Protein AF-A0A176RTT2-F1 (afdb_monomer_lite)

Foldseek 3Di:
DDAWDWDDPDDPDIDTDGDDDDPCVVVVCPVVVVVVLVVVLVVLLVVLVVCLVPDLVVNQVSLVVSLVVDPPPDPSNVSSVVSNVVSVVVVVVVVVVVVVVVVVVLLVVLLVVLVVLVVQLLCQLPDLPRDPVSLVVSLVVLVCVLVPDPPSCVVNCVPQNNVNSVVSNVSSLVSSLCVLCVQLVVCVVVVVLVSNLVSLVVSCVVCCPDPCNVVSVVSVVVVVVVVLVVVLVVLLVVLVVQCVVPLQPLVSLVVSLVSLVPRDDDDPVVVVSSVVSNVVSVVSNVVNVVVVVVVVLVVVLVVCVVVLVLLVSLVSLVPDDDDPVSVVVLVVSLVVNLVVLVVVLVVCLVVVVLVVNVVSLVSLVVGDPSSYDPVSVVSSVVSVVVSLVSQLQVLLVQCQVPVDLVSLVCSCPPRNPSQVVVQSVVSNVLCVCLDQAHKQFFKKKWFAKKFFACDFDFQKWKWKDKQNHTFATDRGDGDDHRDMDGTRDMGGGDMDRQAAWIKIKMWIWDDDPPDIRGLFIWIDTDGLVVQQVKDWTFGAGPVRDTGIIIIMHMPRRDDRRHSDRDDDD

Sequence (569 aa):
MGNHSCVQFDKDKFVERPKQVDPLNAFGLEDAFIWVAQQRDAIDLQNYQEQASQNIQKCRQTGLALLNRFPKGSEQAKQINTLLQKCQKSKKVRTLYTLIAIISLCFMGETTIDLVNYRQHKVYVNNPHATHKQLSQSEKWLTQYLADPYFRHLISKIFFSPEKAQTLLKNLQAHREKFLWVPVDKALKEKNFQAAFRLASEYLEYYPYGQHAQKAQDIKRRGEMIQQQQERKNTLRQIAREMQQHKQNADKMRDLLKKLLNIQVEQPEMRDEQLRLEEAISNQLQKLETQQQWEEFRKEYEQKIQAGDFLAAAQSLDNRQADARLKDLKETFKTVVIQEIEQKVRQALKEKNFKLADKLLNEYAEFPLELQTAEAKLKAAALQHQVDKWQDRALYEAARQHREAKHILRYLQEAPLQTMAKEVSVYKAYLDTIGPKAILNQLQLKLTQIRWENVDDYDNIVRVFLNGKQVIYNDEVDAKPNTSTGVIGISPFFTAKSDLLISIEISVINEDIFFNDDYGQGTVKKQVSELAKGYAVALRNSYKIKTGTAFVEIEGYPEAPVLPAWRGE

Structure (mmCIF, N/CA/C/O backbone):
data_AF-A0A176RTT2-F1
#
_entry.id   AF-A0A176RTT2-F1
#
loop_
_atom_site.group_PDB
_atom_site.id
_atom_site.type_symbol
_atom_site.label_atom_id
_atom_site.label_alt_id
_atom_site.label_comp_id
_atom_site.label_asym_id
_atom_site.label_entity_id
_atom_site.label_seq_id
_atom_site.pdbx_PDB_ins_code
_atom_site.Cartn_x
_atom_site.Cartn_y
_atom_site.Cartn_z
_atom_site.occupancy
_atom_site.B_iso_or_equiv
_atom_site.auth_seq_id
_atom_site.auth_comp_id
_atom_site.auth_asym_id
_atom_site.auth_atom_id
_atom_site.pdbx_PDB_model_num
ATOM 1 N N . MET A 1 1 ? 49.051 -112.029 -82.693 1.00 34.38 1 MET A N 1
ATOM 2 C CA . MET A 1 1 ? 49.364 -111.881 -81.257 1.00 34.38 1 MET A CA 1
ATOM 3 C C . MET A 1 1 ? 49.662 -110.413 -80.972 1.00 34.38 1 MET A C 1
ATOM 5 O O . MET A 1 1 ? 50.616 -109.897 -81.529 1.00 34.38 1 MET A O 1
ATOM 9 N N . GLY A 1 2 ? 48.808 -109.764 -80.170 1.00 47.31 2 GLY A N 1
ATOM 10 C CA . GLY A 1 2 ? 49.122 -108.592 -79.337 1.00 47.31 2 GLY A CA 1
ATOM 11 C C . GLY A 1 2 ? 49.315 -107.215 -79.990 1.00 47.31 2 GLY A C 1
ATOM 12 O O . GLY A 1 2 ? 50.451 -106.812 -80.198 1.00 47.31 2 GLY A O 1
ATOM 13 N N . ASN A 1 3 ? 48.232 -106.442 -80.183 1.00 45.62 3 ASN A N 1
ATOM 14 C CA . ASN A 1 3 ? 48.279 -104.966 -80.090 1.00 45.62 3 ASN A CA 1
ATOM 15 C C . ASN A 1 3 ? 46.880 -104.344 -79.852 1.00 45.62 3 ASN A C 1
ATOM 17 O O . ASN A 1 3 ? 46.423 -103.465 -80.586 1.00 45.62 3 ASN A O 1
ATOM 21 N N . HIS A 1 4 ? 46.146 -104.848 -78.859 1.00 49.41 4 HIS A N 1
ATOM 22 C CA . HIS A 1 4 ? 44.846 -104.302 -78.442 1.00 49.41 4 HIS A CA 1
ATOM 23 C C . HIS A 1 4 ? 44.949 -103.832 -76.990 1.00 49.41 4 HIS A C 1
ATOM 25 O O . HIS A 1 4 ? 45.591 -104.488 -76.171 1.00 49.41 4 HIS A O 1
ATOM 31 N N . SER A 1 5 ? 44.362 -102.674 -76.681 1.00 50.75 5 SER A N 1
ATOM 32 C CA . SER A 1 5 ? 44.229 -102.177 -75.308 1.00 50.75 5 SER A CA 1
ATOM 33 C C . SER A 1 5 ? 42.773 -102.315 -74.874 1.00 50.75 5 SER A C 1
ATOM 35 O O . SER A 1 5 ? 41.888 -101.768 -75.536 1.00 50.75 5 SER A O 1
ATOM 37 N N . CYS A 1 6 ? 42.527 -103.034 -73.778 1.00 53.66 6 CYS A N 1
ATOM 38 C CA . CYS A 1 6 ? 41.217 -103.093 -73.132 1.00 53.66 6 CYS A CA 1
ATOM 39 C C . CYS A 1 6 ? 40.999 -101.841 -72.276 1.00 53.66 6 CYS A C 1
ATOM 41 O O . CYS A 1 6 ? 41.859 -101.497 -71.465 1.00 53.66 6 CYS A O 1
ATOM 43 N N . VAL A 1 7 ? 39.843 -101.191 -72.422 1.00 58.75 7 VAL A N 1
ATOM 44 C CA . VAL A 1 7 ? 39.392 -100.116 -71.521 1.00 58.75 7 VAL A CA 1
ATOM 45 C C . VAL A 1 7 ? 38.141 -100.601 -70.785 1.00 58.75 7 VAL A C 1
ATOM 47 O O . VAL A 1 7 ? 37.197 -101.082 -71.416 1.00 58.75 7 VAL A O 1
ATOM 50 N N . GLN A 1 8 ? 38.158 -100.518 -69.451 1.00 57.38 8 GLN A N 1
ATOM 51 C CA . GLN A 1 8 ? 37.035 -100.879 -68.579 1.00 57.38 8 GLN A CA 1
ATOM 52 C C . GLN A 1 8 ? 35.983 -99.770 -68.622 1.00 57.38 8 GLN A C 1
ATOM 54 O O . GLN A 1 8 ? 36.305 -98.618 -68.332 1.00 57.38 8 GLN A O 1
ATOM 59 N N . PHE A 1 9 ? 34.750 -100.105 -69.004 1.00 58.28 9 PHE A N 1
ATOM 60 C CA . PHE A 1 9 ? 33.660 -99.124 -69.119 1.00 58.28 9 PHE A CA 1
ATOM 61 C C . PHE A 1 9 ? 32.798 -99.062 -67.855 1.00 58.28 9 PHE A C 1
ATOM 63 O O . PHE A 1 9 ? 32.227 -98.022 -67.551 1.00 58.28 9 PHE A O 1
ATOM 70 N N . ASP A 1 10 ? 32.727 -100.170 -67.117 1.00 49.78 10 ASP A N 1
ATOM 71 C CA . ASP A 1 10 ? 32.120 -100.262 -65.792 1.00 49.78 10 ASP A CA 1
ATOM 72 C C . ASP A 1 10 ? 32.566 -101.574 -65.124 1.00 49.78 10 ASP A C 1
ATOM 74 O O . ASP A 1 10 ? 33.145 -102.432 -65.803 1.00 49.78 10 ASP A O 1
ATOM 78 N N . LYS A 1 11 ? 32.323 -101.731 -63.815 1.00 59.56 11 LYS A N 1
ATOM 79 C CA . LYS A 1 11 ? 32.973 -102.733 -62.938 1.00 59.56 11 LYS A CA 1
ATOM 80 C C . LYS A 1 11 ? 33.027 -104.178 -63.465 1.00 59.56 11 LYS A C 1
ATOM 82 O O . LYS A 1 11 ? 33.997 -104.849 -63.137 1.00 59.56 11 LYS A O 1
ATOM 87 N N . ASP A 1 12 ? 32.135 -104.593 -64.369 1.00 52.16 12 ASP A N 1
ATOM 88 C CA . ASP A 1 12 ? 32.104 -105.954 -64.930 1.00 52.16 12 ASP A CA 1
ATOM 89 C C . ASP A 1 12 ? 32.115 -106.042 -66.483 1.00 52.16 12 ASP A C 1
ATOM 91 O O . ASP A 1 12 ? 31.742 -107.076 -67.040 1.00 52.16 12 ASP A O 1
ATOM 95 N N . LYS A 1 13 ? 32.537 -104.995 -67.229 1.00 52.59 13 LYS A N 1
ATOM 96 C CA . LYS A 1 13 ? 32.638 -105.036 -68.716 1.00 52.59 13 LYS A CA 1
ATOM 97 C C . LYS A 1 13 ? 33.891 -104.351 -69.295 1.00 52.59 13 LYS A C 1
ATOM 99 O O . LYS A 1 13 ? 34.120 -103.159 -69.081 1.00 52.59 13 LYS A O 1
ATOM 104 N N . PHE A 1 14 ? 34.642 -105.087 -70.124 1.00 60.50 14 PHE A N 1
ATOM 105 C CA . PHE A 1 14 ? 35.810 -104.610 -70.885 1.00 60.50 14 PHE A CA 1
ATOM 106 C C . PHE A 1 14 ? 35.588 -104.758 -72.398 1.00 60.50 14 PHE A C 1
ATOM 108 O O . PHE A 1 14 ? 35.029 -105.759 -72.844 1.00 60.50 14 PHE A O 1
ATOM 115 N N . VAL A 1 15 ? 36.046 -103.773 -73.182 1.00 65.25 15 VAL A N 1
ATOM 116 C CA . VAL A 1 15 ? 36.019 -103.789 -74.658 1.00 65.25 15 VAL A CA 1
ATOM 117 C C . VAL A 1 15 ? 37.439 -103.603 -75.203 1.00 65.25 15 VAL A C 1
ATOM 119 O O . VAL A 1 15 ? 38.152 -102.690 -74.779 1.00 65.25 15 VAL A O 1
ATOM 122 N N . GLU A 1 16 ? 37.843 -104.448 -76.156 1.00 54.72 16 GLU A N 1
ATOM 123 C CA . GLU A 1 16 ? 39.108 -104.326 -76.893 1.00 54.72 16 GLU A CA 1
ATOM 124 C C . GLU A 1 16 ? 39.011 -103.275 -78.015 1.00 54.72 16 GLU A C 1
ATOM 126 O O . GLU A 1 16 ? 38.102 -103.316 -78.845 1.00 54.72 16 GLU A O 1
ATOM 131 N N . ARG A 1 17 ? 39.977 -102.341 -78.071 1.00 52.47 17 ARG A N 1
ATOM 132 C CA . ARG A 1 17 ? 40.171 -101.392 -79.187 1.00 52.47 17 ARG A CA 1
ATOM 133 C C . ARG A 1 17 ? 41.629 -101.415 -79.700 1.00 52.47 17 ARG A C 1
ATOM 135 O O . ARG A 1 17 ? 42.547 -101.568 -78.887 1.00 52.47 17 ARG A O 1
ATOM 142 N N . PRO A 1 18 ? 41.874 -101.217 -81.013 1.00 55.06 18 PRO A N 1
ATOM 143 C CA . PRO A 1 18 ? 43.220 -101.046 -81.574 1.00 55.06 18 PRO A CA 1
ATOM 144 C C . PRO A 1 18 ? 43.831 -99.653 -81.284 1.00 55.06 18 PRO A C 1
ATOM 146 O O . PRO A 1 18 ? 43.116 -98.666 -81.108 1.00 55.06 18 PRO A O 1
ATOM 149 N N . LYS A 1 19 ? 45.173 -99.576 -81.237 1.00 54.31 19 LYS A N 1
ATOM 150 C CA . LYS A 1 19 ? 45.984 -98.386 -80.885 1.00 54.31 19 LYS A CA 1
ATOM 151 C C . LYS A 1 19 ? 46.144 -97.401 -82.077 1.00 54.31 19 LYS A C 1
ATOM 153 O O . LYS A 1 19 ? 46.872 -97.700 -83.009 1.00 54.31 19 LYS A O 1
ATOM 158 N N . GLN A 1 20 ? 45.456 -96.255 -81.991 1.00 57.41 20 GLN A N 1
ATOM 159 C CA . GLN A 1 20 ? 45.694 -94.892 -82.541 1.00 57.41 20 GLN A CA 1
ATOM 160 C C . GLN A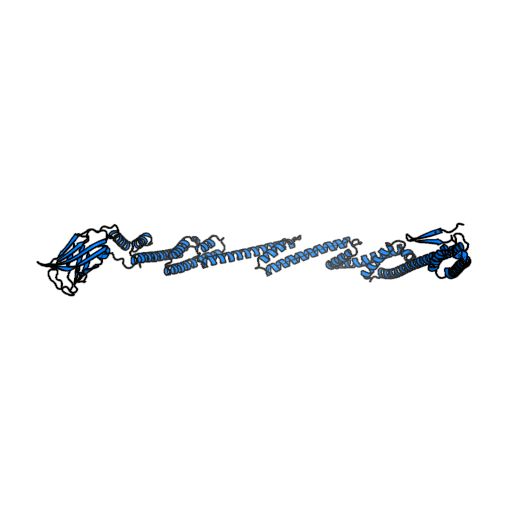 1 20 ? 46.169 -94.655 -84.005 1.00 57.41 20 GLN A C 1
ATOM 162 O O . GLN A 1 20 ? 47.295 -94.985 -84.355 1.00 57.41 20 GLN A O 1
ATOM 167 N N . VAL A 1 21 ? 45.385 -93.878 -84.778 1.00 46.84 21 VAL A N 1
ATOM 168 C CA . VAL A 1 21 ? 45.857 -92.892 -85.785 1.00 46.84 21 VAL A CA 1
ATOM 169 C C . VAL A 1 21 ? 44.933 -91.665 -85.703 1.00 46.84 21 VAL A C 1
ATOM 171 O O . VAL A 1 21 ? 43.718 -91.820 -85.587 1.00 46.84 21 VAL A O 1
ATOM 174 N N . ASP A 1 22 ? 45.507 -90.463 -85.695 1.00 52.78 22 ASP A N 1
ATOM 175 C CA . ASP A 1 22 ? 44.802 -89.175 -85.747 1.00 52.78 22 ASP A CA 1
ATOM 176 C C . ASP A 1 22 ? 43.800 -89.158 -86.926 1.00 52.78 22 ASP A C 1
ATOM 178 O O . ASP A 1 22 ? 44.215 -89.435 -88.059 1.00 52.78 22 ASP A O 1
ATOM 182 N N . PRO A 1 23 ? 42.490 -88.901 -86.712 1.00 55.47 23 PRO A N 1
ATOM 183 C CA . PRO A 1 23 ? 41.491 -89.039 -87.770 1.00 55.47 23 PRO A CA 1
ATOM 184 C C . PRO A 1 23 ? 41.781 -88.154 -88.989 1.00 55.47 23 PRO A C 1
ATOM 186 O O . PRO A 1 23 ? 41.433 -88.548 -90.094 1.00 55.47 23 PRO A O 1
ATOM 189 N N . LEU A 1 24 ? 42.459 -87.010 -88.839 1.00 52.97 24 LEU A N 1
ATOM 190 C CA . LEU A 1 24 ? 42.807 -86.147 -89.980 1.00 52.97 24 LEU A CA 1
ATOM 191 C C . LEU A 1 24 ? 43.903 -86.746 -90.879 1.00 52.97 24 LEU A C 1
ATOM 193 O O . LEU A 1 24 ? 43.842 -86.585 -92.100 1.00 52.97 24 LEU A O 1
ATOM 197 N N . ASN A 1 25 ? 44.845 -87.493 -90.297 1.00 52.38 25 ASN A N 1
ATOM 198 C CA . ASN A 1 25 ? 45.928 -88.149 -91.035 1.00 52.38 25 ASN A CA 1
ATOM 199 C C . ASN A 1 25 ? 45.453 -89.408 -91.771 1.00 52.38 25 ASN A C 1
ATOM 201 O O . ASN A 1 25 ? 45.925 -89.707 -92.864 1.00 52.38 25 ASN A O 1
ATOM 205 N N . ALA A 1 26 ? 44.472 -90.124 -91.216 1.00 54.38 26 ALA A N 1
ATOM 206 C CA . ALA A 1 26 ? 43.942 -91.342 -91.831 1.00 54.38 26 ALA A CA 1
ATOM 207 C C . ALA A 1 26 ? 43.146 -91.089 -93.133 1.00 54.38 26 ALA A C 1
ATOM 209 O O . ALA A 1 26 ? 42.994 -92.014 -93.930 1.00 54.38 26 ALA A O 1
ATOM 210 N N . PHE A 1 27 ? 42.667 -89.857 -93.368 1.00 60.69 27 PHE A N 1
ATOM 211 C CA . PHE A 1 27 ? 41.919 -89.470 -94.577 1.00 60.69 27 PHE A CA 1
ATOM 212 C C . PHE A 1 27 ? 42.684 -88.524 -95.522 1.00 60.69 27 PHE A C 1
ATOM 214 O O . PHE A 1 27 ? 42.128 -88.127 -96.543 1.00 60.69 27 PHE A O 1
ATOM 221 N N . GLY A 1 28 ? 43.928 -88.138 -95.198 1.00 61.34 28 GLY A N 1
ATOM 222 C CA . GLY A 1 28 ? 44.723 -87.204 -96.014 1.00 61.34 28 GLY A CA 1
ATOM 223 C C . GLY A 1 28 ? 44.128 -85.791 -96.129 1.00 61.34 28 GLY A C 1
ATOM 224 O O . GLY A 1 28 ? 44.360 -85.108 -97.122 1.00 61.34 28 GLY A O 1
ATOM 225 N N . LEU A 1 29 ? 43.321 -85.354 -95.151 1.00 68.75 29 LEU A N 1
ATOM 226 C CA . LEU A 1 29 ? 42.577 -84.083 -95.209 1.00 68.75 29 LEU A CA 1
ATOM 227 C C . LEU A 1 29 ? 43.289 -82.905 -94.520 1.00 68.75 29 LEU A C 1
ATOM 229 O O . LEU A 1 29 ? 42.837 -81.768 -94.654 1.00 68.75 29 LEU A O 1
ATOM 233 N N . GLU A 1 30 ? 44.379 -83.145 -93.788 1.00 74.44 30 GLU A N 1
ATOM 234 C CA . GLU A 1 30 ? 45.131 -82.110 -93.058 1.00 74.44 30 GLU A CA 1
ATOM 235 C C . GLU A 1 30 ? 45.623 -80.991 -93.987 1.00 74.44 30 GLU A C 1
ATOM 237 O O . GLU A 1 30 ? 45.376 -79.809 -93.728 1.00 74.44 30 GLU A O 1
ATOM 242 N N . ASP A 1 31 ? 46.219 -81.367 -95.119 1.00 73.12 31 ASP A N 1
ATOM 243 C CA . ASP A 1 31 ? 46.767 -80.427 -96.097 1.00 73.12 31 ASP A CA 1
ATOM 244 C C . ASP A 1 31 ? 45.702 -79.466 -96.634 1.00 73.12 31 ASP A C 1
ATOM 246 O O . ASP A 1 31 ? 45.971 -78.279 -96.817 1.00 73.12 31 ASP A O 1
ATOM 250 N N . ALA A 1 32 ? 44.467 -79.942 -96.825 1.00 77.69 32 ALA A N 1
ATOM 251 C CA . ALA A 1 32 ? 43.370 -79.107 -97.299 1.00 77.69 32 ALA A CA 1
ATOM 252 C C . ALA A 1 32 ? 42.970 -78.047 -96.259 1.00 77.69 32 ALA A C 1
ATOM 254 O O . ALA A 1 32 ? 42.755 -76.886 -96.613 1.00 77.69 32 ALA A O 1
ATOM 255 N N . PHE A 1 33 ? 42.908 -78.401 -94.972 1.00 80.00 33 PHE A N 1
ATOM 256 C CA . PHE A 1 33 ? 42.592 -77.438 -93.911 1.00 80.00 33 PHE A CA 1
ATOM 257 C C . PHE A 1 33 ? 43.729 -76.443 -93.669 1.00 80.00 33 PHE A C 1
ATOM 259 O O . PHE A 1 33 ? 43.460 -75.248 -93.513 1.00 80.00 33 PHE A O 1
ATOM 266 N N . ILE A 1 34 ? 44.984 -76.905 -93.689 1.00 79.81 34 ILE A N 1
ATOM 267 C CA . ILE A 1 34 ? 46.159 -76.027 -93.604 1.00 79.81 34 ILE A CA 1
ATOM 268 C C . ILE A 1 34 ? 46.162 -75.055 -94.784 1.00 79.81 34 ILE A C 1
ATOM 270 O O . ILE A 1 34 ? 46.326 -73.850 -94.585 1.00 79.81 34 ILE A O 1
ATOM 274 N N . TRP A 1 35 ? 45.901 -75.547 -95.997 1.00 81.75 35 TRP A N 1
ATOM 275 C CA . TRP A 1 35 ? 45.820 -74.713 -97.190 1.00 81.75 35 TRP A CA 1
ATOM 276 C C . TRP A 1 35 ? 44.710 -73.662 -97.076 1.00 81.75 35 TRP A C 1
ATOM 278 O O . TRP A 1 35 ? 44.973 -72.482 -97.301 1.00 81.75 35 TRP A O 1
ATOM 288 N N . VAL A 1 36 ? 43.494 -74.035 -96.655 1.00 84.56 36 VAL A N 1
ATOM 289 C CA . VAL A 1 36 ? 42.384 -73.075 -96.479 1.00 84.56 36 VAL A CA 1
ATOM 290 C C . VAL A 1 36 ? 42.722 -72.008 -95.431 1.00 84.56 36 VAL A C 1
ATOM 292 O O . VAL A 1 36 ? 42.449 -70.825 -95.654 1.00 84.56 36 VAL A O 1
ATOM 295 N N . ALA A 1 37 ? 43.337 -72.387 -94.307 1.00 83.31 37 ALA A N 1
ATOM 296 C CA . ALA A 1 37 ? 43.762 -71.433 -93.283 1.00 83.31 37 ALA A CA 1
ATOM 297 C C . ALA A 1 37 ? 44.823 -70.457 -93.821 1.00 83.31 37 ALA A C 1
ATOM 299 O O . ALA A 1 37 ? 44.693 -69.246 -93.638 1.00 83.31 37 ALA A O 1
ATOM 300 N N . GLN A 1 38 ? 45.815 -70.964 -94.560 1.00 83.50 38 GLN A N 1
ATOM 301 C CA . GLN A 1 38 ? 46.844 -70.142 -95.200 1.00 83.50 38 GLN A CA 1
ATOM 302 C C . GLN A 1 38 ? 46.260 -69.196 -96.260 1.00 83.50 38 GLN A C 1
ATOM 304 O O . GLN A 1 38 ? 46.655 -68.032 -96.317 1.00 83.50 38 GLN A O 1
ATOM 309 N N . GLN A 1 39 ? 45.290 -69.651 -97.063 1.00 84.69 39 GLN A N 1
ATOM 310 C CA . GLN A 1 39 ? 44.607 -68.801 -98.045 1.00 84.69 39 GLN A CA 1
ATOM 311 C C . GLN A 1 39 ? 43.800 -67.693 -97.376 1.00 84.69 39 GLN A C 1
ATOM 313 O O . GLN A 1 39 ? 43.850 -66.542 -97.805 1.00 84.69 39 GLN A O 1
ATOM 318 N N . ARG A 1 40 ? 43.089 -68.011 -96.291 1.00 86.25 40 ARG A N 1
ATOM 319 C CA . ARG A 1 40 ? 42.361 -67.001 -95.523 1.00 86.25 40 ARG A CA 1
ATOM 320 C C . ARG A 1 40 ? 43.301 -65.935 -94.971 1.00 86.25 40 ARG A C 1
ATOM 322 O O . ARG A 1 40 ? 43.003 -64.752 -95.096 1.00 86.25 40 ARG A O 1
ATOM 329 N N . ASP A 1 41 ? 44.422 -66.334 -94.380 1.00 87.50 41 ASP A N 1
ATOM 330 C CA . ASP A 1 41 ? 45.383 -65.376 -93.835 1.00 87.50 41 ASP A CA 1
ATOM 331 C C . ASP A 1 41 ? 46.045 -64.536 -94.941 1.00 87.50 41 ASP A C 1
ATOM 333 O O . ASP A 1 41 ? 46.291 -63.347 -94.734 1.00 87.50 41 ASP A O 1
ATOM 337 N N . ALA A 1 42 ? 46.256 -65.096 -96.138 1.00 84.50 42 ALA A N 1
ATOM 338 C CA . ALA A 1 42 ? 46.708 -64.340 -97.307 1.00 84.50 42 ALA A CA 1
ATOM 339 C C . ALA A 1 42 ? 45.671 -63.298 -97.769 1.00 84.50 42 ALA A C 1
ATOM 341 O O . ALA A 1 42 ? 46.033 -62.143 -98.001 1.00 84.50 42 ALA A O 1
ATOM 342 N N . ILE A 1 43 ? 44.387 -63.667 -97.832 1.00 86.25 43 ILE A N 1
ATOM 343 C CA . ILE A 1 43 ? 43.286 -62.746 -98.161 1.00 86.25 43 ILE A CA 1
ATOM 344 C C . ILE A 1 43 ? 43.174 -61.642 -97.103 1.00 86.25 43 ILE A C 1
ATOM 346 O O . ILE A 1 43 ? 43.065 -60.464 -97.441 1.00 86.25 43 ILE A O 1
ATOM 350 N N . ASP A 1 44 ? 43.231 -61.993 -95.816 1.00 87.31 44 ASP A N 1
ATOM 351 C CA . ASP A 1 44 ? 43.154 -61.012 -94.732 1.00 87.31 44 ASP A CA 1
ATOM 352 C C . ASP A 1 44 ? 44.367 -60.061 -94.748 1.00 87.31 44 ASP A C 1
ATOM 354 O O . ASP A 1 44 ? 44.212 -58.861 -94.503 1.00 87.31 44 ASP A O 1
ATOM 358 N N . LEU A 1 45 ? 45.564 -60.561 -95.080 1.00 86.88 45 LEU A N 1
ATOM 359 C CA . LEU A 1 45 ? 46.758 -59.737 -95.274 1.00 86.88 45 LEU A CA 1
ATOM 360 C C . LEU A 1 45 ? 46.605 -58.786 -96.465 1.00 86.88 45 LEU A C 1
ATOM 362 O O . LEU A 1 45 ? 46.915 -57.602 -96.330 1.00 86.88 45 LEU A O 1
ATOM 366 N N . GLN A 1 46 ? 46.102 -59.266 -97.602 1.00 86.06 46 GLN A N 1
ATOM 367 C CA . GLN A 1 46 ? 45.857 -58.431 -98.777 1.00 86.06 46 GLN A CA 1
ATOM 368 C C . GLN A 1 46 ? 44.832 -57.330 -98.467 1.00 86.06 46 GLN A C 1
ATOM 370 O O . GLN A 1 46 ? 45.103 -56.146 -98.673 1.00 86.06 46 GLN A O 1
ATOM 375 N N . ASN A 1 47 ? 43.703 -57.695 -97.855 1.00 85.38 47 ASN A N 1
ATOM 376 C CA . ASN A 1 47 ? 42.689 -56.741 -97.405 1.00 85.38 47 ASN A CA 1
ATOM 377 C C . ASN A 1 47 ? 43.280 -55.697 -96.447 1.00 85.38 47 ASN A C 1
ATOM 379 O O . ASN A 1 47 ? 42.932 -54.515 -96.497 1.00 85.38 47 ASN A O 1
ATOM 383 N N . TYR A 1 48 ? 44.189 -56.115 -95.564 1.00 87.38 48 TYR A N 1
ATOM 384 C CA . TYR A 1 48 ? 44.877 -55.207 -94.657 1.00 87.38 48 TYR A CA 1
ATOM 385 C C . TYR A 1 48 ? 45.798 -54.229 -95.391 1.00 87.38 48 TYR A C 1
ATOM 387 O O . TYR A 1 48 ? 45.805 -53.042 -95.060 1.00 87.38 48 TYR A O 1
ATOM 395 N N . GLN A 1 49 ? 46.538 -54.693 -96.400 1.00 84.44 49 GLN A N 1
ATOM 396 C CA . GLN A 1 49 ? 47.396 -53.844 -97.227 1.00 84.44 49 GLN A CA 1
ATOM 397 C C . GLN A 1 49 ? 46.592 -52.769 -97.969 1.00 84.44 49 GLN A C 1
ATOM 399 O O . GLN A 1 49 ? 47.010 -51.610 -97.994 1.00 84.44 49 GLN A O 1
ATOM 404 N N . GLU A 1 50 ? 45.418 -53.121 -98.492 1.00 83.06 50 GLU A N 1
ATOM 405 C CA . GLU A 1 50 ? 44.527 -52.191 -99.194 1.00 83.06 50 GLU A CA 1
ATOM 406 C C . GLU A 1 50 ? 43.863 -51.181 -98.240 1.00 83.06 50 GLU A C 1
ATOM 408 O O . GLU A 1 50 ? 43.780 -49.987 -98.538 1.00 83.06 50 GLU A O 1
ATOM 413 N N . GLN A 1 51 ? 43.421 -51.627 -97.058 1.00 81.69 51 GLN A N 1
ATOM 414 C CA . GLN A 1 51 ? 42.624 -50.800 -96.139 1.00 81.69 51 GLN A CA 1
ATOM 415 C C . GLN A 1 51 ? 43.447 -49.989 -95.125 1.00 81.69 51 GLN A C 1
ATOM 417 O O . GLN A 1 51 ? 42.913 -49.059 -94.508 1.00 81.69 51 GLN A O 1
ATOM 422 N N . ALA A 1 52 ? 44.732 -50.303 -94.924 1.00 76.06 52 ALA A N 1
ATOM 423 C CA . ALA A 1 52 ? 45.563 -49.683 -93.887 1.00 76.06 52 ALA A CA 1
ATOM 424 C C . ALA A 1 52 ? 45.634 -48.144 -93.985 1.00 76.06 52 ALA A C 1
ATOM 426 O O . ALA A 1 52 ? 45.711 -47.460 -92.963 1.00 76.06 52 ALA A O 1
ATOM 427 N N . SER A 1 53 ? 45.566 -47.579 -95.193 1.00 71.25 53 SER A N 1
ATOM 428 C CA . SER A 1 53 ? 45.647 -46.131 -95.429 1.00 71.25 53 SER A CA 1
ATOM 429 C C . SER A 1 53 ? 44.339 -45.375 -95.157 1.00 71.25 53 SER A C 1
ATOM 431 O O . SER A 1 53 ? 44.381 -44.181 -94.858 1.00 71.25 53 SER A O 1
ATOM 433 N N . GLN A 1 54 ? 43.187 -46.049 -95.220 1.00 77.56 54 GLN A N 1
ATOM 434 C CA . GLN A 1 54 ? 41.870 -45.401 -95.182 1.00 77.56 54 GLN A CA 1
ATOM 435 C C . GLN A 1 54 ? 41.349 -45.191 -93.757 1.00 77.56 54 GLN A C 1
ATOM 437 O O . GLN A 1 54 ? 40.684 -44.197 -93.469 1.00 77.56 54 GLN A O 1
ATOM 442 N N . ASN A 1 55 ? 41.662 -46.106 -92.834 1.00 79.12 55 ASN A N 1
ATOM 443 C CA . ASN A 1 55 ? 41.199 -46.018 -91.452 1.00 79.12 55 ASN A CA 1
ATOM 444 C C . ASN A 1 55 ? 42.327 -46.348 -90.471 1.00 79.12 55 ASN A C 1
ATOM 446 O O . ASN A 1 55 ? 42.572 -47.504 -90.138 1.00 79.12 55 ASN A O 1
ATOM 450 N N . ILE A 1 56 ? 42.984 -45.306 -89.956 1.00 74.75 56 ILE A N 1
ATOM 451 C CA . ILE A 1 56 ? 44.147 -45.425 -89.061 1.00 74.75 56 ILE A CA 1
ATOM 452 C C . ILE A 1 56 ? 43.815 -46.202 -87.771 1.00 74.75 56 ILE A C 1
ATOM 454 O O . ILE A 1 56 ? 44.673 -46.907 -87.233 1.00 74.75 56 ILE A O 1
ATOM 458 N N . GLN A 1 57 ? 42.582 -46.099 -87.258 1.00 74.31 57 GLN A N 1
ATOM 459 C CA . GLN A 1 57 ? 42.170 -46.809 -86.043 1.00 74.31 57 GLN A CA 1
ATOM 460 C C . GLN A 1 57 ? 41.987 -48.307 -86.310 1.00 74.31 57 GLN A C 1
ATOM 462 O O . GLN A 1 57 ? 42.556 -49.127 -85.585 1.00 74.31 57 GLN A O 1
ATOM 467 N N . LYS A 1 58 ? 41.270 -48.653 -87.386 1.00 81.00 58 LYS A N 1
ATOM 468 C CA . LYS A 1 58 ? 41.082 -50.040 -87.834 1.00 81.00 58 LYS A CA 1
ATOM 469 C C . LYS A 1 58 ? 42.417 -50.670 -88.257 1.00 81.00 58 LYS A C 1
ATOM 471 O O . LYS A 1 58 ? 42.703 -51.798 -87.872 1.00 81.00 58 LYS A O 1
ATOM 476 N N . CYS A 1 59 ? 43.296 -49.894 -88.902 1.00 83.88 59 CYS A N 1
ATOM 477 C CA . CYS A 1 59 ? 44.654 -50.295 -89.282 1.00 83.88 59 CYS A CA 1
ATOM 478 C C . CYS A 1 59 ? 45.455 -50.844 -88.088 1.00 83.88 59 CYS A C 1
ATOM 480 O O . CYS A 1 59 ? 46.145 -51.857 -88.204 1.00 83.88 59 CYS A O 1
ATOM 482 N N . ARG A 1 60 ? 45.363 -50.217 -86.908 1.00 82.81 60 ARG A N 1
ATOM 483 C CA . ARG A 1 60 ? 46.090 -50.707 -85.728 1.00 82.81 60 ARG A CA 1
ATOM 484 C C . ARG A 1 60 ? 45.534 -52.034 -85.213 1.00 82.81 60 ARG A C 1
ATOM 486 O O . ARG A 1 60 ? 46.311 -52.930 -84.900 1.00 82.81 60 ARG A O 1
ATOM 493 N N . GLN A 1 61 ? 44.213 -52.139 -85.091 1.00 84.50 61 GLN A N 1
ATOM 494 C CA . GLN A 1 61 ? 43.562 -53.328 -84.536 1.00 84.50 61 GLN A CA 1
ATOM 495 C C . GLN A 1 61 ? 43.758 -54.544 -85.445 1.00 84.50 61 GLN A C 1
ATOM 497 O O . GLN A 1 61 ? 44.215 -55.586 -84.981 1.00 84.50 61 GLN A O 1
ATOM 502 N N . THR A 1 62 ? 43.494 -54.388 -86.745 1.00 84.81 62 THR A N 1
ATOM 503 C CA . THR A 1 62 ? 43.629 -55.468 -87.730 1.00 84.81 62 THR A CA 1
ATOM 504 C C . THR A 1 62 ? 45.083 -55.908 -87.900 1.00 84.81 62 THR A C 1
ATOM 506 O O . THR A 1 62 ? 45.350 -57.104 -87.926 1.00 84.81 62 THR A O 1
ATOM 509 N N . GLY A 1 63 ? 46.040 -54.973 -87.921 1.00 86.81 63 GLY A N 1
ATOM 510 C CA . GLY A 1 63 ? 47.457 -55.324 -88.054 1.00 86.81 63 GLY A CA 1
ATOM 511 C C . GLY A 1 63 ? 48.002 -56.103 -86.857 1.00 86.81 63 GLY A C 1
ATOM 512 O O . GLY A 1 63 ? 48.739 -57.066 -87.036 1.00 86.81 63 GLY A O 1
ATOM 513 N N . LEU A 1 64 ? 47.618 -55.734 -85.628 1.00 87.25 64 LEU A N 1
ATOM 514 C CA . LEU A 1 64 ? 48.021 -56.487 -84.431 1.00 87.25 64 LEU A CA 1
ATOM 515 C C . LEU A 1 64 ? 47.403 -57.891 -84.405 1.00 87.25 64 LEU A C 1
ATOM 517 O O . LEU A 1 64 ? 48.077 -58.842 -84.019 1.00 87.25 64 LEU A O 1
ATOM 521 N N . ALA A 1 65 ? 46.147 -58.027 -84.840 1.00 87.12 65 ALA A N 1
ATOM 522 C CA . ALA A 1 65 ? 45.486 -59.324 -84.942 1.00 87.12 65 ALA A CA 1
ATOM 523 C C . ALA A 1 65 ? 46.160 -60.233 -85.984 1.00 87.12 65 ALA A C 1
ATOM 525 O O . ALA A 1 65 ? 46.358 -61.414 -85.710 1.00 87.12 65 ALA A O 1
ATOM 526 N N . LEU A 1 66 ? 46.551 -59.685 -87.141 1.00 87.00 66 LEU A N 1
ATOM 527 C CA . LEU A 1 66 ? 47.253 -60.435 -88.186 1.00 87.00 66 LEU A CA 1
ATOM 528 C C . LEU A 1 66 ? 48.663 -60.846 -87.763 1.00 87.00 66 LEU A C 1
ATOM 530 O O . LEU A 1 66 ? 49.054 -61.983 -87.999 1.00 87.00 66 LEU A O 1
ATOM 534 N N . LEU A 1 67 ? 49.408 -59.977 -87.072 1.00 88.94 67 LEU A N 1
ATOM 535 C CA . LEU A 1 67 ? 50.749 -60.310 -86.572 1.00 88.94 67 LEU A CA 1
ATOM 536 C C . LEU A 1 67 ? 50.785 -61.560 -85.687 1.00 88.94 67 LEU A C 1
ATOM 538 O O . LEU A 1 67 ? 51.796 -62.252 -85.676 1.00 88.94 67 LEU A O 1
ATOM 542 N N . ASN A 1 68 ? 49.704 -61.850 -84.960 1.00 86.38 68 ASN A N 1
ATOM 543 C CA . ASN A 1 68 ? 49.621 -63.030 -84.099 1.00 86.38 68 ASN A CA 1
ATOM 544 C C . ASN A 1 68 ? 49.390 -64.340 -84.872 1.00 86.38 68 ASN A C 1
ATOM 546 O O . ASN A 1 68 ? 49.559 -65.405 -84.285 1.00 86.38 68 ASN A O 1
ATOM 550 N N . ARG A 1 69 ? 48.991 -64.277 -86.149 1.00 85.81 69 ARG A N 1
ATOM 551 C CA . ARG A 1 69 ? 48.709 -65.457 -86.986 1.00 85.81 69 ARG A CA 1
ATOM 552 C C . ARG A 1 69 ? 49.916 -65.919 -87.796 1.00 85.81 69 ARG A C 1
ATOM 554 O O . ARG A 1 69 ? 50.040 -67.100 -88.096 1.00 85.81 69 ARG A O 1
ATOM 561 N N . PHE A 1 70 ? 50.828 -65.003 -88.114 1.00 86.44 70 PHE A N 1
ATOM 562 C CA . PHE A 1 70 ? 52.029 -65.316 -88.882 1.00 86.44 70 PHE A CA 1
ATOM 563 C C . PHE A 1 70 ? 53.230 -65.614 -87.969 1.00 86.44 70 PHE A C 1
ATOM 565 O O . PHE A 1 70 ? 53.418 -64.931 -86.957 1.00 86.44 70 PHE A O 1
ATOM 572 N N . PRO A 1 71 ? 54.104 -66.577 -88.327 1.00 82.44 71 PRO A N 1
ATOM 573 C CA . PRO A 1 71 ? 55.329 -66.841 -87.582 1.00 82.44 71 PRO A CA 1
ATOM 574 C C . PRO A 1 71 ? 56.197 -65.589 -87.458 1.00 82.44 71 PRO A C 1
ATOM 576 O O . PRO A 1 71 ? 56.379 -64.827 -88.420 1.00 82.44 71 PRO A O 1
ATOM 579 N N . LYS A 1 72 ? 56.771 -65.394 -86.269 1.00 78.31 72 LYS A N 1
ATOM 580 C CA . LYS A 1 72 ? 57.680 -64.278 -85.992 1.00 78.31 72 LYS A CA 1
ATOM 581 C C . LYS A 1 72 ? 58.889 -64.369 -86.928 1.00 78.31 72 LYS A C 1
ATOM 583 O O . LYS A 1 72 ? 59.609 -65.359 -86.908 1.00 78.31 72 LYS A O 1
ATOM 588 N N . GLY A 1 73 ? 59.102 -63.334 -87.741 1.00 77.31 73 GLY A N 1
ATOM 589 C CA . GLY A 1 73 ? 60.206 -63.259 -88.708 1.00 77.31 73 GLY A CA 1
ATOM 590 C C . GLY A 1 73 ? 59.828 -63.570 -90.160 1.00 77.31 73 GLY A C 1
ATOM 591 O O . GLY A 1 73 ? 60.648 -63.324 -91.042 1.00 77.31 73 GLY A O 1
ATOM 592 N N . SER A 1 74 ? 58.597 -64.027 -90.421 1.00 85.31 74 SER A N 1
ATOM 593 C CA . SER A 1 74 ? 58.077 -64.184 -91.787 1.00 85.31 74 SER A CA 1
ATOM 594 C C . SER A 1 74 ? 58.013 -62.846 -92.539 1.00 85.31 74 SER A C 1
ATOM 596 O O . SER A 1 74 ? 57.838 -61.780 -91.936 1.00 85.31 74 SER A O 1
ATOM 598 N N . GLU A 1 75 ? 58.132 -62.890 -93.868 1.00 84.00 75 GLU A N 1
ATOM 599 C CA . GLU A 1 75 ? 58.016 -61.697 -94.722 1.00 84.00 75 GLU A CA 1
ATOM 600 C C . GLU A 1 75 ? 56.640 -61.029 -94.577 1.00 84.00 75 GLU A C 1
ATOM 602 O O . GLU A 1 75 ? 56.537 -59.805 -94.499 1.00 84.00 75 GLU A O 1
ATOM 607 N N . GLN A 1 76 ? 55.588 -61.828 -94.403 1.00 86.31 76 GLN A N 1
ATOM 608 C CA . GLN A 1 76 ? 54.229 -61.369 -94.124 1.00 86.31 76 GLN A CA 1
ATOM 609 C C . GLN A 1 76 ? 54.169 -60.560 -92.818 1.00 86.31 76 GLN A C 1
ATOM 611 O O . GLN A 1 76 ? 53.652 -59.441 -92.797 1.00 86.31 76 GLN A O 1
ATOM 616 N N . ALA A 1 77 ? 54.767 -61.066 -91.731 1.00 84.62 77 ALA A N 1
ATOM 617 C CA . ALA A 1 77 ? 54.828 -60.346 -90.459 1.00 84.62 77 ALA A CA 1
ATOM 618 C C . ALA A 1 77 ? 55.626 -59.031 -90.561 1.00 84.62 77 ALA A C 1
ATOM 620 O O . ALA A 1 77 ? 55.250 -58.030 -89.939 1.00 84.62 77 ALA A O 1
ATOM 621 N N . LYS A 1 78 ? 56.699 -58.987 -91.367 1.00 85.06 78 LYS A N 1
ATOM 622 C CA . LYS A 1 78 ? 57.440 -57.740 -91.636 1.00 85.06 78 LYS A CA 1
ATOM 623 C C . LYS A 1 78 ? 56.565 -56.717 -92.361 1.00 85.06 78 LYS A C 1
ATOM 625 O O . LYS A 1 78 ? 56.497 -55.571 -91.916 1.00 85.06 78 LYS A O 1
ATOM 630 N N . GLN A 1 79 ? 55.845 -57.132 -93.405 1.00 85.75 79 GLN A N 1
ATOM 631 C CA . GLN A 1 79 ? 54.942 -56.257 -94.162 1.00 85.75 79 GLN A CA 1
ATOM 632 C C . GLN A 1 79 ? 53.841 -55.657 -93.274 1.00 85.75 79 GLN A C 1
ATOM 634 O O . GLN A 1 79 ? 53.603 -54.445 -93.319 1.00 85.75 79 GLN A O 1
ATOM 639 N N . ILE A 1 80 ? 53.223 -56.469 -92.407 1.00 86.75 80 ILE A N 1
ATOM 640 C CA . ILE A 1 80 ? 52.209 -55.994 -91.453 1.00 86.75 80 ILE A CA 1
ATOM 641 C C . ILE A 1 80 ? 52.809 -54.955 -90.493 1.00 86.75 80 ILE A C 1
ATOM 643 O O . ILE A 1 80 ? 52.222 -53.891 -90.279 1.00 86.75 80 ILE A O 1
ATOM 647 N N . ASN A 1 81 ? 54.004 -55.216 -89.950 1.00 84.62 81 ASN A N 1
ATOM 648 C CA . ASN A 1 81 ? 54.699 -54.283 -89.058 1.00 84.62 81 ASN A CA 1
ATOM 649 C C . ASN A 1 81 ? 55.014 -52.939 -89.732 1.00 84.62 81 ASN A C 1
ATOM 651 O O . ASN A 1 81 ? 54.816 -51.883 -89.125 1.00 84.62 81 ASN A O 1
ATOM 655 N N . THR A 1 82 ? 55.472 -52.948 -90.987 1.00 85.81 82 THR A N 1
ATOM 656 C CA . THR A 1 82 ? 55.757 -51.714 -91.734 1.00 85.81 82 THR A CA 1
ATOM 657 C C . THR A 1 82 ? 54.502 -50.859 -91.914 1.00 85.81 82 THR A C 1
ATOM 659 O O . THR A 1 82 ? 54.544 -49.639 -91.719 1.00 85.81 82 THR A O 1
ATOM 662 N N . LEU A 1 83 ? 53.365 -51.477 -92.244 1.00 85.06 83 LEU A N 1
ATOM 663 C CA . LEU A 1 83 ? 52.092 -50.767 -92.382 1.00 85.06 83 LEU A CA 1
ATOM 664 C C . LEU A 1 83 ? 51.589 -50.216 -91.043 1.00 85.06 83 LEU A C 1
ATOM 666 O O . LEU A 1 83 ? 51.203 -49.046 -90.970 1.00 85.06 83 LEU A O 1
ATOM 670 N N . LEU A 1 84 ? 51.698 -50.995 -89.964 1.00 84.69 84 LEU A N 1
ATOM 671 C CA . LEU A 1 84 ? 51.380 -50.534 -88.610 1.00 84.69 84 LEU A CA 1
ATOM 672 C C . LEU A 1 84 ? 52.186 -49.291 -88.214 1.00 84.69 84 LEU A C 1
ATOM 674 O O . LEU A 1 84 ? 51.614 -48.330 -87.688 1.00 84.69 84 LEU A O 1
ATOM 678 N N . GLN A 1 85 ? 53.494 -49.270 -88.484 1.00 83.69 85 GLN A N 1
ATOM 679 C CA . GLN A 1 85 ? 54.349 -48.115 -88.190 1.00 83.69 85 GLN A CA 1
ATOM 680 C C . GLN A 1 85 ? 53.939 -46.873 -88.993 1.00 83.69 85 GLN A C 1
ATOM 682 O O . GLN A 1 85 ? 53.858 -45.774 -88.430 1.00 83.69 85 GLN A O 1
ATOM 687 N N . LYS A 1 86 ? 53.612 -47.032 -90.285 1.00 83.44 86 LYS A N 1
ATOM 688 C CA . LYS A 1 86 ? 53.098 -45.932 -91.121 1.00 83.44 86 LYS A CA 1
ATOM 689 C C . LYS A 1 86 ? 51.794 -45.357 -90.554 1.00 83.44 86 LYS A C 1
ATOM 691 O O . LYS A 1 86 ? 51.685 -44.138 -90.394 1.00 83.44 86 LYS A O 1
ATOM 696 N N . CYS A 1 87 ? 50.848 -46.213 -90.162 1.00 83.62 87 CYS A N 1
ATOM 697 C CA . CYS A 1 87 ? 49.590 -45.794 -89.535 1.00 83.62 87 CYS A CA 1
ATOM 698 C C . CYS A 1 87 ? 49.822 -45.031 -88.215 1.00 83.62 87 CYS A C 1
ATOM 700 O O . CYS A 1 87 ? 49.223 -43.976 -87.984 1.00 83.62 87 CYS A O 1
ATOM 702 N N . GLN A 1 88 ? 50.732 -45.508 -87.357 1.00 81.50 88 GLN A N 1
ATOM 703 C CA . GLN A 1 88 ? 51.056 -44.842 -86.089 1.00 81.50 88 GLN A CA 1
ATOM 704 C C . GLN A 1 88 ? 51.705 -43.465 -86.283 1.00 81.50 88 GLN A C 1
ATOM 706 O O . GLN A 1 88 ? 51.363 -42.523 -85.561 1.00 81.50 88 GLN A O 1
ATOM 711 N N . LYS A 1 89 ? 52.608 -43.321 -87.264 1.00 82.31 89 LYS A N 1
ATOM 712 C CA . LYS A 1 89 ? 53.245 -42.036 -87.591 1.00 82.31 89 LYS A CA 1
ATOM 713 C C . LYS A 1 89 ? 52.214 -41.014 -88.081 1.00 82.31 89 LYS A C 1
ATOM 715 O O . LYS A 1 89 ? 52.208 -39.887 -87.592 1.00 82.31 89 LYS A O 1
ATOM 720 N N . SER A 1 90 ? 51.295 -41.428 -88.956 1.00 80.94 90 SER A N 1
ATOM 721 C CA . SER A 1 90 ? 50.212 -40.570 -89.463 1.00 80.94 90 SER A CA 1
ATOM 722 C C . SER A 1 90 ? 49.306 -40.036 -88.339 1.00 80.94 90 SER A C 1
ATOM 724 O O . SER A 1 90 ? 49.024 -38.837 -88.280 1.00 80.94 90 SER A O 1
ATOM 726 N N . LYS A 1 91 ? 48.937 -40.885 -87.362 1.00 80.62 91 LYS A N 1
ATOM 727 C CA . LYS A 1 91 ? 48.143 -40.457 -86.194 1.00 80.62 91 LYS A CA 1
ATOM 728 C C . LYS A 1 91 ? 48.832 -39.348 -85.392 1.00 80.62 91 LYS A C 1
ATOM 730 O O . LYS A 1 91 ? 48.200 -38.339 -85.093 1.00 80.62 91 LYS A O 1
ATOM 735 N N . LYS A 1 92 ? 50.116 -39.529 -85.054 1.00 81.00 92 LYS A N 1
ATOM 736 C CA . LYS A 1 92 ? 50.886 -38.552 -84.260 1.00 81.00 92 LYS A CA 1
ATOM 737 C C . LYS A 1 92 ? 50.959 -37.190 -84.954 1.00 81.00 92 LYS A C 1
ATOM 739 O O . LYS A 1 92 ? 50.749 -36.169 -84.307 1.00 81.00 92 LYS A O 1
ATOM 744 N N . VAL A 1 93 ? 51.197 -37.186 -86.266 1.00 82.25 93 VAL A N 1
ATOM 745 C CA . VAL A 1 93 ? 51.272 -35.961 -87.075 1.00 82.25 93 VAL A CA 1
ATOM 746 C C . VAL A 1 93 ? 49.932 -35.217 -87.080 1.00 82.25 93 VAL A C 1
ATOM 748 O O . VAL A 1 93 ? 49.900 -34.018 -86.816 1.00 82.25 93 VAL A O 1
ATOM 751 N N . ARG A 1 94 ? 48.810 -35.920 -87.289 1.00 81.69 94 ARG A N 1
ATOM 752 C CA . ARG A 1 94 ? 47.473 -35.299 -87.270 1.00 81.69 94 ARG A CA 1
ATOM 753 C C . ARG A 1 94 ? 47.135 -34.684 -85.908 1.00 81.69 94 ARG A C 1
ATOM 755 O O . ARG A 1 94 ? 46.598 -33.578 -85.858 1.00 81.69 94 ARG A O 1
ATOM 762 N N . THR A 1 95 ? 47.469 -35.364 -84.809 1.00 80.94 95 THR A N 1
ATOM 763 C CA . THR A 1 95 ? 47.273 -34.827 -83.452 1.00 80.94 95 THR A CA 1
ATOM 764 C C . THR A 1 95 ? 48.112 -33.570 -83.216 1.00 80.94 95 THR A C 1
ATOM 766 O O . THR A 1 95 ? 47.584 -32.591 -82.696 1.00 80.94 95 THR A O 1
ATOM 769 N N . LEU A 1 96 ? 49.377 -33.559 -83.651 1.00 83.75 96 LEU A N 1
ATOM 770 C CA . LEU A 1 96 ? 50.259 -32.398 -83.511 1.00 83.75 96 LEU A CA 1
ATOM 771 C C . LEU A 1 96 ? 49.725 -31.173 -84.270 1.00 83.75 96 LEU A C 1
ATOM 773 O O . LEU A 1 96 ? 49.618 -30.102 -83.682 1.00 83.75 96 LEU A O 1
ATOM 777 N N . TYR A 1 97 ? 49.325 -31.329 -85.536 1.00 82.44 97 TYR A N 1
ATOM 778 C CA . TYR A 1 97 ? 48.756 -30.220 -86.315 1.00 82.44 97 TYR A CA 1
ATOM 779 C C . TYR A 1 97 ? 47.445 -29.693 -85.731 1.00 82.44 97 TYR A C 1
ATOM 781 O O . TYR A 1 97 ? 47.224 -28.486 -85.725 1.00 82.44 97 TYR A O 1
ATOM 789 N N . THR A 1 98 ? 46.597 -30.577 -85.198 1.00 82.88 98 THR A N 1
ATOM 790 C CA . THR A 1 98 ? 45.353 -30.161 -84.531 1.00 82.88 98 THR A CA 1
ATOM 791 C C . THR A 1 98 ? 45.657 -29.322 -83.289 1.00 82.88 98 THR A C 1
ATOM 793 O O . THR A 1 98 ? 45.030 -28.292 -83.068 1.00 82.88 98 THR A O 1
ATOM 796 N N . LEU A 1 99 ? 46.656 -29.726 -82.501 1.00 83.94 99 LEU A N 1
ATOM 797 C CA . LEU A 1 99 ? 47.064 -29.010 -81.295 1.00 83.94 99 LEU A CA 1
ATOM 798 C C . LEU A 1 99 ? 47.682 -27.642 -81.627 1.00 83.94 99 LEU A C 1
ATOM 800 O O . LEU A 1 99 ? 47.331 -26.652 -80.991 1.00 83.94 99 LEU A O 1
ATOM 804 N N . ILE A 1 100 ? 48.518 -27.562 -82.669 1.00 84.50 100 ILE A N 1
ATOM 805 C CA . ILE A 1 100 ? 49.048 -26.288 -83.183 1.00 84.50 100 ILE A CA 1
ATOM 806 C C . ILE A 1 100 ? 47.904 -25.378 -83.649 1.00 84.50 100 ILE A C 1
ATOM 808 O O . ILE A 1 100 ? 47.873 -24.215 -83.264 1.00 84.50 100 ILE A O 1
ATOM 812 N N . ALA A 1 101 ? 46.939 -25.901 -84.413 1.00 82.06 101 ALA A N 1
ATOM 813 C CA . ALA A 1 101 ? 45.803 -25.118 -84.898 1.00 82.06 101 ALA A CA 1
ATOM 814 C C . ALA A 1 101 ? 44.951 -24.546 -83.751 1.00 82.06 101 ALA A C 1
ATOM 816 O O . ALA A 1 101 ? 44.571 -23.378 -83.801 1.00 82.06 101 ALA A O 1
ATOM 817 N N . ILE A 1 102 ? 44.699 -25.333 -82.697 1.00 85.38 102 ILE A N 1
ATOM 818 C CA . ILE A 1 102 ? 43.984 -24.868 -81.497 1.00 85.38 102 ILE A CA 1
ATOM 819 C C . ILE A 1 102 ? 44.772 -23.754 -80.798 1.00 85.38 102 ILE A C 1
ATOM 821 O O . ILE A 1 102 ? 44.205 -22.710 -80.490 1.00 85.38 102 ILE A O 1
ATOM 825 N N . ILE A 1 103 ? 46.080 -23.942 -80.589 1.00 84.31 103 ILE A N 1
ATOM 826 C CA . ILE A 1 103 ? 46.941 -22.931 -79.958 1.00 84.31 103 ILE A CA 1
ATOM 827 C C . ILE A 1 103 ? 46.950 -21.632 -80.777 1.00 84.31 103 ILE A C 1
ATOM 829 O O . ILE A 1 103 ? 46.780 -20.550 -80.216 1.00 84.31 103 ILE A O 1
ATOM 833 N N . SER A 1 104 ? 47.092 -21.722 -82.102 1.00 80.62 104 SER A N 1
ATOM 834 C CA . SER A 1 104 ? 47.036 -20.560 -82.994 1.00 80.62 104 SER A CA 1
ATOM 835 C C . SER A 1 104 ? 45.688 -19.839 -82.917 1.00 80.62 104 SER A C 1
ATOM 837 O O . SER A 1 104 ? 45.667 -18.611 -82.864 1.00 80.62 104 SER A O 1
ATOM 839 N N . LEU A 1 105 ? 44.574 -20.577 -82.858 1.00 84.50 105 LEU A N 1
ATOM 840 C CA . LEU A 1 105 ? 43.235 -19.998 -82.744 1.00 84.50 105 LEU A CA 1
ATOM 841 C C . LEU A 1 105 ? 43.034 -19.272 -81.404 1.00 84.50 105 LEU A C 1
ATOM 843 O O . LEU A 1 105 ? 42.477 -18.175 -81.389 1.00 84.50 105 LEU A O 1
ATOM 847 N N . CYS A 1 106 ? 43.551 -19.821 -80.300 1.00 82.56 106 CYS A N 1
ATOM 848 C CA . CYS A 1 106 ? 43.541 -19.148 -78.998 1.00 82.56 106 CYS A CA 1
ATOM 849 C C . CYS A 1 106 ? 44.317 -17.823 -79.035 1.00 82.56 106 CYS A C 1
ATOM 851 O O . CYS A 1 106 ? 43.781 -16.795 -78.623 1.00 82.56 106 CYS A O 1
ATOM 853 N N . PHE A 1 107 ? 45.532 -17.813 -79.595 1.00 82.19 107 PHE A N 1
ATOM 854 C CA . PHE A 1 107 ? 46.323 -16.583 -79.702 1.00 82.19 107 PHE A CA 1
ATOM 855 C C . PHE A 1 107 ? 45.673 -15.531 -80.614 1.00 82.19 107 PHE A C 1
ATOM 857 O O . PHE A 1 107 ? 45.712 -14.339 -80.303 1.00 82.19 107 PHE A O 1
ATOM 864 N N . MET A 1 108 ? 45.043 -15.943 -81.722 1.00 80.25 108 MET A N 1
ATOM 865 C CA . MET A 1 108 ? 44.275 -15.028 -82.580 1.00 80.25 108 MET A CA 1
ATOM 866 C C . MET A 1 108 ? 43.061 -14.436 -81.846 1.00 80.25 108 MET A C 1
ATOM 868 O O . MET A 1 108 ? 42.784 -13.240 -81.983 1.00 80.25 108 MET A O 1
ATOM 872 N N . GLY A 1 109 ? 42.367 -15.245 -81.040 1.00 82.62 109 GLY A N 1
ATOM 873 C CA . GLY A 1 109 ? 41.256 -14.800 -80.198 1.00 82.62 109 GLY A CA 1
ATOM 874 C C . GLY A 1 109 ? 41.683 -13.748 -79.172 1.00 82.62 109 GLY A C 1
ATOM 875 O O . GLY A 1 109 ? 41.100 -12.664 -79.136 1.00 82.62 109 GLY A O 1
ATOM 876 N N . GLU A 1 110 ? 42.741 -14.021 -78.400 1.00 83.69 110 GLU A N 1
ATOM 877 C CA . GLU A 1 110 ? 43.277 -13.066 -77.415 1.00 83.69 110 GLU A CA 1
ATOM 878 C C . GLU A 1 110 ? 43.745 -11.762 -78.079 1.00 83.69 110 GLU A C 1
ATOM 880 O O . GLU A 1 110 ? 43.381 -10.678 -77.627 1.00 83.69 110 GLU A O 1
ATOM 885 N N . THR A 1 111 ? 44.435 -11.846 -79.221 1.00 84.25 111 THR A N 1
ATOM 886 C CA . THR A 1 111 ? 44.888 -10.659 -79.974 1.00 84.25 111 THR A CA 1
ATOM 887 C C . THR A 1 111 ? 43.728 -9.779 -80.429 1.00 84.25 111 THR A C 1
ATOM 889 O O . THR A 1 111 ? 43.806 -8.550 -80.383 1.00 84.25 111 THR A O 1
ATOM 892 N N . THR A 1 112 ? 42.637 -10.399 -80.880 1.00 82.75 112 THR A N 1
ATOM 893 C CA . THR A 1 112 ? 41.456 -9.666 -81.347 1.00 82.75 112 THR A CA 1
ATOM 894 C C . THR A 1 112 ? 40.787 -8.928 -80.190 1.00 82.75 112 THR A C 1
ATOM 896 O O . THR A 1 112 ? 40.447 -7.751 -80.326 1.00 82.75 112 THR A O 1
ATOM 899 N N . ILE A 1 113 ? 40.655 -9.588 -79.036 1.00 86.50 113 ILE A N 1
ATOM 900 C CA . ILE A 1 113 ? 40.106 -8.990 -77.813 1.00 86.50 113 ILE A CA 1
ATOM 901 C C . ILE A 1 113 ? 40.990 -7.829 -77.340 1.00 86.50 113 ILE A C 1
ATOM 903 O O . ILE A 1 113 ? 40.479 -6.742 -77.072 1.00 86.50 113 ILE A O 1
ATOM 907 N N . ASP A 1 114 ? 42.311 -8.015 -77.310 1.00 86.94 114 ASP A N 1
ATOM 908 C CA . ASP A 1 114 ? 43.259 -6.975 -76.904 1.00 86.94 114 ASP A CA 1
ATOM 909 C C . ASP A 1 114 ? 43.217 -5.756 -77.830 1.00 86.94 114 ASP A C 1
ATOM 911 O O . ASP A 1 114 ? 43.286 -4.621 -77.359 1.00 86.94 114 ASP A O 1
ATOM 915 N N . LEU A 1 115 ? 43.058 -5.957 -79.141 1.00 85.75 115 LEU A N 1
ATOM 916 C CA . LEU A 1 115 ? 42.955 -4.859 -80.102 1.00 85.75 115 LEU A CA 1
ATOM 917 C C . LEU A 1 115 ? 41.664 -4.049 -79.915 1.00 85.75 115 LEU A C 1
ATOM 919 O O . LEU A 1 115 ? 41.697 -2.815 -79.983 1.00 85.75 115 LEU A O 1
ATOM 923 N N . VAL A 1 116 ? 40.536 -4.728 -79.685 1.00 86.31 116 VAL A N 1
ATOM 924 C CA . VAL A 1 116 ? 39.243 -4.082 -79.406 1.00 86.31 116 VAL A CA 1
ATOM 925 C C . VAL A 1 116 ? 39.327 -3.288 -78.105 1.00 86.31 116 VAL A C 1
ATOM 927 O O . VAL A 1 116 ? 39.033 -2.090 -78.105 1.00 86.31 116 VAL A O 1
ATOM 930 N N . ASN A 1 117 ? 39.819 -3.917 -77.037 1.00 87.06 117 ASN A N 1
ATOM 931 C CA . ASN A 1 117 ? 39.983 -3.281 -75.734 1.00 87.06 117 ASN A CA 1
ATOM 932 C C . ASN A 1 117 ? 40.952 -2.097 -75.809 1.00 87.06 117 ASN A C 1
ATOM 934 O O . ASN A 1 117 ? 40.628 -1.012 -75.332 1.00 87.06 117 ASN A O 1
ATOM 938 N N . TYR A 1 118 ? 42.098 -2.237 -76.482 1.00 86.38 118 TYR A N 1
ATOM 939 C CA . TYR A 1 118 ? 43.044 -1.137 -76.673 1.00 86.38 118 TYR A CA 1
ATOM 940 C C . TYR A 1 118 ? 42.388 0.068 -77.355 1.00 86.38 118 TYR A C 1
ATOM 942 O O . TYR A 1 118 ? 42.521 1.195 -76.874 1.00 86.38 118 TYR A O 1
ATOM 950 N N . ARG A 1 119 ? 41.655 -0.146 -78.457 1.00 86.25 119 ARG A N 1
ATOM 951 C CA . ARG A 1 119 ? 40.962 0.941 -79.170 1.00 86.25 119 ARG A CA 1
ATOM 952 C C . ARG A 1 119 ? 39.917 1.607 -78.280 1.00 86.25 119 ARG A C 1
ATOM 954 O O . ARG A 1 119 ? 39.898 2.832 -78.186 1.00 86.25 119 ARG A O 1
ATOM 961 N N . GLN A 1 120 ? 39.093 0.811 -77.606 1.00 87.31 120 GLN A N 1
ATOM 962 C CA . GLN A 1 120 ? 38.032 1.298 -76.730 1.00 87.31 120 GLN A CA 1
ATOM 963 C C . GLN A 1 120 ? 38.591 2.097 -75.544 1.00 87.31 120 GLN A C 1
ATOM 965 O O . GLN A 1 120 ? 38.185 3.234 -75.307 1.00 87.31 120 GLN A O 1
ATOM 970 N N . HIS A 1 121 ? 39.572 1.548 -74.833 1.00 85.75 121 HIS A N 1
ATOM 971 C CA . HIS A 1 121 ? 40.162 2.194 -73.664 1.00 85.75 121 HIS A CA 1
ATOM 972 C C . HIS A 1 121 ? 41.002 3.411 -74.041 1.00 85.75 121 HIS A C 1
ATOM 974 O O . HIS A 1 121 ? 40.961 4.415 -73.338 1.00 85.75 121 HIS A O 1
ATOM 980 N N . LYS A 1 122 ? 41.681 3.405 -75.194 1.00 85.94 122 LYS A N 1
ATOM 981 C CA . LYS A 1 122 ? 42.351 4.606 -75.710 1.00 85.94 122 LYS A CA 1
ATOM 982 C C . LYS A 1 122 ? 41.365 5.748 -75.968 1.00 85.94 122 LYS A C 1
ATOM 984 O O . LYS A 1 122 ? 41.710 6.899 -75.709 1.00 85.94 122 LYS A O 1
ATOM 989 N N . VAL A 1 123 ? 40.154 5.459 -76.451 1.00 85.25 123 VAL A N 1
ATOM 990 C CA . VAL A 1 123 ? 39.100 6.478 -76.594 1.00 85.25 123 VAL A CA 1
ATOM 991 C C . VAL A 1 123 ? 38.675 7.000 -75.223 1.00 85.25 123 VAL A C 1
ATOM 993 O O . VAL A 1 123 ? 38.579 8.209 -75.047 1.00 85.25 123 VAL A O 1
ATOM 996 N N . TYR A 1 124 ? 38.484 6.123 -74.235 1.00 84.56 124 TYR A N 1
ATOM 997 C CA . TYR A 1 124 ? 38.073 6.535 -72.888 1.00 84.56 124 TYR A CA 1
ATOM 998 C C . TYR A 1 124 ? 39.123 7.382 -72.167 1.00 84.56 124 TYR A C 1
ATOM 1000 O O . TYR A 1 124 ? 38.766 8.394 -71.578 1.00 84.56 124 TYR A O 1
ATOM 1008 N N . VAL A 1 125 ? 40.407 7.029 -72.259 1.00 84.12 125 VAL A N 1
ATOM 1009 C CA . VAL A 1 125 ? 41.506 7.781 -71.623 1.00 84.12 125 VAL A CA 1
ATOM 1010 C C . VAL A 1 125 ? 41.616 9.207 -72.164 1.00 84.12 125 VAL A C 1
ATOM 1012 O O . VAL A 1 125 ? 41.951 10.126 -71.424 1.00 84.12 125 VAL A O 1
ATOM 1015 N N . ASN A 1 126 ? 41.344 9.394 -73.457 1.00 82.81 126 ASN A N 1
ATOM 1016 C CA . ASN A 1 126 ? 41.480 10.690 -74.120 1.00 82.81 126 ASN A CA 1
ATOM 1017 C C . ASN A 1 126 ? 40.172 11.496 -74.158 1.00 82.81 126 ASN A C 1
ATOM 1019 O O . ASN A 1 126 ? 40.176 12.628 -74.636 1.00 82.81 126 ASN A O 1
ATOM 1023 N N . ASN A 1 127 ? 39.055 10.936 -73.683 1.00 83.19 127 ASN A N 1
ATOM 1024 C CA . ASN A 1 127 ? 37.769 11.619 -73.682 1.00 83.19 127 ASN A CA 1
ATOM 1025 C C . ASN A 1 127 ? 37.570 12.387 -72.361 1.00 83.19 127 ASN A C 1
ATOM 1027 O O . ASN A 1 127 ? 37.396 11.750 -71.322 1.00 83.19 127 ASN A O 1
ATOM 1031 N N . PRO A 1 128 ? 37.502 13.734 -72.377 1.00 77.69 128 PRO A N 1
ATOM 1032 C CA . PRO A 1 128 ? 37.286 14.530 -71.166 1.00 77.69 128 PRO A CA 1
ATOM 1033 C C . PRO A 1 128 ? 35.915 14.309 -70.507 1.00 77.69 128 PRO A C 1
ATOM 1035 O O . PRO A 1 128 ? 35.724 14.701 -69.359 1.00 77.69 128 PRO A O 1
ATOM 1038 N N . HIS A 1 129 ? 34.971 13.683 -71.214 1.00 80.75 129 HIS A N 1
ATOM 1039 C CA . HIS A 1 129 ? 33.637 13.336 -70.722 1.00 80.75 129 HIS A CA 1
ATOM 1040 C C . HIS A 1 129 ? 33.486 11.842 -70.401 1.00 80.75 129 HIS A C 1
ATOM 1042 O O . HIS A 1 129 ? 32.364 11.344 -70.289 1.00 80.75 129 HIS A O 1
ATOM 1048 N N . ALA A 1 130 ? 34.591 11.100 -70.285 1.00 84.12 130 ALA A N 1
ATOM 1049 C CA . ALA A 1 130 ? 34.535 9.704 -69.880 1.00 84.12 130 ALA A CA 1
ATOM 1050 C C . ALA A 1 130 ? 33.908 9.566 -68.484 1.00 84.12 130 ALA A C 1
ATOM 1052 O O . ALA A 1 130 ? 34.247 10.278 -67.540 1.00 84.12 130 ALA A O 1
ATOM 1053 N N . THR A 1 131 ? 32.985 8.617 -68.347 1.00 84.88 131 THR A N 1
ATOM 1054 C CA . THR A 1 131 ? 32.368 8.316 -67.053 1.00 84.88 131 THR A CA 1
ATOM 1055 C C . THR A 1 131 ? 33.366 7.629 -66.126 1.00 84.88 131 THR A C 1
ATOM 1057 O O . THR A 1 131 ? 34.252 6.891 -66.566 1.00 84.88 131 THR A O 1
ATOM 1060 N N . HIS A 1 132 ? 33.156 7.769 -64.817 1.00 80.50 132 HIS A N 1
ATOM 1061 C CA . HIS A 1 132 ? 33.963 7.081 -63.811 1.00 80.50 132 HIS A CA 1
ATOM 1062 C C . HIS A 1 132 ? 34.041 5.555 -64.050 1.00 80.50 132 HIS A C 1
ATOM 1064 O O . HIS A 1 132 ? 35.107 4.948 -63.939 1.00 80.50 132 HIS A O 1
ATOM 1070 N N . LYS A 1 133 ? 32.926 4.933 -64.465 1.00 84.25 133 LYS A N 1
ATOM 1071 C CA . LYS A 1 133 ? 32.858 3.500 -64.795 1.00 84.25 133 LYS A CA 1
ATOM 1072 C C . LYS A 1 133 ? 33.761 3.131 -65.978 1.00 84.25 133 LYS A C 1
ATOM 1074 O O . LYS A 1 133 ? 34.459 2.124 -65.910 1.00 84.25 133 LYS A O 1
ATOM 1079 N N . GLN A 1 134 ? 33.780 3.949 -67.031 1.00 86.56 134 GLN A N 1
ATOM 1080 C CA . GLN A 1 134 ? 34.635 3.730 -68.205 1.00 86.56 134 GLN A CA 1
ATOM 1081 C C . GLN A 1 134 ? 36.121 3.872 -67.862 1.00 86.56 134 GLN A C 1
ATOM 1083 O O . GLN A 1 134 ? 36.934 3.052 -68.296 1.00 86.56 134 GLN A O 1
ATOM 1088 N N . LEU A 1 135 ? 36.481 4.867 -67.046 1.00 87.19 135 LEU A N 1
ATOM 1089 C CA . LEU A 1 135 ? 37.859 5.060 -66.587 1.00 87.19 135 LEU A CA 1
ATOM 1090 C C . LEU A 1 135 ? 38.316 3.899 -65.688 1.00 87.19 135 LEU A C 1
ATOM 1092 O O . LEU A 1 135 ? 39.388 3.344 -65.909 1.00 87.19 135 LEU A O 1
ATOM 1096 N N . SER A 1 136 ? 37.473 3.454 -64.751 1.00 85.56 136 SER A N 1
ATOM 1097 C CA . SER A 1 136 ? 37.766 2.313 -63.871 1.00 85.56 136 SER A CA 1
ATOM 1098 C C . SER A 1 136 ? 37.928 0.993 -64.637 1.00 85.56 136 SER A C 1
ATOM 1100 O O . SER A 1 136 ? 38.867 0.240 -64.378 1.00 85.56 136 SER A O 1
ATOM 1102 N N . GLN A 1 137 ? 37.060 0.719 -65.618 1.00 87.31 137 GLN A N 1
ATOM 1103 C CA . GLN A 1 137 ? 37.192 -0.462 -66.482 1.00 87.31 137 GLN A CA 1
ATOM 1104 C C . GLN A 1 137 ? 38.496 -0.433 -67.286 1.00 87.31 137 GLN A C 1
ATOM 1106 O O . GLN A 1 137 ? 39.171 -1.456 -67.389 1.00 87.31 137 GLN A O 1
ATOM 1111 N N . SER A 1 138 ? 38.870 0.742 -67.800 1.00 88.94 138 SER A N 1
ATOM 1112 C CA . SER A 1 138 ? 40.127 0.937 -68.532 1.00 88.94 138 SER A CA 1
ATOM 1113 C C . SER A 1 138 ? 41.346 0.699 -67.645 1.00 88.94 138 SER A C 1
ATOM 1115 O O . SER A 1 138 ? 42.306 0.067 -68.077 1.00 88.94 138 SER A O 1
ATOM 1117 N N . GLU A 1 139 ? 41.298 1.153 -66.392 1.00 89.12 139 GLU A N 1
ATOM 1118 C CA . GLU A 1 139 ? 42.401 0.996 -65.442 1.00 89.12 139 GLU A CA 1
ATOM 1119 C C . GLU A 1 139 ? 42.573 -0.466 -65.045 1.00 89.12 139 GLU A C 1
ATOM 1121 O O . GLU A 1 139 ? 43.692 -0.982 -65.053 1.00 89.12 139 GLU A O 1
ATOM 1126 N N . LYS A 1 140 ? 41.460 -1.161 -64.777 1.00 90.00 140 LYS A N 1
ATOM 1127 C CA . LYS A 1 140 ? 41.462 -2.590 -64.458 1.00 90.00 140 LYS A CA 1
ATOM 1128 C C . LYS A 1 140 ? 42.038 -3.416 -65.604 1.00 90.00 140 LYS A C 1
ATOM 1130 O O . LYS A 1 140 ? 42.909 -4.245 -65.359 1.00 90.00 140 LYS A O 1
ATOM 1135 N N . TRP A 1 141 ? 41.580 -3.179 -66.833 1.00 91.12 141 TRP A N 1
ATOM 1136 C CA . TRP A 1 141 ? 42.074 -3.915 -67.994 1.00 91.12 141 TRP A CA 1
ATOM 1137 C C . TRP A 1 141 ? 43.563 -3.651 -68.247 1.00 91.12 141 TRP A C 1
ATOM 1139 O O . TRP A 1 141 ? 44.322 -4.602 -68.391 1.00 91.12 141 TRP A O 1
ATOM 1149 N N . LEU A 1 142 ? 44.015 -2.390 -68.220 1.00 90.25 142 LEU A N 1
ATOM 1150 C CA . LEU A 1 142 ? 45.434 -2.054 -68.413 1.00 90.25 142 LEU A CA 1
ATOM 1151 C C . LEU A 1 142 ? 46.333 -2.634 -67.316 1.00 90.25 142 LEU A C 1
ATOM 1153 O O . LEU A 1 142 ? 47.429 -3.106 -67.607 1.00 90.25 142 LEU A O 1
ATOM 1157 N N . THR A 1 143 ? 45.864 -2.629 -66.068 1.00 89.88 143 THR A N 1
ATOM 1158 C CA . THR A 1 143 ? 46.585 -3.247 -64.948 1.00 89.88 143 THR A CA 1
ATOM 1159 C C . THR A 1 143 ? 46.698 -4.759 -65.142 1.00 89.88 143 THR A C 1
ATOM 1161 O O . THR A 1 143 ? 47.776 -5.312 -64.955 1.00 89.88 143 THR A O 1
ATOM 1164 N N . GLN A 1 144 ? 45.617 -5.424 -65.568 1.00 89.81 144 GLN A N 1
ATOM 1165 C CA . GLN A 1 144 ? 45.627 -6.860 -65.869 1.00 89.81 144 GLN A CA 1
ATOM 1166 C C . GLN A 1 144 ? 46.551 -7.184 -67.048 1.00 89.81 144 GLN A C 1
ATOM 1168 O O . GLN A 1 144 ? 47.405 -8.050 -66.915 1.00 89.81 144 GLN A O 1
ATOM 1173 N N . TYR A 1 145 ? 46.473 -6.422 -68.141 1.00 88.94 145 TYR A N 1
ATOM 1174 C CA . TYR A 1 145 ? 47.341 -6.576 -69.313 1.00 88.94 145 TYR A CA 1
ATOM 1175 C C . TYR A 1 145 ? 48.837 -6.482 -68.965 1.00 88.94 145 TYR A C 1
ATOM 1177 O O . TYR A 1 145 ? 49.666 -7.184 -69.542 1.00 88.94 145 TYR A O 1
ATOM 1185 N N . LEU A 1 146 ? 49.196 -5.610 -68.015 1.00 88.56 146 LEU A N 1
ATOM 1186 C CA . LEU A 1 146 ? 50.573 -5.455 -67.534 1.00 88.56 146 LEU A CA 1
ATOM 1187 C C . LEU A 1 146 ? 51.000 -6.546 -66.540 1.00 88.56 146 LEU A C 1
ATOM 1189 O O . LEU A 1 146 ? 52.188 -6.856 -66.473 1.00 88.56 146 LEU A O 1
ATOM 1193 N N . ALA A 1 147 ? 50.063 -7.093 -65.762 1.00 89.19 147 ALA A N 1
ATOM 1194 C CA . ALA A 1 147 ? 50.328 -8.118 -64.751 1.00 89.19 147 ALA A CA 1
ATOM 1195 C C . ALA A 1 147 ? 50.292 -9.553 -65.306 1.00 89.19 147 ALA A C 1
ATOM 1197 O O . ALA A 1 147 ? 50.862 -10.460 -64.699 1.00 89.19 147 ALA A O 1
ATOM 1198 N N . ASP A 1 148 ? 49.615 -9.768 -66.434 1.00 87.94 148 ASP A N 1
ATOM 1199 C CA . ASP A 1 148 ? 49.417 -11.088 -67.018 1.00 87.94 148 ASP A CA 1
ATOM 1200 C C . ASP A 1 148 ? 50.738 -11.733 -67.491 1.00 87.94 148 ASP A C 1
ATOM 1202 O O . ASP A 1 148 ? 51.666 -11.041 -67.933 1.00 87.94 148 ASP A O 1
ATOM 1206 N N . PRO A 1 149 ? 50.850 -13.080 -67.439 1.00 83.50 149 PRO A N 1
ATOM 1207 C CA . PRO A 1 149 ? 52.056 -13.789 -67.848 1.00 83.50 149 PRO A CA 1
ATOM 1208 C C . PRO A 1 149 ? 52.499 -13.442 -69.270 1.00 83.50 149 PRO A C 1
ATOM 1210 O O . PRO A 1 149 ? 51.684 -13.296 -70.183 1.00 83.50 149 PRO A O 1
ATOM 1213 N N . TYR A 1 150 ? 53.820 -13.396 -69.485 1.00 77.62 150 TYR A N 1
ATOM 1214 C CA . TYR A 1 150 ? 54.411 -12.895 -70.729 1.00 77.62 150 TYR A CA 1
ATOM 1215 C C . TYR A 1 150 ? 53.823 -13.529 -72.000 1.00 77.62 150 TYR A C 1
ATOM 1217 O O . TYR A 1 150 ? 53.652 -12.820 -72.997 1.00 77.62 150 TYR A O 1
ATOM 1225 N N . PHE A 1 151 ? 53.515 -14.830 -71.951 1.00 80.00 151 PHE A N 1
ATOM 1226 C CA . PHE A 1 151 ? 53.051 -15.608 -73.094 1.00 80.00 151 PHE A CA 1
ATOM 1227 C C . PHE A 1 151 ? 51.624 -15.263 -73.553 1.00 80.00 151 PHE A C 1
ATOM 1229 O O . PHE A 1 151 ? 51.323 -15.455 -74.723 1.00 80.00 151 PHE A O 1
ATOM 1236 N N . ARG A 1 152 ? 50.761 -14.727 -72.680 1.00 81.25 152 ARG A N 1
ATOM 1237 C CA . ARG A 1 152 ? 49.342 -14.466 -72.984 1.00 81.25 152 ARG A CA 1
ATOM 1238 C C . ARG A 1 152 ? 49.164 -13.453 -74.119 1.00 81.25 152 ARG A C 1
ATOM 1240 O O . ARG A 1 152 ? 48.470 -13.682 -75.096 1.00 81.25 152 ARG A O 1
ATOM 1247 N N . HIS A 1 153 ? 49.915 -12.359 -74.058 1.00 85.62 153 HIS A N 1
ATOM 1248 C CA . HIS A 1 153 ? 49.803 -11.254 -75.016 1.00 85.62 153 HIS A CA 1
ATOM 1249 C C . HIS A 1 153 ? 50.897 -11.276 -76.096 1.00 85.62 153 HIS A C 1
ATOM 1251 O O . HIS A 1 153 ? 51.272 -10.223 -76.610 1.00 85.62 153 HIS A O 1
ATOM 1257 N N . LEU A 1 154 ? 51.468 -12.447 -76.418 1.00 82.12 154 LEU A N 1
ATOM 1258 C CA . LEU A 1 154 ? 52.631 -12.568 -77.318 1.00 82.12 154 LEU A CA 1
ATOM 1259 C C . LEU A 1 154 ? 52.434 -11.857 -78.659 1.00 82.12 154 LEU A C 1
ATOM 1261 O O . LEU A 1 154 ? 53.298 -11.092 -79.081 1.00 82.12 154 LEU A O 1
ATOM 1265 N N . ILE A 1 155 ? 51.292 -12.088 -79.306 1.00 81.00 155 ILE A N 1
ATOM 1266 C CA . ILE A 1 155 ? 50.980 -11.481 -80.603 1.00 81.00 155 ILE A CA 1
ATOM 1267 C C . ILE A 1 155 ? 50.520 -10.026 -80.418 1.00 81.00 155 ILE A C 1
ATOM 1269 O O . ILE A 1 155 ? 50.964 -9.143 -81.152 1.00 81.00 155 ILE A O 1
ATOM 1273 N N . SER A 1 156 ? 49.704 -9.737 -79.399 1.00 82.00 156 SER A N 1
ATOM 1274 C CA . SER A 1 156 ? 49.209 -8.384 -79.093 1.00 82.00 156 SER A CA 1
ATOM 1275 C C . SER A 1 156 ? 50.338 -7.372 -78.866 1.00 82.00 156 SER A C 1
ATOM 1277 O O . SER A 1 156 ? 50.238 -6.218 -79.293 1.00 82.00 156 SER A O 1
ATOM 1279 N N . LYS A 1 157 ? 51.456 -7.807 -78.272 1.00 81.25 157 LYS A N 1
ATOM 1280 C CA . LYS A 1 157 ? 52.645 -6.981 -78.004 1.00 81.25 157 LYS A CA 1
ATOM 1281 C C . LYS A 1 157 ? 53.313 -6.408 -79.253 1.00 81.25 157 LYS A C 1
ATOM 1283 O O . LYS A 1 157 ? 53.955 -5.364 -79.142 1.00 81.25 157 LYS A O 1
ATOM 1288 N N . ILE A 1 158 ? 53.130 -7.028 -80.423 1.00 81.50 158 ILE A N 1
ATOM 1289 C CA . ILE A 1 158 ? 53.630 -6.503 -81.706 1.00 81.50 158 ILE A CA 1
ATOM 1290 C C . ILE A 1 158 ? 53.024 -5.118 -81.990 1.00 81.50 158 ILE A C 1
ATOM 1292 O O . ILE A 1 158 ? 53.695 -4.237 -82.524 1.00 81.50 158 ILE A O 1
ATOM 1296 N N . PHE A 1 159 ? 51.774 -4.889 -81.577 1.00 80.25 159 PHE A N 1
ATOM 1297 C CA . PHE A 1 159 ? 51.043 -3.649 -81.856 1.00 80.25 159 PHE A CA 1
ATOM 1298 C C . PHE A 1 159 ? 50.832 -2.783 -80.600 1.00 80.25 159 PHE A C 1
ATOM 1300 O O . PHE A 1 159 ? 50.818 -1.550 -80.695 1.00 80.25 159 PHE A O 1
ATOM 1307 N N . PHE A 1 160 ? 50.740 -3.397 -79.415 1.00 86.12 160 PHE A N 1
ATOM 1308 C CA . PHE A 1 160 ? 50.544 -2.725 -78.129 1.00 86.12 160 PHE A CA 1
ATOM 1309 C C . PHE A 1 160 ? 51.576 -3.186 -77.087 1.00 86.12 160 PHE A C 1
ATOM 1311 O O . PHE A 1 160 ? 51.376 -4.151 -76.353 1.00 86.12 160 PHE A O 1
ATOM 1318 N N . SER A 1 161 ? 52.715 -2.494 -77.025 1.00 86.31 161 SER A N 1
ATOM 1319 C CA . SER A 1 161 ? 53.812 -2.859 -76.123 1.00 86.31 161 SER A CA 1
ATOM 1320 C C . SER A 1 161 ? 53.482 -2.593 -74.642 1.00 86.31 161 SER A C 1
ATOM 1322 O O . SER A 1 161 ? 52.669 -1.711 -74.344 1.00 86.31 161 SER A O 1
ATOM 1324 N N . PRO A 1 162 ? 54.148 -3.288 -73.696 1.00 85.81 162 PRO A N 1
ATOM 1325 C CA . PRO A 1 162 ? 54.011 -3.015 -72.263 1.00 85.81 162 PRO A CA 1
ATOM 1326 C C . PRO A 1 162 ? 54.322 -1.558 -71.898 1.00 85.81 162 PRO A C 1
ATOM 1328 O O . PRO A 1 162 ? 53.622 -0.970 -71.084 1.00 85.81 162 PRO A O 1
ATOM 1331 N N . GLU A 1 163 ? 55.302 -0.934 -72.557 1.00 86.62 163 GLU A N 1
ATOM 1332 C CA . GLU A 1 163 ? 55.618 0.488 -72.365 1.00 86.62 163 GLU A CA 1
ATOM 1333 C C . GLU A 1 163 ? 54.444 1.390 -72.761 1.00 86.62 163 GLU A C 1
ATOM 1335 O O . GLU A 1 163 ? 54.041 2.257 -71.989 1.00 86.62 163 GLU A O 1
ATOM 1340 N N . LYS A 1 164 ? 53.823 1.143 -73.927 1.00 86.31 164 LYS A N 1
ATOM 1341 C CA . LYS A 1 164 ? 52.628 1.884 -74.364 1.00 86.31 164 LYS A CA 1
ATOM 1342 C C . LYS A 1 164 ? 51.464 1.682 -73.397 1.00 86.31 164 LYS A C 1
ATOM 1344 O O . LYS A 1 164 ? 50.743 2.640 -73.122 1.00 86.31 164 LYS A O 1
ATOM 1349 N N . ALA A 1 165 ? 51.280 0.467 -72.883 1.00 87.19 165 ALA A N 1
ATOM 1350 C CA . ALA A 1 165 ? 50.260 0.168 -71.883 1.00 87.19 165 ALA A CA 1
ATOM 1351 C C . ALA A 1 165 ? 50.530 0.887 -70.556 1.00 87.19 165 ALA A C 1
ATOM 1353 O O . ALA A 1 165 ? 49.612 1.467 -69.983 1.00 87.19 165 ALA A O 1
ATOM 1354 N N . GLN A 1 166 ? 51.787 0.940 -70.115 1.00 89.69 166 GLN A N 1
ATOM 1355 C CA . GLN A 1 166 ? 52.190 1.648 -68.904 1.00 89.69 166 GLN A CA 1
ATOM 1356 C C . GLN A 1 166 ? 52.026 3.167 -69.043 1.00 89.69 166 GLN A C 1
ATOM 1358 O O . GLN A 1 166 ? 51.518 3.811 -68.127 1.00 89.69 166 GLN A O 1
ATOM 1363 N N . THR A 1 167 ? 52.394 3.754 -70.185 1.00 88.12 167 THR A N 1
ATOM 1364 C CA . THR A 1 167 ? 52.138 5.174 -70.471 1.00 88.12 167 THR A CA 1
ATOM 1365 C C . THR A 1 167 ? 50.641 5.468 -70.497 1.00 88.12 167 THR A C 1
ATOM 1367 O O . THR A 1 167 ? 50.199 6.454 -69.908 1.00 88.12 167 THR A O 1
ATOM 1370 N N . LEU A 1 168 ? 49.845 4.607 -71.138 1.00 87.88 168 LEU A N 1
ATOM 1371 C CA . LEU A 1 168 ? 48.395 4.774 -71.197 1.00 87.88 168 LEU A CA 1
ATOM 1372 C C . LEU A 1 168 ? 47.755 4.660 -69.805 1.00 87.88 168 LEU A C 1
ATOM 1374 O O . LEU A 1 168 ? 46.883 5.462 -69.482 1.00 87.88 168 LEU A O 1
ATOM 1378 N N . LEU A 1 169 ? 48.230 3.732 -68.969 1.00 89.75 169 LEU A N 1
ATOM 1379 C CA . LEU A 1 169 ? 47.799 3.575 -67.580 1.00 89.75 169 LEU A CA 1
ATOM 1380 C C . LEU A 1 169 ? 48.149 4.809 -66.738 1.00 89.75 169 LEU A C 1
ATOM 1382 O O . LEU A 1 169 ? 47.283 5.326 -66.041 1.00 89.75 169 LEU A O 1
ATOM 1386 N N . LYS A 1 170 ? 49.374 5.338 -66.853 1.00 87.81 170 LYS A N 1
ATOM 1387 C CA . LYS A 1 170 ? 49.777 6.572 -66.154 1.00 87.81 170 LYS A CA 1
ATOM 1388 C C . LYS A 1 170 ? 48.915 7.770 -66.560 1.00 87.81 170 LYS A C 1
ATOM 1390 O O . LYS A 1 170 ? 48.459 8.516 -65.698 1.00 87.81 170 LYS A O 1
ATOM 1395 N N . ASN A 1 171 ? 48.653 7.940 -67.857 1.00 87.50 171 ASN A N 1
ATOM 1396 C CA . ASN A 1 171 ? 47.797 9.020 -68.357 1.00 87.50 171 ASN A CA 1
ATOM 1397 C C . ASN A 1 171 ? 46.352 8.873 -67.868 1.00 87.50 171 ASN A C 1
ATOM 1399 O O . ASN A 1 171 ? 45.733 9.858 -67.472 1.00 87.50 171 ASN A O 1
ATOM 1403 N N . LEU A 1 172 ? 45.831 7.645 -67.860 1.00 88.19 172 LEU A N 1
ATOM 1404 C CA . LEU A 1 172 ? 44.510 7.336 -67.325 1.00 88.19 172 LEU A CA 1
ATOM 1405 C C . LEU A 1 172 ? 44.407 7.684 -65.837 1.00 88.19 172 LEU A C 1
ATOM 1407 O O . LEU A 1 172 ? 43.449 8.336 -65.430 1.00 88.19 172 LEU A O 1
ATOM 1411 N N . GLN A 1 173 ? 45.397 7.269 -65.045 1.00 88.06 173 GLN A N 1
ATOM 1412 C CA . GLN A 1 173 ? 45.460 7.544 -63.612 1.00 88.06 173 GLN A CA 1
ATOM 1413 C C . GLN A 1 173 ? 45.515 9.048 -63.344 1.00 88.06 173 GLN A C 1
ATOM 1415 O O . GLN A 1 173 ? 44.729 9.550 -62.549 1.00 88.06 173 GLN A O 1
ATOM 1420 N N . ALA A 1 174 ? 46.344 9.796 -64.078 1.00 86.56 174 ALA A N 1
ATOM 1421 C CA . ALA A 1 174 ? 46.392 11.254 -63.978 1.00 86.56 174 ALA A CA 1
ATOM 1422 C C . ALA A 1 174 ? 45.062 11.924 -64.381 1.00 86.56 174 ALA A C 1
ATOM 1424 O O . ALA A 1 174 ? 44.623 12.885 -63.745 1.00 86.56 174 ALA A O 1
ATOM 1425 N N . HIS A 1 175 ? 44.396 11.419 -65.424 1.00 86.38 175 HIS A N 1
ATOM 1426 C CA . HIS A 1 175 ? 43.093 11.924 -65.853 1.00 86.38 175 HIS A CA 1
ATOM 1427 C C . HIS A 1 175 ? 42.012 11.687 -64.789 1.00 86.38 175 HIS A C 1
ATOM 1429 O O . HIS A 1 175 ? 41.273 12.609 -64.440 1.00 86.38 175 HIS A O 1
ATOM 1435 N N . ARG A 1 176 ? 41.946 10.472 -64.235 1.00 87.00 176 ARG A N 1
ATOM 1436 C CA . ARG A 1 176 ? 40.962 10.081 -63.219 1.00 87.00 176 ARG A CA 1
ATOM 1437 C C . ARG A 1 176 ? 41.211 10.780 -61.877 1.00 87.00 176 ARG A C 1
ATOM 1439 O O . ARG A 1 176 ? 40.254 11.225 -61.248 1.00 87.00 176 ARG A O 1
ATOM 1446 N N . GLU A 1 177 ? 42.475 10.965 -61.499 1.00 88.69 177 GLU A N 1
ATOM 1447 C CA . GLU A 1 177 ? 42.896 11.778 -60.351 1.00 88.69 177 GLU A CA 1
ATOM 1448 C C . GLU A 1 177 ? 42.347 13.209 -60.467 1.00 88.69 177 GLU A C 1
ATOM 1450 O O . GLU A 1 177 ? 41.693 13.714 -59.555 1.00 88.69 177 GLU A O 1
ATOM 1455 N N . LYS A 1 178 ? 42.529 13.850 -61.631 1.00 88.62 178 LYS A N 1
ATOM 1456 C CA . LYS A 1 178 ? 41.996 15.194 -61.894 1.00 88.62 178 LYS A CA 1
ATOM 1457 C C . LYS A 1 178 ? 40.465 15.217 -61.891 1.00 88.62 178 LYS A C 1
ATOM 1459 O O . LYS A 1 178 ? 39.880 16.142 -61.330 1.00 88.62 178 LYS A O 1
ATOM 1464 N N . PHE A 1 179 ? 39.826 14.221 -62.504 1.00 87.31 179 PHE A 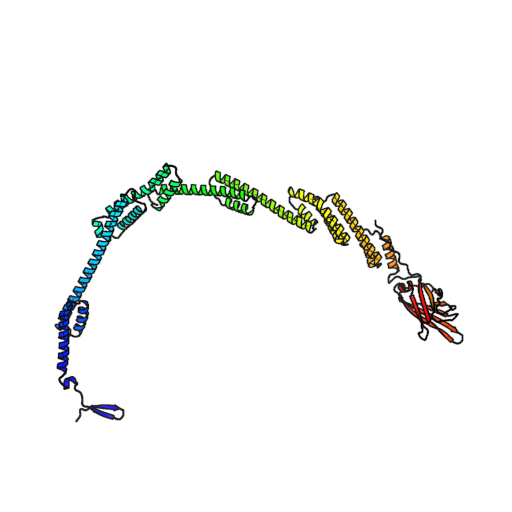N 1
ATOM 1465 C CA . PHE A 1 179 ? 38.367 14.104 -62.577 1.00 87.31 179 PHE A CA 1
ATOM 1466 C C . PHE A 1 179 ? 37.720 14.061 -61.186 1.00 87.31 179 PHE A C 1
ATOM 1468 O O . PHE A 1 179 ? 36.727 14.748 -60.957 1.00 87.31 179 PHE A O 1
ATOM 1475 N N . LEU A 1 180 ? 38.301 13.303 -60.251 1.00 89.56 180 LEU A N 1
ATOM 1476 C CA . LEU A 1 180 ? 37.780 13.168 -58.888 1.00 89.56 180 LEU A CA 1
ATOM 1477 C C . LEU A 1 180 ? 38.168 14.347 -57.982 1.00 89.56 180 LEU A C 1
ATOM 1479 O O . LEU A 1 180 ? 37.358 14.776 -57.163 1.00 89.56 180 LEU A O 1
ATOM 1483 N N . TRP A 1 181 ? 39.377 14.902 -58.126 1.00 93.81 181 TRP A N 1
ATOM 1484 C CA . TRP A 1 181 ? 39.870 15.937 -57.212 1.00 93.81 181 TRP A CA 1
ATOM 1485 C C . TRP A 1 181 ? 39.409 17.364 -57.549 1.00 93.81 181 TRP A C 1
ATOM 1487 O O . TRP A 1 181 ? 39.117 18.147 -56.645 1.00 93.81 181 TRP A O 1
ATOM 1497 N N . VAL A 1 182 ? 39.303 17.738 -58.830 1.00 92.62 182 VAL A N 1
ATOM 1498 C CA . VAL A 1 182 ? 38.905 19.109 -59.224 1.00 92.62 182 VAL A CA 1
ATOM 1499 C C . VAL A 1 182 ? 37.553 19.538 -58.624 1.00 92.62 182 VAL A C 1
ATOM 1501 O O . VAL A 1 182 ? 37.462 20.674 -58.149 1.00 92.62 182 VAL A O 1
ATOM 1504 N N . PRO A 1 183 ? 36.513 18.680 -58.573 1.00 92.94 183 PRO A N 1
ATOM 1505 C CA . PRO A 1 183 ? 35.270 18.999 -57.872 1.00 92.94 183 PRO A CA 1
ATOM 1506 C C . PRO A 1 183 ? 35.454 19.278 -56.373 1.00 92.94 183 PRO A C 1
ATOM 1508 O O . PRO A 1 183 ? 34.791 20.172 -55.847 1.00 92.94 183 PRO A O 1
ATOM 1511 N N . VAL A 1 184 ? 36.358 18.559 -55.691 1.00 92.06 184 VAL A N 1
ATOM 1512 C CA . VAL A 1 184 ? 36.681 18.789 -54.269 1.00 92.06 184 VAL A CA 1
ATOM 1513 C C . VAL A 1 184 ? 37.271 20.186 -54.085 1.00 92.06 184 VAL A C 1
ATOM 1515 O O . VAL A 1 184 ? 36.797 20.957 -53.253 1.00 92.06 184 VAL A O 1
ATOM 1518 N N . ASP A 1 185 ? 38.266 20.539 -54.901 1.00 92.62 185 ASP A N 1
ATOM 1519 C CA . ASP A 1 185 ? 38.929 21.846 -54.849 1.00 92.62 185 ASP A CA 1
ATOM 1520 C C . ASP A 1 185 ? 37.959 22.997 -55.169 1.00 92.62 185 ASP A C 1
ATOM 1522 O O . ASP A 1 185 ? 37.951 24.028 -54.493 1.00 92.62 185 ASP A O 1
ATOM 1526 N N . LYS A 1 186 ? 37.073 22.799 -56.152 1.00 93.38 186 LYS A N 1
ATOM 1527 C CA . LYS A 1 186 ? 36.005 23.753 -56.474 1.00 93.38 186 LYS A CA 1
ATOM 1528 C C . LYS A 1 186 ? 35.060 23.959 -55.286 1.00 93.38 186 LYS A C 1
ATOM 1530 O O . LYS A 1 186 ? 34.815 25.102 -54.905 1.00 93.38 186 LYS A O 1
ATOM 1535 N N . ALA A 1 187 ? 34.589 22.877 -54.664 1.00 92.25 187 ALA A N 1
ATOM 1536 C CA . ALA A 1 187 ? 33.692 22.949 -53.513 1.00 92.25 187 ALA A CA 1
ATOM 1537 C C . ALA A 1 187 ? 34.332 23.670 -52.311 1.00 92.25 187 ALA A C 1
ATOM 1539 O O . ALA A 1 187 ? 33.663 24.450 -51.631 1.00 92.25 187 ALA A O 1
ATOM 1540 N N . LEU A 1 188 ? 35.635 23.472 -52.075 1.00 90.00 188 LEU A N 1
ATOM 1541 C CA . LEU A 1 188 ? 36.376 24.202 -51.042 1.00 90.00 188 LEU A CA 1
ATOM 1542 C C . LEU A 1 188 ? 36.464 25.707 -51.339 1.00 90.00 188 LEU A C 1
ATOM 1544 O O . LEU A 1 188 ? 36.239 26.514 -50.436 1.00 90.00 188 LEU A O 1
ATOM 1548 N N . LYS A 1 189 ? 36.746 26.098 -52.590 1.00 91.56 189 LYS A N 1
ATOM 1549 C CA . LYS A 1 189 ? 36.804 27.514 -53.013 1.00 91.56 189 LYS A CA 1
ATOM 1550 C C . LYS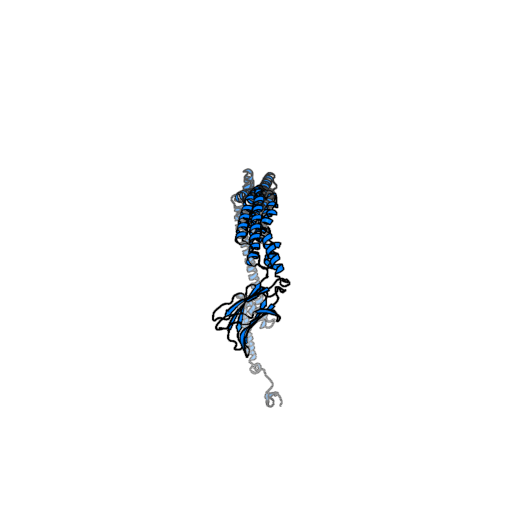 A 1 189 ? 35.455 28.217 -52.886 1.00 91.56 189 LYS A C 1
ATOM 1552 O O . LYS A 1 189 ? 35.398 29.367 -52.462 1.00 91.56 189 LYS A O 1
ATOM 1557 N N . GLU A 1 190 ? 34.375 27.505 -53.188 1.00 92.69 190 GLU A N 1
ATOM 1558 C CA . GLU A 1 190 ? 32.994 27.978 -53.038 1.00 92.69 190 GLU A CA 1
ATOM 1559 C C . GLU A 1 190 ? 32.514 27.982 -51.573 1.00 92.69 190 GLU A C 1
ATOM 1561 O O . GLU A 1 190 ? 31.361 28.310 -51.304 1.00 92.69 190 GLU A O 1
ATOM 1566 N N . LYS A 1 191 ? 33.383 27.628 -50.612 1.00 87.44 191 LYS A N 1
ATOM 1567 C CA . LYS A 1 191 ? 33.067 27.490 -49.178 1.00 87.44 191 LYS A CA 1
ATOM 1568 C C . LYS A 1 191 ? 31.939 26.487 -48.893 1.00 87.44 191 LYS A C 1
ATOM 1570 O O . LYS A 1 191 ? 31.357 26.497 -47.809 1.00 87.44 191 LYS A O 1
ATOM 1575 N N . ASN A 1 192 ? 31.663 25.574 -49.824 1.00 89.75 192 ASN A N 1
ATOM 1576 C CA . ASN A 1 192 ? 30.697 24.500 -49.643 1.00 89.75 192 ASN A CA 1
ATOM 1577 C C . ASN A 1 192 ? 31.390 23.276 -49.036 1.00 89.75 192 ASN A C 1
ATOM 1579 O O . ASN A 1 192 ? 31.717 22.297 -49.712 1.00 89.75 192 ASN A O 1
ATOM 1583 N N . PHE A 1 193 ? 31.627 23.350 -47.728 1.00 87.50 193 PHE A N 1
ATOM 1584 C CA . PHE A 1 193 ? 32.346 22.305 -47.010 1.00 87.50 193 PHE A CA 1
ATOM 1585 C C . PHE A 1 193 ? 31.612 20.951 -47.038 1.00 87.50 193 PHE A C 1
ATOM 1587 O O . PHE A 1 193 ? 32.261 19.915 -47.136 1.00 87.50 193 PHE A O 1
ATOM 1594 N N . GLN A 1 194 ? 30.274 20.935 -47.032 1.00 87.56 194 GLN A N 1
ATOM 1595 C CA . GLN A 1 194 ? 29.495 19.692 -47.111 1.00 87.56 194 GLN A CA 1
ATOM 1596 C C . GLN A 1 194 ? 29.692 18.979 -48.458 1.00 87.56 194 GLN A C 1
ATOM 1598 O O . GLN A 1 194 ? 29.894 17.764 -48.497 1.00 87.56 194 GLN A O 1
ATOM 1603 N N . ALA A 1 195 ? 29.684 19.729 -49.565 1.00 89.44 195 ALA A N 1
ATOM 1604 C CA . ALA A 1 195 ? 29.995 19.172 -50.878 1.00 89.44 195 ALA A CA 1
ATOM 1605 C C . ALA A 1 195 ? 31.453 18.695 -50.953 1.00 89.44 195 ALA A C 1
ATOM 1607 O O . ALA A 1 195 ? 31.699 17.597 -51.450 1.00 89.44 195 ALA A O 1
ATOM 1608 N N . ALA A 1 196 ? 32.400 19.467 -50.408 1.00 91.50 196 ALA A N 1
ATOM 1609 C CA . ALA A 1 196 ? 33.808 19.080 -50.355 1.00 91.50 196 ALA A CA 1
ATOM 1610 C C . ALA A 1 196 ? 34.025 17.793 -49.543 1.00 91.50 196 ALA A C 1
ATOM 1612 O O . ALA A 1 196 ? 34.755 16.917 -49.990 1.00 91.50 196 ALA A O 1
ATOM 1613 N N . PHE A 1 197 ? 33.352 17.640 -48.399 1.00 91.50 197 PHE A N 1
ATOM 1614 C CA . PHE A 1 197 ? 33.383 16.432 -47.572 1.00 91.50 197 PHE A CA 1
ATOM 1615 C C . PHE A 1 197 ? 32.885 15.193 -48.323 1.00 91.50 197 PHE A C 1
ATOM 1617 O O . PHE A 1 197 ? 33.570 14.166 -48.344 1.00 91.50 197 PHE A O 1
ATOM 1624 N N . ARG A 1 198 ? 31.723 15.295 -48.984 1.00 92.00 198 ARG A N 1
ATOM 1625 C CA . ARG A 1 198 ? 31.157 14.190 -49.771 1.00 92.00 198 ARG A CA 1
ATOM 1626 C C . ARG A 1 198 ? 32.096 13.786 -50.909 1.00 92.00 198 ARG A C 1
ATOM 1628 O O . ARG A 1 198 ? 32.395 12.609 -51.068 1.00 92.00 198 ARG A O 1
ATOM 1635 N N . LEU A 1 199 ? 32.580 14.768 -51.670 1.00 93.00 199 LEU A N 1
ATOM 1636 C CA . LEU A 1 199 ? 33.457 14.541 -52.820 1.00 93.00 199 LEU A CA 1
ATOM 1637 C C . LEU A 1 199 ? 34.844 14.022 -52.399 1.00 93.00 199 LEU A C 1
ATOM 1639 O O . LEU A 1 199 ? 35.404 13.169 -53.077 1.00 93.00 199 LEU A O 1
ATOM 1643 N N . ALA A 1 200 ? 35.396 14.487 -51.274 1.00 92.31 200 ALA A N 1
ATOM 1644 C CA . ALA A 1 200 ? 36.663 13.988 -50.733 1.00 92.31 200 ALA A CA 1
ATOM 1645 C C . ALA A 1 200 ? 36.543 12.546 -50.217 1.00 92.31 200 ALA A C 1
ATOM 1647 O O . ALA A 1 200 ? 37.468 11.753 -50.382 1.00 92.31 200 ALA A O 1
ATOM 1648 N N . SER A 1 201 ? 35.398 12.190 -49.628 1.00 92.00 201 SER A N 1
ATOM 1649 C CA . SER A 1 201 ? 35.111 10.808 -49.226 1.00 92.00 201 SER A CA 1
ATOM 1650 C C . SER A 1 201 ? 35.023 9.889 -50.446 1.00 92.00 201 SER A C 1
ATOM 1652 O O . SER A 1 201 ? 35.677 8.852 -50.466 1.00 92.00 201 SER A O 1
ATOM 1654 N N . GLU A 1 202 ? 34.311 10.319 -51.492 1.00 90.69 202 GLU A N 1
ATOM 1655 C CA . GLU A 1 202 ? 34.223 9.611 -52.776 1.00 90.69 202 GLU A CA 1
ATOM 1656 C C . GLU A 1 202 ? 35.605 9.462 -53.441 1.00 90.69 202 GLU A C 1
ATOM 1658 O O . GLU A 1 202 ? 35.956 8.388 -53.922 1.00 90.69 202 GLU A O 1
ATOM 1663 N N . TYR A 1 203 ? 36.445 10.502 -53.401 1.00 92.44 203 TYR A N 1
ATOM 1664 C CA . TYR A 1 203 ? 37.832 10.425 -53.870 1.00 92.44 203 TYR A CA 1
ATOM 1665 C C . TYR A 1 203 ? 38.623 9.319 -53.145 1.00 92.44 203 TYR A C 1
ATOM 1667 O O . TYR A 1 203 ? 39.310 8.534 -53.798 1.00 92.44 203 TYR A O 1
ATOM 1675 N N . LEU A 1 204 ? 38.508 9.217 -51.815 1.00 92.50 204 LEU A N 1
ATOM 1676 C CA . LEU A 1 204 ? 39.236 8.220 -51.016 1.00 92.50 204 LEU A CA 1
ATOM 1677 C C . LEU A 1 204 ? 38.780 6.778 -51.251 1.00 92.50 204 LEU A C 1
ATOM 1679 O O . LEU A 1 204 ? 39.586 5.868 -51.069 1.00 92.50 204 LEU A O 1
ATOM 1683 N N . GLU A 1 205 ? 37.530 6.557 -51.658 1.00 89.31 205 GLU A N 1
ATOM 1684 C CA . GLU A 1 205 ? 37.050 5.223 -52.042 1.00 89.31 205 GLU A CA 1
ATOM 1685 C C . GLU A 1 205 ? 37.766 4.701 -53.293 1.00 89.31 205 GLU A C 1
ATOM 1687 O O . GLU A 1 205 ? 38.027 3.503 -53.413 1.00 89.31 205 GLU A O 1
ATOM 1692 N N . TYR A 1 206 ? 38.120 5.598 -54.217 1.00 84.69 206 TYR A N 1
ATOM 1693 C CA . TYR A 1 206 ? 38.745 5.234 -55.487 1.00 84.69 206 TYR A CA 1
ATOM 1694 C C . TYR A 1 206 ? 40.272 5.376 -55.494 1.00 84.69 206 TYR A C 1
ATOM 1696 O O . TYR A 1 206 ? 40.935 4.584 -56.163 1.00 84.69 206 TYR A O 1
ATOM 1704 N N . TYR A 1 207 ? 40.826 6.338 -54.751 1.00 86.94 207 TYR A N 1
ATOM 1705 C CA . TYR A 1 207 ? 42.265 6.603 -54.633 1.00 86.94 207 TYR A CA 1
ATOM 1706 C C . TYR A 1 207 ? 42.698 6.789 -53.167 1.00 86.94 207 TYR A C 1
ATOM 1708 O O . TYR A 1 207 ? 43.119 7.878 -52.765 1.00 86.94 207 TYR A O 1
ATOM 1716 N N . PRO A 1 208 ? 42.682 5.718 -52.350 1.00 86.56 208 PRO A N 1
ATOM 1717 C CA . PRO A 1 208 ? 43.101 5.791 -50.946 1.00 86.56 208 PRO A CA 1
ATOM 1718 C C . PRO A 1 208 ? 44.583 6.167 -50.767 1.00 86.56 208 PRO A C 1
ATOM 1720 O O . PRO A 1 208 ? 44.967 6.650 -49.705 1.00 86.56 208 PRO A O 1
ATOM 1723 N N . TYR A 1 209 ? 45.400 5.974 -51.808 1.00 86.94 209 TYR A N 1
ATOM 1724 C CA . TYR A 1 209 ? 46.831 6.299 -51.848 1.00 86.94 209 TYR A CA 1
ATOM 1725 C C . TYR A 1 209 ? 47.186 7.274 -52.987 1.00 86.94 209 TYR A C 1
ATOM 1727 O O . TYR A 1 209 ? 48.337 7.330 -53.417 1.00 86.94 209 TYR A O 1
ATOM 1735 N N . GLY A 1 210 ? 46.197 7.997 -53.528 1.00 86.50 210 GLY A N 1
ATOM 1736 C CA . GLY A 1 210 ? 46.410 8.977 -54.597 1.00 86.50 210 GLY A CA 1
ATOM 1737 C C . GLY A 1 210 ? 47.145 10.236 -54.130 1.00 86.50 210 GLY A C 1
ATOM 1738 O O . GLY A 1 210 ? 47.389 10.440 -52.939 1.00 86.50 210 GLY A O 1
ATOM 1739 N N . GLN A 1 211 ? 47.473 11.121 -55.075 1.00 90.62 211 GLN A N 1
ATOM 1740 C CA . GLN A 1 211 ? 48.254 12.338 -54.812 1.00 90.62 211 GLN A CA 1
ATOM 1741 C C . GLN A 1 211 ? 47.591 13.251 -53.766 1.00 90.62 211 GLN A C 1
ATOM 1743 O O . GLN A 1 211 ? 48.281 13.923 -52.998 1.00 90.62 211 GLN A O 1
ATOM 1748 N N . HIS A 1 212 ? 46.258 13.272 -53.718 1.00 93.69 212 HIS A N 1
ATOM 1749 C CA . HIS A 1 212 ? 45.482 14.104 -52.802 1.00 93.69 212 HIS A CA 1
ATOM 1750 C C . HIS A 1 212 ? 44.892 13.335 -51.612 1.00 93.69 212 HIS A C 1
ATOM 1752 O O . HIS A 1 212 ? 44.122 13.916 -50.845 1.00 93.69 212 HIS A O 1
ATOM 1758 N N . ALA A 1 213 ? 45.277 12.071 -51.399 1.00 91.12 213 ALA A N 1
ATOM 1759 C CA . ALA A 1 213 ? 44.727 11.224 -50.337 1.00 91.12 213 ALA A CA 1
ATOM 1760 C C . ALA A 1 213 ? 44.829 11.858 -48.944 1.00 91.12 213 ALA A C 1
ATOM 1762 O O . ALA A 1 213 ? 43.838 11.904 -48.222 1.00 91.12 213 ALA A O 1
ATOM 1763 N N . GLN A 1 214 ? 45.979 12.434 -48.585 1.00 91.19 214 GLN A N 1
ATOM 1764 C CA . GLN A 1 214 ? 46.146 13.078 -47.278 1.00 91.19 214 GLN A CA 1
ATOM 1765 C C . GLN A 1 214 ? 45.201 14.278 -47.099 1.00 91.19 214 GLN A C 1
ATOM 1767 O O . GLN A 1 214 ? 44.512 14.384 -46.088 1.00 91.19 214 GLN A O 1
ATOM 1772 N N . LYS A 1 215 ? 45.086 15.146 -48.115 1.00 92.19 215 LYS A N 1
ATOM 1773 C CA . LYS A 1 215 ? 44.165 16.294 -48.073 1.00 92.19 215 LYS A CA 1
ATOM 1774 C C . LYS A 1 215 ? 42.709 15.837 -47.998 1.00 92.19 215 LYS A C 1
ATOM 1776 O O . LYS A 1 215 ? 41.922 16.415 -47.254 1.00 92.19 215 LYS A O 1
ATOM 1781 N N . ALA A 1 216 ? 42.348 14.796 -48.745 1.00 91.81 216 ALA A N 1
ATOM 1782 C CA . ALA A 1 216 ? 41.015 14.214 -48.698 1.00 91.81 216 ALA A CA 1
ATOM 1783 C C . ALA A 1 216 ? 40.706 13.610 -47.315 1.00 91.81 216 ALA A C 1
ATOM 1785 O O . ALA A 1 216 ? 39.605 13.802 -46.802 1.00 91.81 216 ALA A O 1
ATOM 1786 N N . GLN A 1 217 ? 41.680 12.950 -46.676 1.00 92.06 217 GLN A N 1
ATOM 1787 C CA . GLN A 1 217 ? 41.552 12.425 -45.310 1.00 92.06 217 GLN A CA 1
ATOM 1788 C C . GLN A 1 217 ? 41.365 13.545 -44.287 1.00 92.06 217 GLN A C 1
ATOM 1790 O O . GLN A 1 217 ? 40.537 13.414 -43.390 1.00 92.06 217 GLN A O 1
ATOM 1795 N N . ASP A 1 218 ? 42.081 14.660 -44.421 1.00 91.56 218 ASP A N 1
ATOM 1796 C CA . ASP A 1 218 ? 41.920 15.821 -43.540 1.00 91.56 218 ASP A CA 1
ATOM 1797 C C . ASP A 1 218 ? 40.526 16.446 -43.668 1.00 91.56 218 ASP A C 1
ATOM 1799 O O . ASP A 1 218 ? 39.873 16.732 -42.660 1.00 91.56 218 ASP A O 1
ATOM 1803 N N . ILE A 1 219 ? 40.035 16.604 -44.903 1.00 91.56 219 ILE A N 1
ATOM 1804 C CA . ILE A 1 219 ? 38.676 17.089 -45.177 1.00 91.56 219 ILE A CA 1
ATOM 1805 C C . ILE A 1 219 ? 37.643 16.120 -44.592 1.00 91.56 219 ILE A C 1
ATOM 1807 O O . ILE A 1 219 ? 36.701 16.566 -43.934 1.00 91.56 219 ILE A O 1
ATOM 1811 N N . LYS A 1 220 ? 37.836 14.808 -44.786 1.00 90.88 220 LYS A N 1
ATOM 1812 C CA . LYS A 1 220 ? 36.964 13.762 -44.243 1.00 90.88 220 LYS A CA 1
ATOM 1813 C C . LYS A 1 220 ? 36.907 13.823 -42.716 1.00 90.88 220 LYS A C 1
ATOM 1815 O O . LYS A 1 220 ? 35.825 13.998 -42.168 1.00 90.88 220 LYS A O 1
ATOM 1820 N N . ARG A 1 221 ? 38.058 13.803 -42.036 1.00 87.62 221 ARG A N 1
ATOM 1821 C CA . ARG A 1 221 ? 38.136 13.902 -40.567 1.00 87.62 221 ARG A CA 1
ATOM 1822 C C . ARG A 1 221 ? 37.459 15.165 -40.045 1.00 87.62 221 ARG A C 1
ATOM 1824 O O . ARG A 1 221 ? 36.684 15.111 -39.094 1.00 87.62 221 ARG A O 1
ATOM 1831 N N . ARG A 1 222 ? 37.710 16.315 -40.678 1.00 87.88 222 ARG A N 1
ATOM 1832 C CA . ARG A 1 222 ? 37.074 17.579 -40.284 1.00 87.88 222 ARG A CA 1
ATOM 1833 C C . ARG A 1 222 ? 35.558 17.548 -40.486 1.00 87.88 222 ARG A C 1
ATOM 1835 O O . ARG A 1 222 ? 34.838 18.097 -39.657 1.00 87.88 222 ARG A O 1
ATOM 1842 N N . GLY A 1 223 ? 35.073 16.914 -41.551 1.00 86.75 223 GLY A N 1
ATOM 1843 C CA . GLY A 1 223 ? 33.640 16.781 -41.795 1.00 86.75 223 GLY A CA 1
ATOM 1844 C C . GLY A 1 223 ? 32.941 15.807 -40.870 1.00 86.75 223 GLY A C 1
ATOM 1845 O O . GLY A 1 223 ? 31.872 16.145 -40.375 1.00 86.75 223 GLY A O 1
ATOM 1846 N N . GLU A 1 224 ? 33.575 14.688 -40.535 1.00 87.00 224 GLU A N 1
ATOM 1847 C CA . GLU A 1 224 ? 33.079 13.766 -39.510 1.00 87.00 224 GLU A CA 1
ATOM 1848 C C . GLU A 1 224 ? 32.960 14.470 -38.152 1.00 87.00 224 GLU A C 1
ATOM 1850 O O . GLU A 1 224 ? 31.920 14.373 -37.505 1.00 87.00 224 GLU A O 1
ATOM 1855 N N . MET A 1 225 ? 33.960 15.269 -37.757 1.00 85.12 225 MET A N 1
ATOM 1856 C CA . MET A 1 225 ? 33.885 16.067 -36.526 1.00 85.12 225 MET A CA 1
ATOM 1857 C C . MET A 1 225 ? 32.739 17.090 -36.552 1.00 85.12 225 MET A C 1
ATOM 1859 O O . MET A 1 225 ? 31.993 17.195 -35.580 1.00 85.12 225 MET A O 1
ATOM 1863 N N . ILE A 1 226 ? 32.568 17.837 -37.650 1.00 85.06 226 ILE A N 1
ATOM 1864 C CA . ILE A 1 226 ? 31.480 18.825 -37.782 1.00 85.06 226 ILE A CA 1
ATOM 1865 C C . ILE A 1 226 ? 30.108 18.136 -37.764 1.00 85.06 226 ILE A C 1
ATOM 1867 O O . ILE A 1 226 ? 29.185 18.621 -37.109 1.00 85.06 226 ILE A O 1
ATOM 1871 N N . GLN A 1 227 ? 29.965 16.999 -38.449 1.00 85.25 227 GLN A N 1
ATOM 1872 C CA . GLN A 1 227 ? 28.721 16.237 -38.473 1.00 85.25 227 GLN A CA 1
ATOM 1873 C C . GLN A 1 227 ? 28.376 15.701 -37.079 1.00 85.25 227 GLN A C 1
ATOM 1875 O O . GLN A 1 227 ? 27.261 15.918 -36.610 1.00 85.25 227 GLN A O 1
ATOM 1880 N N . GLN A 1 228 ? 29.343 15.099 -36.379 1.00 84.94 228 GLN A N 1
ATOM 1881 C CA . GLN A 1 228 ? 29.154 14.638 -35.001 1.00 84.94 228 GLN A CA 1
ATOM 1882 C C . GLN A 1 228 ? 28.762 15.787 -34.063 1.00 84.94 228 GLN A C 1
ATOM 1884 O O . GLN A 1 228 ? 27.872 15.626 -33.230 1.00 84.94 228 GLN A O 1
ATOM 1889 N N . GLN A 1 229 ? 29.377 16.966 -34.201 1.00 84.00 229 GLN A N 1
ATOM 1890 C CA . GLN A 1 229 ? 29.001 18.148 -33.418 1.00 84.00 229 GLN A CA 1
ATOM 1891 C C . GLN A 1 229 ? 27.558 18.584 -33.701 1.00 84.00 229 GLN A C 1
ATOM 1893 O O . GLN A 1 229 ? 26.802 18.866 -32.770 1.00 84.00 229 GLN A O 1
ATOM 1898 N N . GLN A 1 230 ? 27.146 18.600 -34.970 1.00 85.50 230 GLN A N 1
ATOM 1899 C CA . GLN A 1 230 ? 25.783 18.963 -35.349 1.00 85.50 230 GLN A CA 1
ATOM 1900 C C . GLN A 1 230 ? 24.753 17.944 -34.842 1.00 85.50 230 GLN A C 1
ATOM 1902 O O . GLN A 1 230 ? 23.685 18.338 -34.372 1.00 85.50 230 GLN A O 1
ATOM 1907 N N . GLU A 1 231 ? 25.068 16.650 -34.898 1.00 87.56 231 GLU A N 1
ATOM 1908 C CA . GLU A 1 231 ? 24.233 15.575 -34.354 1.00 87.56 231 GLU A CA 1
ATOM 1909 C C . GLU A 1 231 ? 24.070 15.711 -32.835 1.00 87.56 231 GLU A C 1
ATOM 1911 O O . GLU A 1 231 ? 22.944 15.687 -32.330 1.00 87.56 231 GLU A O 1
ATOM 1916 N N . ARG A 1 232 ? 25.165 15.957 -32.103 1.00 87.25 232 ARG A N 1
ATOM 1917 C CA . ARG A 1 232 ? 25.129 16.221 -30.654 1.00 87.25 232 ARG A CA 1
ATOM 1918 C C . ARG A 1 232 ? 24.265 17.443 -30.327 1.00 87.25 232 ARG A C 1
ATOM 1920 O O . ARG A 1 232 ? 23.368 17.351 -29.492 1.00 87.25 232 ARG A O 1
ATOM 1927 N N . LYS A 1 233 ? 24.444 18.555 -31.047 1.00 88.56 233 LYS A N 1
ATOM 1928 C CA . LYS A 1 233 ? 23.628 19.772 -30.885 1.00 88.56 233 LYS A CA 1
ATOM 1929 C C . LYS A 1 233 ? 22.144 19.530 -31.167 1.00 88.56 233 LYS A C 1
ATOM 1931 O O . LYS A 1 233 ? 21.277 20.016 -30.444 1.00 88.56 233 LYS A O 1
ATOM 1936 N N . ASN A 1 234 ? 21.828 18.766 -32.210 1.00 90.31 234 ASN A N 1
ATOM 1937 C CA . ASN A 1 234 ? 20.451 18.387 -32.520 1.00 90.31 234 ASN A CA 1
ATOM 1938 C C . ASN A 1 234 ? 19.850 17.499 -31.418 1.00 90.31 234 ASN A C 1
ATOM 1940 O O . ASN A 1 234 ? 18.678 17.666 -31.082 1.00 90.31 234 ASN A O 1
ATOM 1944 N N . THR A 1 235 ? 20.658 16.622 -30.818 1.00 91.00 235 THR A N 1
ATOM 1945 C CA . THR A 1 235 ? 20.248 15.744 -29.714 1.00 91.00 235 THR A CA 1
ATOM 1946 C C . THR A 1 235 ? 19.927 16.555 -28.456 1.00 91.00 235 THR A C 1
ATOM 1948 O O . THR A 1 235 ? 18.863 16.364 -27.874 1.00 91.00 235 THR A O 1
ATOM 1951 N N . LEU A 1 236 ? 20.772 17.526 -28.081 1.00 92.12 236 LEU A N 1
ATOM 1952 C CA . LEU A 1 236 ? 20.501 18.444 -26.962 1.00 92.12 236 LEU A CA 1
ATOM 1953 C C . LEU A 1 236 ? 19.190 19.218 -27.167 1.00 92.12 236 LEU A C 1
ATOM 1955 O O . LEU A 1 236 ? 18.335 19.254 -26.282 1.00 92.12 236 LEU A O 1
ATOM 1959 N N . ARG A 1 237 ? 18.963 19.747 -28.376 1.00 91.50 237 ARG A N 1
ATOM 1960 C CA . ARG A 1 237 ? 17.703 20.423 -28.731 1.00 91.50 237 ARG A CA 1
ATOM 1961 C C . ARG A 1 237 ? 16.491 19.499 -28.658 1.00 91.50 237 ARG A C 1
ATOM 1963 O O . ARG A 1 237 ? 15.410 19.942 -28.275 1.00 91.50 237 ARG A O 1
ATOM 1970 N N . GLN A 1 238 ? 16.644 18.237 -29.051 1.00 93.50 238 GLN A N 1
ATOM 1971 C CA . GLN A 1 238 ? 15.577 17.249 -28.942 1.00 93.50 238 GLN A CA 1
ATOM 1972 C C . GLN A 1 238 ? 15.257 16.949 -27.475 1.00 93.50 238 GLN A C 1
ATOM 1974 O O . GLN A 1 238 ? 14.085 16.975 -27.110 1.00 93.50 238 GLN A O 1
ATOM 1979 N N . ILE A 1 239 ? 16.273 16.752 -26.630 1.00 93.81 239 ILE A N 1
ATOM 1980 C CA . ILE A 1 239 ? 16.100 16.561 -25.182 1.00 93.81 239 ILE A CA 1
ATOM 1981 C C . ILE A 1 239 ? 15.363 17.757 -24.571 1.00 93.81 239 ILE A C 1
ATOM 1983 O O . ILE A 1 239 ? 14.390 17.564 -23.846 1.00 93.81 239 ILE A O 1
ATOM 1987 N N . ALA A 1 240 ? 15.748 18.985 -24.927 1.00 92.88 240 ALA A N 1
ATOM 1988 C CA . ALA A 1 240 ? 15.073 20.196 -24.465 1.00 92.88 240 ALA A CA 1
ATOM 1989 C C . ALA A 1 240 ? 13.580 20.229 -24.853 1.00 92.88 240 ALA A C 1
ATOM 1991 O O . ALA A 1 240 ? 12.731 20.601 -24.043 1.00 92.88 240 ALA A O 1
ATOM 1992 N N . ARG A 1 241 ? 13.234 19.815 -26.081 1.00 93.38 241 ARG A N 1
ATOM 1993 C CA . ARG A 1 241 ? 11.834 19.727 -26.538 1.00 93.38 241 ARG A CA 1
ATOM 1994 C C . ARG A 1 241 ? 11.059 18.632 -25.812 1.00 93.38 241 ARG A C 1
ATOM 1996 O O . ARG A 1 241 ? 9.950 18.892 -25.351 1.00 93.38 241 ARG A O 1
ATOM 2003 N N . GLU A 1 242 ? 11.635 17.436 -25.692 1.00 94.19 242 GLU A N 1
ATOM 2004 C CA . GLU A 1 242 ? 11.008 16.309 -24.993 1.00 94.19 242 GLU A CA 1
ATOM 2005 C C . GLU A 1 242 ? 10.780 16.637 -23.510 1.00 94.19 242 GLU A C 1
ATOM 2007 O O . GLU A 1 242 ? 9.723 16.312 -22.975 1.00 94.19 242 GLU A O 1
ATOM 2012 N N . MET A 1 243 ? 11.708 17.354 -22.866 1.00 93.12 243 MET A N 1
ATOM 2013 C CA . MET A 1 243 ? 11.536 17.848 -21.498 1.00 93.12 243 MET A CA 1
ATOM 2014 C C . MET A 1 243 ? 10.289 18.739 -21.380 1.00 93.12 243 MET A C 1
ATOM 2016 O O . MET A 1 243 ? 9.490 18.563 -20.463 1.00 93.12 243 MET A O 1
ATOM 2020 N N . GLN A 1 244 ? 10.082 19.683 -22.304 1.00 92.06 244 GLN A N 1
ATOM 2021 C CA . GLN A 1 244 ? 8.902 20.557 -22.257 1.00 92.06 244 GLN A CA 1
ATOM 2022 C C . GLN A 1 244 ? 7.600 19.791 -22.515 1.00 92.06 244 GLN A C 1
ATOM 2024 O O . GLN A 1 244 ? 6.608 20.016 -21.824 1.00 92.06 244 GLN A O 1
ATOM 2029 N N . GLN A 1 245 ? 7.601 18.861 -23.473 1.00 93.69 245 GLN A N 1
ATOM 2030 C CA . GLN A 1 245 ? 6.424 18.051 -23.809 1.00 93.69 245 GLN A CA 1
ATOM 2031 C C . GLN A 1 245 ? 6.024 17.102 -22.678 1.00 93.69 245 GLN A C 1
ATOM 2033 O O . GLN A 1 245 ? 4.841 16.910 -22.409 1.00 93.69 245 GLN A O 1
ATOM 2038 N N . HIS A 1 246 ? 7.009 16.528 -21.992 1.00 93.12 246 HIS A N 1
ATOM 2039 C CA . HIS A 1 246 ? 6.799 15.524 -20.956 1.00 93.12 246 HIS A CA 1
ATOM 2040 C C . HIS A 1 246 ? 7.054 16.069 -19.552 1.00 93.12 246 HIS A C 1
ATOM 2042 O O . HIS A 1 246 ? 7.414 15.314 -18.652 1.00 93.12 246 HIS A O 1
ATOM 2048 N N . LYS A 1 247 ? 6.820 17.373 -19.345 1.00 90.62 247 LYS A N 1
ATOM 2049 C CA . LYS A 1 247 ? 7.094 18.082 -18.085 1.00 90.62 247 LYS A CA 1
ATOM 2050 C C . LYS A 1 247 ? 6.501 17.408 -16.839 1.00 90.62 247 LYS A C 1
ATOM 2052 O O . LYS A 1 247 ? 7.047 17.569 -15.754 1.00 90.62 247 LYS A O 1
ATOM 2057 N N . GLN A 1 248 ? 5.405 16.666 -16.995 1.00 89.94 248 GLN A N 1
ATOM 2058 C CA . GLN A 1 248 ? 4.681 15.996 -15.909 1.00 89.94 248 GLN A CA 1
ATOM 2059 C C . GLN A 1 248 ? 4.982 14.490 -15.774 1.00 89.94 248 GLN A C 1
ATOM 2061 O O . GLN A 1 248 ? 4.350 13.820 -14.968 1.00 89.94 248 GLN A O 1
ATOM 2066 N N . ASN A 1 249 ? 5.903 13.927 -16.565 1.00 90.44 249 ASN A N 1
ATOM 2067 C CA . ASN A 1 249 ? 6.196 12.491 -16.561 1.00 90.44 249 ASN A CA 1
ATOM 2068 C C . ASN A 1 249 ? 7.593 12.220 -15.975 1.00 90.44 249 ASN A C 1
ATOM 2070 O O . ASN A 1 249 ? 8.605 12.476 -16.629 1.00 90.44 249 ASN A O 1
ATOM 2074 N N . ALA A 1 250 ? 7.640 11.689 -14.749 1.00 89.38 250 ALA A N 1
ATOM 2075 C CA . ALA A 1 250 ? 8.882 11.445 -14.015 1.00 89.38 250 ALA A CA 1
ATOM 2076 C C . ALA A 1 250 ? 9.782 10.394 -14.686 1.00 89.38 250 ALA A C 1
ATOM 2078 O O . ALA A 1 250 ? 10.984 10.617 -14.821 1.00 89.38 250 ALA A O 1
ATOM 2079 N N . ASP A 1 251 ? 9.217 9.290 -15.180 1.00 90.81 251 ASP A N 1
ATOM 2080 C CA . ASP A 1 251 ? 9.993 8.241 -15.858 1.00 90.81 251 ASP A CA 1
ATOM 2081 C C . ASP A 1 251 ? 10.644 8.774 -17.129 1.00 90.81 251 ASP A C 1
ATOM 2083 O O . ASP A 1 251 ? 11.832 8.565 -17.380 1.00 90.81 251 ASP A O 1
ATOM 2087 N N . LYS A 1 252 ? 9.896 9.579 -17.885 1.00 92.00 252 LYS A N 1
ATOM 2088 C CA . LYS A 1 252 ? 10.429 10.240 -19.069 1.00 92.00 252 LYS A CA 1
ATOM 2089 C C . LYS A 1 252 ? 11.535 11.238 -18.713 1.00 92.00 252 LYS A C 1
ATOM 2091 O O . LYS A 1 252 ? 12.514 11.321 -19.449 1.00 92.00 252 LYS A O 1
ATOM 2096 N N . MET A 1 253 ? 11.429 11.960 -17.595 1.00 92.44 253 MET A N 1
ATOM 2097 C CA . MET A 1 253 ? 12.499 12.844 -17.108 1.00 92.44 253 MET A CA 1
ATOM 2098 C C . MET A 1 253 ? 13.764 12.072 -16.719 1.00 92.44 253 MET A C 1
ATOM 2100 O O . MET A 1 253 ? 14.859 12.499 -17.083 1.00 92.44 253 MET A O 1
ATOM 2104 N N . ARG A 1 254 ? 13.634 10.910 -16.062 1.00 92.62 254 ARG A N 1
ATOM 2105 C CA . ARG A 1 254 ? 14.774 10.024 -15.748 1.00 92.62 254 ARG A CA 1
ATOM 2106 C C . ARG A 1 254 ? 15.460 9.521 -17.015 1.00 92.62 254 ARG A C 1
ATOM 2108 O O . ARG A 1 254 ? 16.686 9.577 -17.116 1.00 92.62 254 ARG A O 1
ATOM 2115 N N . ASP A 1 255 ? 14.679 9.095 -18.005 1.00 94.00 255 ASP A N 1
ATOM 2116 C CA . ASP A 1 255 ? 15.204 8.672 -19.305 1.00 94.00 255 ASP A CA 1
ATOM 2117 C C . ASP A 1 255 ? 15.940 9.807 -20.022 1.00 94.00 255 ASP A C 1
ATOM 2119 O O . ASP A 1 255 ? 17.010 9.591 -20.596 1.00 94.00 255 ASP A O 1
ATOM 2123 N N . LEU A 1 256 ? 15.385 11.022 -19.993 1.00 94.12 256 LEU A N 1
ATOM 2124 C CA . LEU A 1 256 ? 16.009 12.202 -20.591 1.00 94.12 256 LEU A CA 1
ATOM 2125 C C . LEU A 1 256 ? 17.315 12.574 -19.887 1.00 94.12 256 LEU A C 1
ATOM 2127 O O . LEU A 1 256 ? 18.300 12.834 -20.575 1.00 94.12 256 LEU A O 1
ATOM 2131 N N . LEU A 1 257 ? 17.358 12.527 -18.553 1.00 93.56 257 LEU A N 1
ATOM 2132 C CA . LEU A 1 257 ? 18.577 12.763 -17.777 1.00 93.56 257 LEU A CA 1
ATOM 2133 C C . LEU A 1 257 ? 19.656 11.723 -18.106 1.00 93.56 257 LEU A C 1
ATOM 2135 O O . LEU A 1 257 ? 20.794 12.077 -18.402 1.00 93.56 257 LEU A O 1
ATOM 2139 N N . LYS A 1 258 ? 19.291 10.437 -18.158 1.00 93.88 258 LYS A N 1
ATOM 2140 C CA . LYS A 1 258 ? 20.215 9.359 -18.543 1.00 93.88 258 LYS A CA 1
ATOM 2141 C C . LYS A 1 258 ? 20.747 9.546 -19.964 1.00 93.88 258 LYS A C 1
ATOM 2143 O O . LYS A 1 258 ? 21.938 9.359 -20.207 1.00 93.88 258 LYS A O 1
ATOM 2148 N N . LYS A 1 259 ? 19.880 9.918 -20.913 1.00 92.81 259 LYS A N 1
ATOM 2149 C CA . LYS A 1 259 ? 20.293 10.245 -22.286 1.00 92.81 259 LYS A CA 1
ATOM 2150 C C . LYS A 1 259 ? 21.261 11.423 -22.304 1.00 92.81 259 LYS A C 1
ATOM 2152 O O . LYS A 1 259 ? 22.267 11.334 -22.995 1.00 92.81 259 LYS A O 1
ATOM 2157 N N . LEU A 1 260 ? 20.980 12.478 -21.540 1.00 93.06 260 LEU A N 1
ATOM 2158 C CA . LEU A 1 260 ? 21.801 13.684 -21.461 1.00 93.06 260 LEU A CA 1
ATOM 2159 C C . LEU A 1 260 ? 23.205 13.401 -20.906 1.00 93.06 260 LEU A C 1
ATOM 2161 O O . LEU A 1 260 ? 24.183 13.865 -21.488 1.00 93.06 260 LEU A O 1
ATOM 2165 N N . LEU A 1 261 ? 23.312 12.601 -19.841 1.00 90.50 261 LEU A N 1
ATOM 2166 C CA . LEU A 1 261 ? 24.589 12.231 -19.213 1.00 90.50 261 LEU A CA 1
ATOM 2167 C C . LEU A 1 261 ? 25.484 11.366 -20.118 1.00 90.50 261 LEU A C 1
ATOM 2169 O O . LEU A 1 261 ? 26.704 11.379 -19.979 1.00 90.50 261 LEU A O 1
ATOM 2173 N N . ASN A 1 262 ? 24.897 10.646 -21.078 1.00 90.88 262 ASN A N 1
ATOM 2174 C CA . ASN A 1 262 ? 25.641 9.825 -22.037 1.00 90.88 262 ASN A CA 1
ATOM 2175 C C . ASN A 1 262 ? 26.196 10.623 -23.234 1.00 90.88 262 ASN A C 1
ATOM 2177 O O . ASN A 1 262 ? 26.944 10.068 -24.042 1.00 90.88 262 ASN A O 1
ATOM 2181 N N . ILE A 1 263 ? 25.841 11.904 -23.385 1.00 88.12 263 ILE A N 1
ATOM 2182 C CA . ILE A 1 263 ? 26.355 12.744 -24.472 1.00 88.12 263 ILE A CA 1
ATOM 2183 C C . ILE A 1 263 ? 27.738 13.265 -24.077 1.00 88.12 263 ILE A C 1
ATOM 2185 O O . ILE A 1 263 ? 27.876 14.077 -23.164 1.00 88.12 263 ILE A O 1
ATOM 2189 N N . GLN A 1 264 ? 28.772 12.836 -24.802 1.00 83.00 264 GLN A N 1
ATOM 2190 C CA . GLN A 1 264 ? 30.110 13.411 -24.669 1.00 83.00 264 GLN A CA 1
ATOM 2191 C C . GLN A 1 264 ? 30.169 14.765 -25.379 1.00 83.00 264 GLN A C 1
ATOM 2193 O O . GLN A 1 264 ? 29.916 14.856 -26.582 1.00 83.00 264 GLN A O 1
ATOM 2198 N N . VAL A 1 265 ? 30.531 15.821 -24.655 1.00 81.62 265 VAL A N 1
ATOM 2199 C CA . VAL A 1 265 ? 30.611 17.183 -25.190 1.00 81.62 265 VAL A CA 1
ATOM 2200 C C . VAL A 1 265 ? 32.001 17.766 -24.948 1.00 81.62 265 VAL A C 1
ATOM 2202 O O . VAL A 1 265 ? 32.458 17.859 -23.812 1.00 81.62 265 VAL A O 1
ATOM 2205 N N . GLU A 1 266 ? 32.668 18.167 -26.030 1.00 77.19 266 GLU A N 1
ATOM 2206 C CA . GLU A 1 266 ? 34.030 18.723 -25.994 1.00 77.19 266 GLU A CA 1
ATOM 2207 C C . GLU A 1 266 ? 34.054 20.253 -26.118 1.00 77.19 266 GLU A C 1
ATOM 2209 O O . GLU A 1 266 ? 35.004 20.890 -25.673 1.00 77.19 266 GLU A O 1
ATOM 2214 N N . GLN A 1 267 ? 33.017 20.861 -26.706 1.00 79.00 267 GLN A N 1
ATOM 2215 C CA . GLN A 1 267 ? 32.956 22.316 -26.863 1.00 79.00 267 GLN A CA 1
ATOM 2216 C C . GLN A 1 267 ? 32.349 22.989 -25.625 1.00 79.00 267 GLN A C 1
ATOM 2218 O O . GLN A 1 267 ? 31.297 22.533 -25.168 1.00 79.00 267 GLN A O 1
ATOM 2223 N N . PRO A 1 268 ? 32.933 24.103 -25.140 1.00 83.62 268 PRO A N 1
ATOM 2224 C CA . PRO A 1 268 ? 32.432 24.827 -23.970 1.00 83.62 268 PRO A CA 1
ATOM 2225 C C . PRO A 1 268 ? 30.951 25.217 -24.076 1.00 83.62 268 PRO A C 1
ATOM 2227 O O . PRO A 1 268 ? 30.171 24.888 -23.192 1.00 83.62 268 PRO A O 1
ATOM 2230 N N . GLU A 1 269 ? 30.529 25.803 -25.202 1.00 83.56 269 GLU A N 1
ATOM 2231 C CA . GLU A 1 269 ? 29.147 26.280 -25.395 1.00 83.56 269 GLU A CA 1
ATOM 2232 C C . GLU A 1 269 ? 28.098 25.162 -25.270 1.00 83.56 269 GLU A C 1
ATOM 2234 O O . GLU A 1 269 ? 27.049 25.336 -24.652 1.00 83.56 269 GLU A O 1
ATOM 2239 N N . MET A 1 270 ? 28.379 23.988 -25.844 1.00 83.62 270 MET A N 1
ATOM 2240 C CA . MET A 1 270 ? 27.476 22.836 -25.752 1.00 83.62 270 MET A CA 1
ATOM 2241 C C . MET A 1 270 ? 27.489 22.221 -24.349 1.00 83.62 270 MET A C 1
ATOM 2243 O O . MET A 1 270 ? 26.501 21.615 -23.939 1.00 83.62 270 MET A O 1
ATOM 2247 N N . ARG A 1 271 ? 28.604 22.348 -23.622 1.00 88.25 271 ARG A N 1
ATOM 2248 C CA . ARG A 1 271 ? 28.716 21.849 -22.252 1.00 88.25 271 ARG A CA 1
ATOM 2249 C C . ARG A 1 271 ? 27.897 22.707 -21.296 1.00 88.25 271 ARG A C 1
ATOM 2251 O O . ARG A 1 271 ? 27.210 22.158 -20.441 1.00 88.25 271 ARG A O 1
ATOM 2258 N N . ASP A 1 272 ? 27.885 24.018 -21.506 1.00 88.81 272 ASP A N 1
ATOM 2259 C CA . ASP A 1 272 ? 27.002 24.928 -20.775 1.00 88.81 272 ASP A CA 1
ATOM 2260 C C . ASP A 1 272 ? 25.523 24.615 -21.059 1.00 88.81 272 ASP A C 1
ATOM 2262 O O . ASP A 1 272 ? 24.705 24.575 -20.139 1.00 88.81 272 ASP A O 1
ATOM 2266 N N . GLU A 1 273 ? 25.162 24.333 -22.318 1.00 89.69 273 GLU A N 1
ATOM 2267 C CA . GLU A 1 273 ? 23.799 23.910 -22.680 1.00 89.69 273 GLU A CA 1
ATOM 2268 C C . GLU A 1 273 ? 23.413 22.576 -22.015 1.00 89.69 273 GLU A C 1
ATOM 2270 O O . GLU A 1 273 ? 22.304 22.451 -21.488 1.00 89.69 273 GLU A O 1
ATOM 2275 N N . GLN A 1 274 ? 24.330 21.603 -21.977 1.00 92.38 274 GLN A N 1
ATOM 2276 C CA . GLN A 1 274 ? 24.135 20.321 -21.294 1.00 92.38 274 GLN A CA 1
ATOM 2277 C C . GLN A 1 274 ? 23.893 20.512 -19.792 1.00 92.38 274 GLN A C 1
ATOM 2279 O O . GLN A 1 274 ? 22.897 20.006 -19.282 1.00 92.38 274 GLN A O 1
ATOM 2284 N N . LEU A 1 275 ? 24.743 21.280 -19.101 1.00 91.62 275 LEU A N 1
ATOM 2285 C CA . LEU A 1 275 ? 24.614 21.533 -17.661 1.00 91.62 275 LEU A CA 1
ATOM 2286 C C . LEU A 1 275 ? 23.298 22.240 -17.316 1.00 91.62 275 LEU A C 1
ATOM 2288 O O . LEU A 1 275 ? 22.614 21.858 -16.369 1.00 91.62 275 LEU A O 1
ATOM 2292 N N . ARG A 1 276 ? 22.887 23.228 -18.121 1.00 92.62 276 ARG A N 1
ATOM 2293 C CA . ARG A 1 276 ? 21.600 23.913 -17.926 1.00 92.62 276 ARG A CA 1
ATOM 2294 C C . ARG A 1 276 ? 20.409 22.971 -18.085 1.00 92.62 276 ARG A C 1
ATOM 2296 O O . ARG A 1 276 ? 19.434 23.093 -17.346 1.00 92.62 276 ARG A O 1
ATOM 2303 N N . LEU A 1 277 ? 20.457 22.058 -19.058 1.00 94.00 277 LEU A N 1
ATOM 2304 C CA . LEU A 1 277 ? 19.412 21.048 -19.238 1.00 94.00 277 LEU A CA 1
ATOM 2305 C C . LEU A 1 277 ? 19.409 20.027 -18.099 1.00 94.00 277 LEU A C 1
ATOM 2307 O O . LEU A 1 277 ? 18.335 19.628 -17.658 1.00 94.00 277 LEU A O 1
ATOM 2311 N N . GLU A 1 278 ? 20.582 19.638 -17.609 1.00 93.88 278 GLU A N 1
ATOM 2312 C CA . GLU A 1 278 ? 20.737 18.706 -16.493 1.00 93.88 278 GLU A CA 1
ATOM 2313 C C . GLU A 1 278 ? 20.109 19.268 -15.219 1.00 93.88 278 GLU A C 1
ATOM 2315 O O . GLU A 1 278 ? 19.276 18.606 -14.597 1.00 93.88 278 GLU A O 1
ATOM 2320 N N . GLU A 1 279 ? 20.432 20.516 -14.880 1.00 93.50 279 GLU A N 1
ATOM 2321 C CA . GLU A 1 279 ? 19.850 21.222 -13.740 1.00 93.50 279 GLU A CA 1
ATOM 2322 C C . GLU A 1 279 ? 18.328 21.363 -13.894 1.00 93.50 279 GLU A C 1
ATOM 2324 O O . GLU A 1 279 ? 17.566 21.057 -12.976 1.00 93.50 279 GLU A O 1
ATOM 2329 N N . ALA A 1 280 ? 17.857 21.767 -15.077 1.00 93.50 280 ALA A N 1
ATOM 2330 C CA . ALA A 1 280 ? 16.434 21.959 -15.329 1.00 93.50 280 ALA A CA 1
ATOM 2331 C C . ALA A 1 280 ? 15.631 20.646 -15.244 1.00 93.50 280 ALA A C 1
ATOM 2333 O O . ALA A 1 280 ? 14.540 20.635 -14.665 1.00 93.50 280 ALA A O 1
ATOM 2334 N N . ILE A 1 281 ? 16.156 19.542 -15.792 1.00 94.12 281 ILE A N 1
ATOM 2335 C CA . ILE A 1 281 ? 15.533 18.213 -15.704 1.00 94.12 281 ILE A CA 1
ATOM 2336 C C . ILE A 1 281 ? 15.558 17.711 -14.259 1.00 94.12 281 ILE A C 1
ATOM 2338 O O . ILE A 1 281 ? 14.528 17.252 -13.770 1.00 94.12 281 ILE A O 1
ATOM 2342 N N . SER A 1 282 ? 16.689 17.839 -13.561 1.00 92.25 282 SER A N 1
ATOM 2343 C CA . SER A 1 282 ? 16.838 17.377 -12.174 1.00 92.25 282 SER A CA 1
ATOM 2344 C C . SER A 1 282 ? 15.885 18.107 -11.227 1.00 92.25 282 SER A C 1
ATOM 2346 O O . SER A 1 282 ? 15.155 17.464 -10.474 1.00 92.25 282 SER A O 1
ATOM 2348 N N . ASN A 1 283 ? 15.791 19.435 -11.336 1.00 92.56 283 ASN A N 1
ATOM 2349 C CA . ASN A 1 283 ? 14.856 20.241 -10.547 1.00 92.56 283 ASN A CA 1
ATOM 2350 C C . ASN A 1 283 ? 13.392 19.864 -10.827 1.00 92.56 283 ASN A C 1
ATOM 2352 O O . ASN A 1 283 ? 12.568 19.789 -9.911 1.00 92.56 283 ASN A O 1
ATOM 2356 N N . GLN A 1 284 ? 13.045 19.609 -12.093 1.00 92.38 284 GLN A N 1
ATOM 2357 C CA . GLN A 1 284 ? 11.694 19.183 -12.457 1.00 92.38 284 GLN A CA 1
ATOM 2358 C C . GLN A 1 284 ? 11.386 17.771 -11.940 1.00 92.38 284 GLN A C 1
ATOM 2360 O O . GLN A 1 284 ? 10.284 17.542 -11.442 1.00 92.38 284 GLN A O 1
ATOM 2365 N N . LEU A 1 285 ? 12.341 16.842 -12.022 1.00 91.62 285 LEU A N 1
ATOM 2366 C CA . LEU A 1 285 ? 12.199 15.486 -11.499 1.00 91.62 285 LEU A CA 1
ATOM 2367 C C . LEU A 1 285 ? 11.995 15.505 -9.981 1.00 91.62 285 LEU A C 1
ATOM 2369 O O . LEU A 1 285 ? 11.030 14.920 -9.499 1.00 91.62 285 LEU A O 1
ATOM 2373 N N . GLN A 1 286 ? 12.815 16.263 -9.249 1.00 90.19 286 GLN A N 1
ATOM 2374 C CA . GLN A 1 286 ? 12.668 16.434 -7.803 1.00 90.19 286 GLN A CA 1
ATOM 2375 C C . GLN A 1 286 ? 11.281 16.978 -7.437 1.00 90.19 286 GLN A C 1
ATOM 2377 O O . GLN A 1 286 ? 10.651 16.508 -6.487 1.00 90.19 286 GLN A O 1
ATOM 2382 N N . LYS A 1 287 ? 10.762 17.944 -8.209 1.00 89.94 287 LYS A N 1
ATOM 2383 C CA . LYS A 1 287 ? 9.406 18.470 -8.014 1.00 89.94 287 LYS A CA 1
ATOM 2384 C C . LYS A 1 287 ? 8.333 17.393 -8.207 1.00 89.94 287 LYS A C 1
ATOM 2386 O O . LYS A 1 287 ? 7.413 17.322 -7.395 1.00 89.94 287 LYS A O 1
ATOM 2391 N N . LEU A 1 288 ? 8.441 16.574 -9.256 1.00 90.31 288 LEU A N 1
ATOM 2392 C CA . LEU A 1 288 ? 7.491 15.489 -9.526 1.00 90.31 288 LEU A CA 1
ATOM 2393 C C . LEU A 1 288 ? 7.543 14.409 -8.446 1.00 90.31 288 LEU A C 1
ATOM 2395 O O . LEU A 1 288 ? 6.498 13.993 -7.961 1.00 90.31 288 LEU A O 1
ATOM 2399 N N . GLU A 1 289 ? 8.736 14.007 -8.016 1.00 88.12 289 GLU A N 1
ATOM 2400 C CA . GLU A 1 289 ? 8.909 13.020 -6.945 1.00 88.12 289 GLU A CA 1
ATOM 2401 C C . GLU A 1 289 ? 8.344 13.537 -5.617 1.00 88.12 289 GLU A C 1
ATOM 2403 O O . GLU A 1 289 ? 7.610 12.828 -4.933 1.00 88.12 289 GLU A O 1
ATOM 2408 N N . THR A 1 290 ? 8.579 14.812 -5.292 1.00 87.69 290 THR A N 1
ATOM 2409 C CA . THR A 1 290 ? 7.996 15.464 -4.105 1.00 87.69 290 THR A CA 1
ATOM 2410 C C . THR A 1 290 ? 6.466 15.541 -4.181 1.00 87.69 290 THR A C 1
ATOM 2412 O O . THR A 1 290 ? 5.782 15.493 -3.153 1.00 87.69 290 THR A O 1
ATOM 2415 N N . GLN A 1 291 ? 5.903 15.695 -5.383 1.00 87.94 291 GLN A N 1
ATOM 2416 C CA . GLN A 1 291 ? 4.457 15.675 -5.591 1.00 87.94 291 GLN A CA 1
ATOM 2417 C C . GLN A 1 291 ? 3.891 14.258 -5.448 1.00 87.94 291 GLN A C 1
ATOM 2419 O O . GLN A 1 291 ? 2.922 14.080 -4.717 1.00 87.94 291 GLN A O 1
ATOM 2424 N N . GLN A 1 292 ? 4.515 13.259 -6.069 1.00 88.31 292 GLN A N 1
ATOM 2425 C CA . GLN A 1 292 ? 4.086 11.866 -5.976 1.00 88.31 292 GLN A CA 1
ATOM 2426 C C . GLN A 1 292 ? 4.121 11.367 -4.526 1.00 88.31 292 GLN A C 1
ATOM 2428 O O . GLN A 1 292 ? 3.128 10.841 -4.033 1.00 88.31 292 GLN A O 1
ATOM 2433 N N . GLN A 1 293 ? 5.219 11.615 -3.807 1.00 88.56 293 GLN A N 1
ATOM 2434 C CA . GLN A 1 293 ? 5.333 11.262 -2.389 1.00 88.56 293 GLN A CA 1
ATOM 2435 C C . GLN A 1 293 ? 4.257 11.940 -1.531 1.00 88.56 293 GLN A C 1
ATOM 2437 O O . GLN A 1 293 ? 3.813 11.377 -0.533 1.00 88.56 293 GLN A O 1
ATOM 2442 N N . TRP A 1 294 ? 3.849 13.162 -1.889 1.00 90.50 294 TRP A N 1
ATOM 2443 C CA . TRP A 1 294 ? 2.762 13.860 -1.205 1.00 90.50 294 TRP A CA 1
ATOM 2444 C C . TRP A 1 294 ? 1.397 13.228 -1.495 1.00 90.50 294 TRP A C 1
ATOM 2446 O O . TRP A 1 294 ? 0.592 13.080 -0.580 1.00 90.50 294 TRP A O 1
ATOM 2456 N N . GLU A 1 295 ? 1.129 12.849 -2.743 1.00 90.12 295 GLU A N 1
ATOM 2457 C CA . GLU A 1 295 ? -0.120 12.187 -3.131 1.00 90.12 295 GLU A CA 1
ATOM 2458 C C . GLU A 1 295 ? -0.251 10.797 -2.494 1.00 90.12 295 GLU A C 1
ATOM 2460 O O . GLU A 1 295 ? -1.315 10.467 -1.968 1.00 90.12 295 GLU A O 1
ATOM 2465 N N . GLU A 1 296 ? 0.831 10.016 -2.466 1.00 91.31 296 GLU A N 1
ATOM 2466 C CA . GLU A 1 296 ? 0.888 8.721 -1.777 1.00 91.31 296 GLU A CA 1
ATOM 2467 C C . GLU A 1 296 ? 0.631 8.882 -0.275 1.00 91.31 296 GLU A C 1
ATOM 2469 O O . GLU A 1 296 ? -0.277 8.250 0.268 1.00 91.31 296 GLU A O 1
ATOM 2474 N N . PHE A 1 297 ? 1.342 9.810 0.373 1.00 93.94 297 PHE A N 1
ATOM 2475 C CA . PHE A 1 297 ? 1.121 10.147 1.779 1.00 93.94 297 PHE A CA 1
ATOM 2476 C C . PHE A 1 297 ? -0.335 10.542 2.058 1.00 93.94 297 PHE A C 1
ATOM 2478 O O . PHE A 1 297 ? -0.955 10.034 2.993 1.00 93.94 297 PHE A O 1
ATOM 2485 N N . ARG A 1 298 ? -0.899 11.434 1.237 1.00 93.00 298 ARG A N 1
ATOM 2486 C CA . ARG A 1 298 ? -2.277 11.904 1.393 1.00 93.00 298 ARG A CA 1
ATOM 2487 C C . ARG A 1 298 ? -3.271 10.751 1.273 1.00 93.00 298 ARG A C 1
ATOM 2489 O O . ARG A 1 298 ? -4.204 10.685 2.067 1.00 93.00 298 ARG A O 1
ATOM 2496 N N . LYS A 1 299 ? -3.064 9.838 0.323 1.00 93.56 299 LYS A N 1
ATOM 2497 C CA . LYS A 1 299 ? -3.917 8.661 0.131 1.00 93.56 299 LYS A CA 1
ATOM 2498 C C . LYS A 1 299 ? -3.880 7.730 1.343 1.00 93.56 299 LYS A C 1
ATOM 2500 O O . LYS A 1 299 ? -4.933 7.305 1.809 1.00 93.56 299 LYS A O 1
ATOM 2505 N N . GLU A 1 300 ? -2.694 7.433 1.873 1.00 93.31 300 GLU A N 1
ATOM 2506 C CA . GLU A 1 300 ? -2.550 6.612 3.085 1.00 93.31 300 GLU A CA 1
ATOM 2507 C C . GLU A 1 300 ? -3.195 7.272 4.308 1.00 93.31 300 GLU A C 1
ATOM 2509 O O . GLU A 1 300 ? -3.855 6.610 5.111 1.00 93.31 300 GLU A O 1
ATOM 2514 N N . TYR A 1 301 ? -3.022 8.586 4.449 1.00 94.56 301 TYR A N 1
ATOM 2515 C CA . TYR A 1 301 ? -3.671 9.376 5.489 1.00 94.56 301 TYR A CA 1
ATOM 2516 C C . TYR A 1 301 ? -5.205 9.323 5.368 1.00 94.56 301 TYR A C 1
ATOM 2518 O O . TYR A 1 301 ? -5.885 9.011 6.345 1.00 94.56 301 TYR A O 1
ATOM 2526 N N . GLU A 1 302 ? -5.764 9.555 4.176 1.00 93.31 302 GLU A N 1
ATOM 2527 C CA . GLU A 1 302 ? -7.215 9.522 3.939 1.00 93.31 302 GLU A CA 1
ATOM 2528 C C . GLU A 1 302 ? -7.809 8.131 4.217 1.00 93.31 302 GLU A C 1
ATOM 2530 O O . GLU A 1 302 ? -8.891 8.030 4.798 1.00 93.31 302 GLU A O 1
ATOM 2535 N N . GLN A 1 303 ? -7.087 7.055 3.889 1.00 94.50 303 GLN A N 1
ATOM 2536 C CA . GLN A 1 303 ? -7.495 5.686 4.221 1.00 94.50 303 GLN A CA 1
ATOM 2537 C C . GLN A 1 303 ? -7.593 5.452 5.734 1.00 94.50 303 GLN A C 1
ATOM 2539 O O . GLN A 1 303 ? -8.565 4.849 6.191 1.00 94.50 303 GLN A O 1
ATOM 2544 N N . LYS A 1 304 ? -6.633 5.957 6.523 1.00 94.62 304 LYS A N 1
ATOM 2545 C CA . LYS A 1 304 ? -6.663 5.857 7.995 1.00 94.62 304 LYS A CA 1
ATOM 2546 C C . LYS A 1 304 ? -7.867 6.601 8.581 1.00 94.62 304 LYS A C 1
ATOM 2548 O O . LYS A 1 304 ? -8.578 6.046 9.418 1.00 94.62 304 LYS A O 1
ATOM 2553 N N . ILE A 1 305 ? -8.165 7.803 8.074 1.00 92.94 305 ILE A N 1
ATOM 2554 C CA . ILE A 1 305 ? -9.363 8.569 8.463 1.00 92.94 305 ILE A CA 1
ATOM 2555 C C . ILE A 1 305 ? -10.647 7.788 8.151 1.00 92.94 305 ILE A C 1
ATOM 2557 O O . ILE A 1 305 ? -11.496 7.634 9.029 1.00 92.94 305 ILE A O 1
ATOM 2561 N N . GLN A 1 306 ? -10.780 7.245 6.935 1.00 90.50 306 GLN A N 1
ATOM 2562 C CA . GLN A 1 306 ? -11.963 6.477 6.519 1.00 90.50 306 GLN A CA 1
ATOM 2563 C C . GLN A 1 306 ? -12.155 5.198 7.344 1.00 90.50 306 GLN A C 1
ATOM 2565 O O . GLN A 1 306 ? -13.278 4.873 7.732 1.00 90.50 306 GLN A O 1
ATOM 2570 N N . ALA A 1 307 ? -11.065 4.498 7.667 1.00 91.06 307 ALA A N 1
ATOM 2571 C CA . ALA A 1 307 ? -11.092 3.324 8.536 1.00 91.06 307 ALA A CA 1
ATOM 2572 C C . ALA A 1 307 ? -11.454 3.665 9.996 1.00 91.06 307 ALA A C 1
ATOM 2574 O O . ALA A 1 307 ? -11.850 2.785 10.758 1.00 91.06 307 ALA A O 1
ATOM 2575 N N . GLY A 1 308 ? -11.369 4.940 10.391 1.00 90.12 308 GLY A N 1
ATOM 2576 C CA . GLY A 1 308 ? -11.551 5.376 11.773 1.00 90.12 308 GLY A CA 1
ATOM 2577 C C . GLY A 1 308 ? -10.333 5.193 12.662 1.00 90.12 308 GLY A C 1
ATOM 2578 O O . GLY A 1 308 ? -10.482 5.283 13.876 1.00 90.12 308 GLY A O 1
ATOM 2579 N N . ASP A 1 309 ? -9.163 4.935 12.081 1.00 94.69 309 ASP A N 1
ATOM 2580 C CA . ASP A 1 309 ? -7.894 4.861 12.802 1.00 94.69 309 ASP A CA 1
ATOM 2581 C C . ASP A 1 309 ? -7.307 6.272 12.939 1.00 94.69 309 ASP A C 1
ATOM 2583 O O . ASP A 1 309 ? -6.368 6.687 12.249 1.00 94.69 309 ASP A O 1
ATOM 2587 N N . PHE A 1 310 ? -7.964 7.067 13.783 1.00 95.38 310 PHE A N 1
ATOM 2588 C CA . PHE A 1 310 ? -7.661 8.486 13.914 1.00 95.38 310 PHE A CA 1
ATOM 2589 C C . PHE A 1 310 ? -6.298 8.730 14.572 1.00 95.38 310 PHE A C 1
ATOM 2591 O O . PHE A 1 310 ? -5.616 9.684 14.199 1.00 95.38 310 PHE A O 1
ATOM 2598 N N . LEU A 1 311 ? -5.869 7.855 15.490 1.00 95.62 311 LEU A N 1
ATOM 2599 C CA . LEU A 1 311 ? -4.551 7.940 16.120 1.00 95.62 311 LEU A CA 1
ATOM 2600 C C . LEU A 1 311 ? -3.432 7.685 15.106 1.00 95.62 311 LEU A C 1
ATOM 2602 O O . LEU A 1 311 ? -2.501 8.488 15.021 1.00 95.62 311 LEU A O 1
ATOM 2606 N N . ALA A 1 312 ? -3.531 6.639 14.277 1.00 95.19 312 ALA A N 1
ATOM 2607 C CA . ALA A 1 312 ? -2.525 6.401 13.243 1.00 95.19 312 ALA A CA 1
ATOM 2608 C C . ALA A 1 312 ? -2.498 7.530 12.200 1.00 95.19 312 ALA A C 1
ATOM 2610 O O . ALA A 1 312 ? -1.426 7.892 11.699 1.00 95.19 312 ALA A O 1
ATOM 2611 N N . ALA A 1 313 ? -3.656 8.114 11.870 1.00 96.06 313 ALA A N 1
ATOM 2612 C CA . ALA A 1 313 ? -3.724 9.295 11.011 1.00 96.06 313 ALA A CA 1
ATOM 2613 C C . ALA A 1 313 ? -2.992 10.493 11.644 1.00 96.06 313 ALA A C 1
ATOM 2615 O O . ALA A 1 313 ? -2.164 11.116 10.978 1.00 96.06 313 ALA A O 1
ATOM 2616 N N . ALA A 1 314 ? -3.220 10.760 12.935 1.00 95.62 314 ALA A N 1
ATOM 2617 C CA . ALA A 1 314 ? -2.550 11.822 13.686 1.00 95.62 314 ALA A CA 1
ATOM 2618 C C . ALA A 1 314 ? -1.023 11.630 13.730 1.00 95.62 314 ALA A C 1
ATOM 2620 O O . ALA A 1 314 ? -0.268 12.544 13.405 1.00 95.62 314 ALA A O 1
ATOM 2621 N N . GLN A 1 315 ? -0.559 10.417 14.043 1.00 94.50 315 GLN A N 1
ATOM 2622 C CA . GLN A 1 315 ? 0.868 10.072 14.055 1.00 94.50 315 GLN A CA 1
ATOM 2623 C C . GLN A 1 315 ? 1.514 10.217 12.670 1.00 94.50 315 GLN A C 1
ATOM 2625 O O . GLN A 1 315 ? 2.671 10.618 12.553 1.00 94.50 315 GLN A O 1
ATOM 2630 N N . SER A 1 316 ? 0.770 9.921 11.600 1.00 94.12 316 SER A N 1
ATOM 2631 C CA . SER A 1 316 ? 1.262 10.099 10.227 1.00 94.12 316 SER A CA 1
ATOM 2632 C C . SER A 1 316 ? 1.482 11.576 9.887 1.00 94.12 316 SER A C 1
ATOM 2634 O O . SER A 1 316 ? 2.436 11.903 9.185 1.00 94.12 316 SER A O 1
ATOM 2636 N N . LEU A 1 317 ? 0.626 12.471 10.394 1.00 94.81 317 LEU A N 1
ATOM 2637 C CA . LEU A 1 317 ? 0.780 13.918 10.223 1.00 94.81 317 LEU A CA 1
ATOM 2638 C C . LEU A 1 317 ? 1.971 14.476 11.016 1.00 94.81 317 LEU A C 1
ATOM 2640 O O . LEU A 1 317 ? 2.664 15.362 10.517 1.00 94.81 317 LEU A O 1
ATOM 2644 N N . ASP A 1 318 ? 2.208 13.978 12.228 1.00 93.06 318 ASP A N 1
ATOM 2645 C CA . ASP A 1 318 ? 3.285 14.447 13.112 1.00 93.06 318 ASP A CA 1
ATOM 2646 C C . ASP A 1 318 ? 4.675 14.022 12.619 1.00 93.06 318 ASP A C 1
ATOM 2648 O O . ASP A 1 318 ? 5.590 14.838 12.541 1.00 93.06 318 ASP A O 1
ATOM 2652 N N . ASN A 1 319 ? 4.807 12.776 12.152 1.00 90.38 319 ASN A N 1
ATOM 2653 C CA . ASN A 1 319 ? 6.075 12.226 11.662 1.00 90.38 319 ASN A CA 1
ATOM 2654 C C . ASN A 1 319 ? 6.508 12.757 10.282 1.00 90.38 319 ASN A C 1
ATOM 2656 O O . ASN A 1 319 ? 7.620 12.476 9.824 1.00 90.38 319 ASN A O 1
ATOM 2660 N N . ARG A 1 320 ? 5.641 13.486 9.569 1.00 88.69 320 ARG A N 1
ATOM 2661 C CA . ARG A 1 320 ? 5.949 14.015 8.235 1.00 88.69 320 ARG A CA 1
ATOM 2662 C C . ARG A 1 320 ? 6.793 15.285 8.354 1.00 88.69 320 ARG A C 1
ATOM 2664 O O . ARG A 1 320 ? 6.487 16.188 9.127 1.00 88.69 320 ARG A O 1
ATOM 2671 N N . GLN A 1 321 ? 7.831 15.390 7.524 1.00 86.12 321 GLN A N 1
ATOM 2672 C CA . GLN A 1 321 ? 8.645 16.602 7.440 1.00 86.12 321 GLN A CA 1
ATOM 2673 C C . GLN A 1 321 ? 7.790 17.822 7.060 1.00 86.12 321 GLN A C 1
ATOM 2675 O O . GLN A 1 321 ? 6.897 17.727 6.216 1.00 86.12 321 GLN A O 1
ATOM 2680 N N . ALA A 1 322 ? 8.082 18.968 7.679 1.00 83.00 322 ALA A N 1
ATOM 2681 C CA . ALA A 1 322 ? 7.314 20.192 7.497 1.00 83.00 322 ALA A CA 1
ATOM 2682 C C . ALA A 1 322 ? 7.311 20.669 6.034 1.00 83.00 322 ALA A C 1
ATOM 2684 O O . ALA A 1 322 ? 8.358 20.973 5.462 1.00 83.00 322 ALA A O 1
ATOM 2685 N N . ASP A 1 323 ? 6.114 20.801 5.460 1.00 83.50 323 ASP A N 1
ATOM 2686 C CA . ASP A 1 323 ? 5.867 21.529 4.218 1.00 83.50 323 ASP A CA 1
ATOM 2687 C C . ASP A 1 323 ? 4.567 22.354 4.330 1.00 83.50 323 ASP A C 1
ATOM 2689 O O . ASP A 1 323 ? 3.764 22.161 5.247 1.00 83.50 323 ASP A O 1
ATOM 2693 N N . ALA A 1 324 ? 4.361 23.318 3.427 1.00 84.62 324 ALA A N 1
ATOM 2694 C CA . ALA A 1 324 ? 3.201 24.213 3.490 1.00 84.62 324 ALA A CA 1
ATOM 2695 C C . ALA A 1 324 ? 1.853 23.475 3.371 1.00 84.62 324 ALA A C 1
ATOM 2697 O O . ALA A 1 324 ? 0.872 23.894 3.977 1.00 84.62 324 ALA A O 1
ATOM 2698 N N . ARG A 1 325 ? 1.807 22.359 2.632 1.00 90.00 325 ARG A N 1
ATOM 2699 C CA . ARG A 1 325 ? 0.597 21.549 2.422 1.00 90.00 325 ARG A CA 1
ATOM 2700 C C . ARG A 1 325 ? 0.262 20.738 3.673 1.00 90.00 325 ARG A C 1
ATOM 2702 O O . ARG A 1 325 ? -0.911 20.556 3.991 1.00 90.00 325 ARG A O 1
ATOM 2709 N N . LEU A 1 326 ? 1.283 20.282 4.402 1.00 92.50 326 LEU A N 1
ATOM 2710 C CA . LEU A 1 326 ? 1.120 19.603 5.684 1.00 92.50 326 LEU A CA 1
ATOM 2711 C C . LEU A 1 326 ? 0.441 20.510 6.710 1.00 92.50 326 LEU A C 1
ATOM 2713 O O . LEU A 1 326 ? -0.417 20.039 7.449 1.00 92.50 326 LEU A O 1
ATOM 2717 N N . LYS A 1 327 ? 0.777 21.806 6.733 1.00 90.50 327 LYS A N 1
ATOM 2718 C CA . LYS A 1 327 ? 0.151 22.770 7.648 1.00 90.50 327 LYS A CA 1
ATOM 2719 C C . LYS A 1 327 ? -1.368 22.830 7.453 1.00 90.50 327 LYS A C 1
ATOM 2721 O O . LYS A 1 327 ? -2.102 22.653 8.421 1.00 90.50 327 LYS A O 1
ATOM 2726 N N . ASP A 1 328 ? -1.830 23.003 6.216 1.00 90.94 328 ASP A N 1
ATOM 2727 C CA . ASP A 1 328 ? -3.265 23.047 5.896 1.00 90.94 328 ASP A CA 1
ATOM 2728 C C . ASP A 1 328 ? -3.970 21.722 6.233 1.00 90.94 328 ASP A C 1
ATOM 2730 O O . ASP A 1 328 ? -5.097 21.713 6.740 1.00 90.94 328 ASP A O 1
ATOM 2734 N N . LEU A 1 329 ? -3.293 20.589 6.007 1.00 93.75 329 LEU A N 1
ATOM 2735 C CA . LEU A 1 329 ? -3.827 19.269 6.339 1.00 93.75 329 LEU A CA 1
ATOM 2736 C C . LEU A 1 329 ? -3.963 19.068 7.857 1.00 93.75 329 LEU A C 1
ATOM 2738 O O . LEU A 1 329 ? -4.991 18.564 8.306 1.00 93.75 329 LEU A O 1
ATOM 2742 N N . LYS A 1 330 ? -2.975 19.511 8.650 1.00 95.06 330 LYS A N 1
ATOM 2743 C CA . LYS A 1 330 ? -3.029 19.484 10.122 1.00 95.06 330 LYS A CA 1
ATOM 2744 C C . LYS A 1 330 ? -4.169 20.353 10.656 1.00 95.06 330 LYS A C 1
ATOM 2746 O O . LYS A 1 330 ? -4.890 19.912 11.546 1.00 95.06 330 LYS A O 1
ATOM 2751 N N . GLU A 1 331 ? -4.370 21.553 10.110 1.00 92.69 331 GLU A N 1
ATOM 2752 C CA . GLU A 1 331 ? -5.493 22.416 10.509 1.00 92.69 331 GLU A CA 1
ATOM 2753 C C . GLU A 1 331 ? -6.849 21.786 10.171 1.00 92.69 331 GLU A C 1
ATOM 2755 O O . GLU A 1 331 ? -7.742 21.749 11.015 1.00 92.69 331 GLU A O 1
ATOM 2760 N N . THR A 1 332 ? -6.983 21.191 8.982 1.00 93.38 332 THR A N 1
ATOM 2761 C CA . THR A 1 332 ? -8.206 20.469 8.595 1.00 93.38 332 THR A CA 1
ATOM 2762 C C . THR A 1 332 ? -8.476 19.283 9.526 1.00 93.38 332 THR A C 1
ATOM 2764 O O . THR A 1 332 ? -9.607 19.085 9.973 1.00 93.38 332 THR A O 1
ATOM 2767 N N . PHE A 1 333 ? -7.437 18.509 9.858 1.00 95.88 333 PHE A N 1
ATOM 2768 C CA . PHE A 1 333 ? -7.542 17.358 10.754 1.00 95.88 333 PHE A CA 1
ATOM 2769 C C . PHE A 1 333 ? -8.093 17.751 12.130 1.00 95.88 333 PHE A C 1
ATOM 2771 O O . PHE A 1 333 ? -9.038 17.117 12.595 1.00 95.88 333 PHE A O 1
ATOM 2778 N N . LYS A 1 334 ? -7.574 18.827 12.742 1.00 94.00 334 LYS A N 1
ATOM 2779 C CA . LYS A 1 334 ? -8.018 19.324 14.061 1.00 94.00 334 LYS A CA 1
ATOM 2780 C C . LYS A 1 334 ? -9.526 19.543 14.134 1.00 94.00 334 LYS A C 1
ATOM 2782 O O . LYS A 1 334 ? -10.150 19.225 15.145 1.00 94.00 334 LYS A O 1
ATOM 2787 N N . THR A 1 335 ? -10.110 20.103 13.077 1.00 89.31 335 THR A N 1
ATOM 2788 C CA . THR A 1 335 ? -11.543 20.411 13.032 1.00 89.31 335 THR A CA 1
ATOM 2789 C C . THR A 1 335 ? -12.382 19.173 12.731 1.00 89.31 335 THR A C 1
ATOM 2791 O O . THR A 1 335 ? -13.404 18.955 13.379 1.00 89.31 335 THR A O 1
ATOM 2794 N N . VAL A 1 336 ? -11.959 18.355 11.764 1.00 92.12 336 VAL A N 1
ATOM 2795 C CA . VAL A 1 336 ? -12.752 17.213 11.283 1.00 92.12 336 VAL A CA 1
ATOM 2796 C C . VAL A 1 336 ? -12.736 16.056 12.280 1.00 92.12 336 VAL A C 1
ATOM 2798 O O . VAL A 1 336 ? -13.782 15.477 12.567 1.00 92.12 336 VAL A O 1
ATOM 2801 N N . VAL A 1 337 ? -11.576 15.730 12.859 1.00 94.81 337 VAL A N 1
ATOM 2802 C CA . VAL A 1 337 ? -11.416 14.495 13.640 1.00 94.81 337 VAL A CA 1
ATOM 2803 C C . VAL A 1 337 ? -12.317 14.454 14.873 1.00 94.81 337 VAL A C 1
ATOM 2805 O O . VAL A 1 337 ? -12.928 13.428 15.155 1.00 94.81 337 VAL A O 1
ATOM 2808 N N . ILE A 1 338 ? -12.481 15.578 15.578 1.00 94.69 338 ILE A N 1
ATOM 2809 C CA . ILE A 1 338 ? -13.333 15.623 16.771 1.00 94.69 338 ILE A CA 1
ATOM 2810 C C . ILE A 1 338 ? -14.823 15.498 16.423 1.00 94.69 338 ILE A C 1
ATOM 2812 O O . ILE A 1 338 ? -15.598 14.962 17.214 1.00 94.69 338 ILE A O 1
ATOM 2816 N N . GLN A 1 339 ? -15.239 15.965 15.241 1.00 93.94 339 GLN A N 1
ATOM 2817 C CA . GLN A 1 339 ? -16.613 15.802 14.761 1.00 93.94 339 GLN A CA 1
ATOM 2818 C C . GLN A 1 339 ? -16.894 14.336 14.410 1.00 93.94 339 GLN A C 1
ATOM 2820 O O . GLN A 1 339 ? -17.927 13.798 14.803 1.00 93.94 339 GLN A O 1
ATOM 2825 N N . GLU A 1 340 ? -15.949 13.674 13.744 1.00 94.81 340 GLU A N 1
ATOM 2826 C CA . GLU A 1 340 ? -16.031 12.246 13.422 1.00 94.81 340 GLU A CA 1
ATOM 2827 C C . GLU A 1 340 ? -16.024 11.368 14.684 1.00 94.81 340 GLU A C 1
ATOM 2829 O O . GLU A 1 340 ? -16.848 10.459 14.820 1.00 94.81 340 GLU A O 1
ATOM 2834 N N . ILE A 1 341 ? -15.152 11.672 15.654 1.00 95.81 341 ILE A N 1
ATOM 2835 C CA . ILE A 1 341 ? -15.131 11.001 16.962 1.00 95.81 341 ILE A CA 1
ATOM 2836 C C . ILE A 1 341 ? -16.472 11.182 17.672 1.00 95.81 341 ILE A C 1
ATOM 2838 O O . ILE A 1 341 ? -17.043 10.200 18.140 1.00 95.81 341 ILE A O 1
ATOM 2842 N N . GLU A 1 342 ? -17.022 12.399 17.714 1.00 95.62 342 GLU A N 1
ATOM 2843 C CA . GLU A 1 342 ? -18.335 12.647 18.314 1.00 95.62 342 GLU A CA 1
ATOM 2844 C C . GLU A 1 342 ? -19.430 11.786 17.673 1.00 95.62 342 GLU A C 1
ATOM 2846 O O . GLU A 1 342 ? -20.222 11.166 18.387 1.00 95.62 342 GLU A O 1
ATOM 2851 N N . GLN A 1 343 ? -19.490 11.733 16.341 1.00 95.12 343 GLN A N 1
ATOM 2852 C CA . GLN A 1 343 ? -20.490 10.931 15.639 1.00 95.12 343 GLN A CA 1
ATOM 2853 C C . GLN A 1 343 ? -20.347 9.441 15.965 1.00 95.12 343 GLN A C 1
ATOM 2855 O O . GLN A 1 343 ? -21.341 8.790 16.302 1.00 95.12 343 GLN A O 1
ATOM 2860 N N . LYS A 1 344 ? -19.119 8.908 15.934 1.00 95.19 344 LYS A N 1
ATOM 2861 C CA . LYS A 1 344 ? -18.854 7.498 16.248 1.00 95.19 344 LYS A CA 1
ATOM 2862 C C . LYS A 1 344 ? -19.122 7.160 17.712 1.00 95.19 344 LYS A C 1
ATOM 2864 O O . LYS A 1 344 ? -19.709 6.115 17.978 1.00 95.19 344 LYS A O 1
ATOM 2869 N N . VAL A 1 345 ? -18.789 8.045 18.652 1.00 96.69 345 VAL A N 1
ATOM 2870 C CA . VAL A 1 345 ? -19.129 7.886 20.076 1.00 96.69 345 VAL A CA 1
ATOM 2871 C C . VAL A 1 345 ? -20.646 7.872 20.261 1.00 96.69 345 VAL A C 1
ATOM 2873 O O . VAL A 1 345 ? -21.176 6.961 20.892 1.00 96.69 345 VAL A O 1
ATOM 2876 N N . ARG A 1 346 ? -21.382 8.814 19.655 1.00 95.50 346 ARG A N 1
ATOM 2877 C CA . ARG A 1 346 ? -22.855 8.836 19.720 1.00 95.50 346 ARG A CA 1
ATOM 2878 C C . ARG A 1 346 ? -23.476 7.565 19.137 1.00 95.50 346 ARG A C 1
ATOM 2880 O O . ARG A 1 346 ? -24.462 7.071 19.684 1.00 95.50 346 ARG A O 1
ATOM 2887 N N . GLN A 1 347 ? -22.920 7.031 18.051 1.00 95.31 347 GLN A N 1
ATOM 2888 C CA . GLN A 1 347 ? -23.367 5.763 17.474 1.00 95.31 347 GLN A CA 1
ATOM 2889 C C . GLN A 1 347 ? -23.072 4.584 18.412 1.00 95.31 347 GLN A C 1
ATOM 2891 O O . GLN A 1 347 ? -23.972 3.801 18.711 1.00 95.31 347 GLN A O 1
ATOM 2896 N N . ALA A 1 348 ? -21.855 4.510 18.953 1.00 95.69 348 ALA A N 1
ATOM 2897 C CA . ALA A 1 348 ? -21.454 3.481 19.906 1.00 95.69 348 ALA A CA 1
ATOM 2898 C C . ALA A 1 348 ? -22.336 3.486 21.169 1.00 95.69 348 ALA A C 1
ATOM 2900 O O . ALA A 1 348 ? -22.714 2.423 21.659 1.00 95.69 348 ALA A O 1
ATOM 2901 N N . LEU A 1 349 ? -22.744 4.664 21.656 1.00 94.50 349 LEU A N 1
ATOM 2902 C CA . LEU A 1 349 ? -23.690 4.795 22.769 1.00 94.50 349 LEU A CA 1
ATOM 2903 C C . LEU A 1 349 ? -25.076 4.227 22.441 1.00 94.50 349 LEU A C 1
ATOM 2905 O O . LEU A 1 349 ? -25.643 3.506 23.262 1.00 94.50 349 LEU A O 1
ATOM 2909 N N . LYS A 1 350 ? -25.610 4.488 21.239 1.00 93.44 350 LYS A N 1
ATOM 2910 C CA . LYS A 1 350 ? -26.892 3.908 20.789 1.00 93.44 350 LYS A CA 1
ATOM 2911 C C . LYS A 1 350 ? -26.835 2.382 20.718 1.00 93.44 350 LYS A C 1
ATOM 2913 O O . LYS A 1 350 ? -27.794 1.713 21.096 1.00 93.44 350 LYS A O 1
ATOM 2918 N N . GLU A 1 351 ? -25.706 1.842 20.271 1.00 94.56 351 GLU A N 1
ATOM 2919 C CA . GLU A 1 351 ? -25.453 0.401 20.158 1.00 94.56 351 GLU A CA 1
ATOM 2920 C C . GLU A 1 351 ? -25.021 -0.250 21.483 1.00 94.56 351 GLU A C 1
ATOM 2922 O O . GLU A 1 351 ? -24.829 -1.464 21.538 1.00 94.56 351 GLU A O 1
ATOM 2927 N N . LYS A 1 352 ? -24.878 0.534 22.565 1.00 93.00 352 LYS A N 1
ATOM 2928 C CA . LYS A 1 352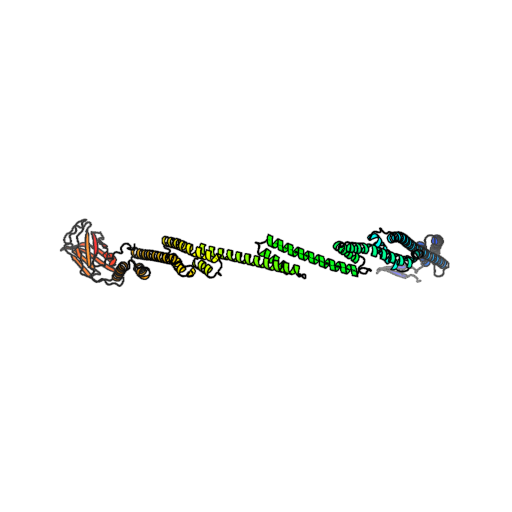 ? -24.345 0.101 23.872 1.00 93.00 352 LYS A CA 1
ATOM 2929 C C . LYS A 1 352 ? -22.926 -0.492 23.793 1.00 93.00 352 LYS A C 1
ATOM 2931 O O . LYS A 1 352 ? -22.528 -1.282 24.648 1.00 93.00 352 LYS A O 1
ATOM 2936 N N . ASN A 1 353 ? -22.143 -0.105 22.786 1.00 95.81 353 ASN A N 1
ATOM 2937 C CA . ASN A 1 353 ? -20.749 -0.510 22.615 1.00 95.81 353 ASN A CA 1
ATOM 2938 C C . ASN A 1 353 ? -19.804 0.474 23.320 1.00 95.81 353 ASN A C 1
ATOM 2940 O O . ASN A 1 353 ? -19.058 1.227 22.693 1.00 95.81 353 ASN A O 1
ATOM 2944 N N . PHE A 1 354 ? -19.845 0.481 24.649 1.00 94.62 354 PHE A N 1
ATOM 2945 C CA . PHE A 1 354 ? -19.125 1.485 25.430 1.00 94.62 354 PHE A CA 1
ATOM 2946 C C . PHE A 1 354 ? -17.597 1.386 25.311 1.00 94.62 354 PHE A C 1
ATOM 2948 O O . PHE A 1 354 ? -16.923 2.408 25.278 1.00 94.62 354 PHE A O 1
ATOM 2955 N N . LYS A 1 355 ? -17.061 0.171 25.123 1.00 94.62 355 LYS A N 1
ATOM 2956 C CA . LYS A 1 355 ? -15.622 -0.051 24.906 1.00 94.62 355 LYS A CA 1
ATOM 2957 C C . LYS A 1 355 ? -15.092 0.691 23.681 1.00 94.62 355 LYS A C 1
ATOM 2959 O O . LYS A 1 355 ? -13.971 1.184 23.709 1.00 94.62 355 LYS A O 1
ATOM 2964 N N . LEU A 1 356 ? -15.874 0.746 22.600 1.00 94.31 356 LEU A N 1
ATOM 2965 C CA . LEU A 1 356 ? -15.490 1.488 21.402 1.00 94.31 356 LEU A CA 1
ATOM 2966 C C . LEU A 1 356 ? -15.497 2.999 21.659 1.00 94.31 356 LEU A C 1
ATOM 2968 O O . LEU A 1 356 ? -14.587 3.687 21.208 1.00 94.31 356 LEU A O 1
ATOM 2972 N N . ALA A 1 357 ? -16.497 3.503 22.387 1.00 96.25 357 ALA A N 1
ATOM 2973 C CA . ALA A 1 357 ? -16.574 4.917 22.740 1.00 96.25 357 ALA A CA 1
ATOM 2974 C C . ALA A 1 357 ? -15.374 5.355 23.597 1.00 96.25 357 ALA A C 1
ATOM 2976 O O . ALA A 1 357 ? -14.703 6.318 23.234 1.00 96.25 357 ALA A O 1
ATOM 2977 N N . ASP A 1 358 ? -15.053 4.598 24.653 1.00 95.12 358 ASP A N 1
ATOM 2978 C CA . ASP A 1 358 ? -13.882 4.860 25.503 1.00 95.12 358 ASP A CA 1
ATOM 2979 C C . ASP A 1 358 ? -12.584 4.787 24.703 1.00 95.12 358 ASP A C 1
ATOM 2981 O O . ASP A 1 358 ? -11.720 5.649 24.832 1.00 95.12 358 ASP A O 1
ATOM 2985 N N . LYS A 1 359 ? -12.447 3.774 23.835 1.00 95.38 359 LYS A N 1
ATOM 2986 C CA . LYS A 1 359 ? -11.269 3.624 22.977 1.00 95.38 359 LYS A CA 1
ATOM 2987 C C . LYS A 1 359 ? -11.035 4.883 22.137 1.00 95.38 359 LYS A C 1
ATOM 2989 O O . LYS A 1 359 ? -9.932 5.413 22.160 1.00 95.38 359 LYS A O 1
ATOM 2994 N N . LEU A 1 360 ? -12.058 5.372 21.434 1.00 95.75 360 LEU A N 1
ATOM 2995 C CA . LEU A 1 360 ? -11.939 6.549 20.563 1.00 95.75 360 LEU A CA 1
ATOM 2996 C C . LEU A 1 360 ? -11.559 7.821 21.338 1.00 95.75 360 LEU A C 1
ATOM 2998 O O . LEU A 1 360 ? -10.793 8.645 20.840 1.00 95.75 360 LEU A O 1
ATOM 3002 N N . LEU A 1 361 ? -12.096 7.992 22.549 1.00 96.38 361 LEU A N 1
ATOM 3003 C CA . LEU A 1 361 ? -11.818 9.157 23.391 1.00 96.38 361 LEU A CA 1
ATOM 3004 C C . LEU A 1 361 ? -10.426 9.088 24.038 1.00 96.38 361 LEU A C 1
ATOM 3006 O O . LEU A 1 361 ? -9.735 10.105 24.098 1.00 96.38 361 LEU A O 1
ATOM 3010 N N . ASN A 1 362 ? -9.984 7.896 24.444 1.00 95.19 362 ASN A N 1
ATOM 3011 C CA . ASN A 1 362 ? -8.627 7.670 24.942 1.00 95.19 362 ASN A CA 1
ATOM 3012 C C . ASN A 1 362 ? -7.584 7.867 23.835 1.00 95.19 362 ASN A C 1
ATOM 3014 O O . ASN A 1 362 ? -6.598 8.566 24.046 1.00 95.19 362 ASN A O 1
ATOM 3018 N N . GLU A 1 363 ? -7.834 7.340 22.633 1.00 94.88 363 GLU A N 1
ATOM 3019 C CA . GLU A 1 363 ? -6.968 7.558 21.468 1.00 94.88 363 GLU A CA 1
ATOM 3020 C C . GLU A 1 363 ? -6.813 9.049 21.150 1.00 94.88 363 GLU A C 1
ATOM 3022 O O . GLU A 1 363 ? -5.708 9.500 20.864 1.00 94.88 363 GLU A O 1
ATOM 3027 N N . TYR A 1 364 ? -7.885 9.844 21.261 1.00 96.06 364 TYR A N 1
ATOM 3028 C CA . TYR A 1 364 ? -7.800 11.298 21.086 1.00 96.06 364 TYR A CA 1
ATOM 3029 C C . TYR A 1 364 ? -6.854 11.968 22.096 1.00 96.06 364 TYR A C 1
ATOM 3031 O O . TYR A 1 364 ? -6.121 12.892 21.737 1.00 96.06 364 TYR A O 1
ATOM 3039 N N . ALA A 1 365 ? -6.835 11.506 23.351 1.00 93.56 365 ALA A N 1
ATOM 3040 C CA . ALA A 1 365 ? -5.921 12.028 24.368 1.00 93.56 365 ALA A CA 1
ATOM 3041 C C . ALA A 1 365 ? -4.444 11.736 24.039 1.00 93.56 365 ALA A C 1
ATOM 3043 O O . ALA A 1 365 ? -3.570 12.517 24.424 1.00 93.56 365 ALA A O 1
ATOM 3044 N N . GLU A 1 366 ? -4.178 10.667 23.285 1.00 95.69 366 GLU A N 1
ATOM 3045 C CA . GLU A 1 366 ? -2.845 10.258 22.824 1.00 95.69 366 GLU A CA 1
ATOM 3046 C C . GLU A 1 366 ? -2.381 10.975 21.546 1.00 95.69 366 GLU A C 1
ATOM 3048 O O . GLU A 1 366 ? -1.255 10.763 21.090 1.00 95.69 366 GLU A O 1
ATOM 3053 N N . PHE A 1 367 ? -3.206 11.842 20.949 1.00 96.44 367 PHE A N 1
ATOM 3054 C CA . PHE A 1 367 ? -2.789 12.577 19.756 1.00 96.44 367 PHE A CA 1
ATOM 3055 C C . PHE A 1 367 ? -1.584 13.487 20.054 1.00 96.44 367 PHE A C 1
ATOM 3057 O O . PHE A 1 367 ? -1.460 14.016 21.160 1.00 96.44 367 PHE A O 1
ATOM 3064 N N . PRO A 1 368 ? -0.729 13.771 19.061 1.00 95.00 368 PRO A N 1
ATOM 3065 C CA . PRO A 1 368 ? 0.281 14.820 19.159 1.00 95.00 368 PRO A CA 1
ATOM 3066 C C . PRO A 1 368 ? -0.328 16.143 19.646 1.00 95.00 368 PRO A C 1
ATOM 3068 O O . PRO A 1 368 ? -1.378 16.566 19.157 1.00 95.00 368 PRO A O 1
ATOM 3071 N N . LEU A 1 369 ? 0.325 16.816 20.603 1.00 92.25 369 LEU A N 1
ATOM 3072 C CA . LEU A 1 369 ? -0.211 18.028 21.251 1.00 92.25 369 LEU A CA 1
ATOM 3073 C C . LEU A 1 369 ? -0.571 19.131 20.250 1.00 92.25 369 LEU A C 1
ATOM 3075 O O . LEU A 1 369 ? -1.551 19.845 20.445 1.00 92.25 369 LEU A O 1
ATOM 3079 N N . GLU A 1 370 ? 0.202 19.249 19.171 1.00 93.06 370 GLU A N 1
ATOM 3080 C CA . GLU A 1 370 ? -0.038 20.205 18.089 1.00 93.06 370 GLU A CA 1
ATOM 3081 C C . GLU A 1 370 ? -1.339 19.954 17.316 1.00 93.06 370 GLU A C 1
ATOM 3083 O O . GLU A 1 370 ? -1.849 20.894 16.708 1.00 93.06 370 GLU A O 1
ATOM 3088 N N . LEU A 1 371 ? -1.887 18.734 17.353 1.00 95.38 371 LEU A N 1
ATOM 3089 C CA . LEU A 1 371 ? -3.140 18.327 16.708 1.00 95.38 371 LEU A CA 1
ATOM 3090 C C . LEU A 1 371 ? -4.341 18.352 17.663 1.00 95.38 371 LEU A C 1
ATOM 3092 O O . LEU A 1 371 ? -5.469 18.119 17.231 1.00 95.38 371 LEU A O 1
ATOM 3096 N N . GLN A 1 372 ? -4.126 18.663 18.943 1.00 93.81 372 GLN A N 1
ATOM 3097 C CA . GLN A 1 372 ? -5.198 18.802 19.920 1.00 93.81 372 GLN A CA 1
ATOM 3098 C C . GLN A 1 372 ? -5.556 20.278 20.118 1.00 93.81 372 GLN A C 1
ATOM 3100 O O . GLN A 1 372 ? -4.707 21.098 20.471 1.00 93.81 372 GLN A O 1
ATOM 3105 N N . THR A 1 373 ? -6.833 20.629 19.969 1.00 93.75 373 THR A N 1
ATOM 3106 C CA . THR A 1 373 ? -7.320 21.981 20.292 1.00 93.75 373 THR A CA 1
ATOM 3107 C C . THR A 1 373 ? -7.952 22.014 21.683 1.00 93.75 373 THR A C 1
ATOM 3109 O O . THR A 1 373 ? -8.461 21.005 22.175 1.00 93.75 373 THR A O 1
ATOM 3112 N N . ALA A 1 374 ? -7.929 23.177 22.342 1.00 93.19 374 ALA A N 1
ATOM 3113 C CA . ALA A 1 374 ? -8.563 23.347 23.653 1.00 93.19 374 ALA A CA 1
ATOM 3114 C C . ALA A 1 374 ? -10.075 23.061 23.597 1.00 93.19 374 ALA A C 1
ATOM 3116 O O . ALA A 1 374 ? -10.613 22.387 24.472 1.00 93.19 374 ALA A O 1
ATOM 3117 N N . GLU A 1 375 ? -10.741 23.506 22.529 1.00 93.56 375 GLU A N 1
ATOM 3118 C CA . GLU A 1 375 ? -12.158 23.232 22.285 1.00 93.56 375 GLU A CA 1
ATOM 3119 C C . GLU A 1 375 ? -12.426 21.731 22.115 1.00 93.56 375 GLU A C 1
ATOM 3121 O O . GLU A 1 375 ? -13.315 21.181 22.766 1.00 93.56 375 GLU A O 1
ATOM 3126 N N . ALA A 1 376 ? -11.625 21.038 21.301 1.00 93.88 376 ALA A N 1
ATOM 3127 C CA . ALA A 1 376 ? -11.801 19.609 21.080 1.00 93.88 376 ALA A CA 1
ATOM 3128 C C . ALA A 1 376 ? -11.498 18.779 22.339 1.00 93.88 376 ALA A C 1
ATOM 3130 O O . ALA A 1 376 ? -12.190 17.797 22.592 1.00 93.88 376 ALA A O 1
ATOM 3131 N N . LYS A 1 377 ? -10.550 19.206 23.188 1.00 94.44 377 LYS A N 1
ATOM 3132 C CA . LYS A 1 377 ? -10.320 18.611 24.520 1.00 94.44 377 LYS A CA 1
ATOM 3133 C C . LYS A 1 377 ? -11.540 18.734 25.431 1.00 94.44 377 LYS A C 1
ATOM 3135 O O . LYS A 1 377 ? -11.955 17.742 26.023 1.00 94.44 377 LYS A O 1
ATOM 3140 N N . LEU A 1 378 ? -12.132 19.927 25.523 1.00 94.62 378 LEU A N 1
ATOM 3141 C CA . LEU A 1 378 ? -13.354 20.143 26.308 1.00 94.62 378 LEU A CA 1
ATOM 3142 C C . LEU A 1 378 ? -14.505 19.281 25.786 1.00 94.62 378 LEU A C 1
ATOM 3144 O O . LEU A 1 378 ? -15.238 18.674 26.566 1.00 94.62 378 LEU A O 1
ATOM 3148 N N . LYS A 1 379 ? -14.630 19.179 24.461 1.00 95.19 379 LYS A N 1
ATOM 3149 C CA . LYS A 1 379 ? -15.645 18.354 23.811 1.00 95.19 379 LYS A CA 1
ATOM 3150 C C . LYS A 1 379 ? -15.436 16.858 24.062 1.00 95.19 379 LYS A C 1
ATOM 3152 O O . LYS A 1 379 ? -16.400 16.172 24.387 1.00 95.19 379 LYS A O 1
ATOM 3157 N N . ALA A 1 380 ? -14.202 16.364 23.977 1.00 95.31 380 ALA A N 1
ATOM 3158 C CA . ALA A 1 380 ? -13.861 14.979 24.299 1.00 95.31 380 ALA A CA 1
ATOM 3159 C C . ALA A 1 380 ? -14.156 14.652 25.772 1.00 95.31 380 ALA A C 1
ATOM 3161 O O . ALA A 1 380 ? -14.777 13.632 26.052 1.00 95.31 380 ALA A O 1
ATOM 3162 N N . ALA A 1 381 ? -13.816 15.548 26.706 1.00 94.94 381 ALA A N 1
ATOM 3163 C CA . ALA A 1 381 ? -14.143 15.379 28.123 1.00 94.94 381 ALA A CA 1
ATOM 3164 C C . ALA A 1 381 ? -15.663 15.343 28.373 1.00 94.94 381 ALA A C 1
ATOM 3166 O O . ALA A 1 381 ? -16.154 14.507 29.132 1.00 94.94 381 ALA A O 1
ATOM 3167 N N . ALA A 1 382 ? -16.429 16.207 27.696 1.00 95.38 382 ALA A N 1
ATOM 3168 C CA . ALA A 1 382 ? -17.889 16.191 27.772 1.00 95.38 382 ALA A CA 1
ATOM 3169 C C . ALA A 1 382 ? -18.488 14.888 27.212 1.00 95.38 382 ALA A C 1
ATOM 3171 O O . ALA A 1 382 ? -19.451 14.366 27.776 1.00 95.38 382 ALA A O 1
ATOM 3172 N N . LEU A 1 383 ? -17.917 14.351 26.128 1.00 96.69 383 LEU A N 1
ATOM 3173 C CA . LEU A 1 383 ? -18.305 13.054 25.572 1.00 96.69 383 LEU A CA 1
ATOM 3174 C C . LEU A 1 383 ? -17.954 11.902 26.518 1.00 96.69 383 LEU A C 1
ATOM 3176 O O . LEU A 1 383 ? -18.808 11.046 26.725 1.00 96.69 383 LEU A O 1
ATOM 3180 N N . GLN A 1 384 ? -16.771 11.905 27.140 1.00 97.06 384 GLN A N 1
ATOM 3181 C CA . GLN A 1 384 ? -16.382 10.874 28.108 1.00 97.06 384 GLN A CA 1
ATOM 3182 C C . GLN A 1 384 ? -17.358 10.837 29.281 1.00 97.06 384 GLN A C 1
ATOM 3184 O O . GLN A 1 384 ? -17.917 9.793 29.585 1.00 97.06 384 GLN A O 1
ATOM 3189 N N . HIS A 1 385 ? -17.688 11.997 29.847 1.00 95.19 385 HIS A N 1
ATOM 3190 C CA . HIS A 1 385 ? -18.676 12.074 30.918 1.00 95.19 385 HIS A CA 1
ATOM 3191 C C . HIS A 1 385 ? -20.069 11.565 30.487 1.00 95.19 385 HIS A C 1
ATOM 3193 O O . HIS A 1 385 ? -20.792 10.968 31.287 1.00 95.19 385 HIS A O 1
ATOM 3199 N N . GLN A 1 386 ? -20.471 11.761 29.222 1.00 95.06 386 GLN A N 1
ATOM 3200 C CA . GLN A 1 386 ? -21.690 11.130 28.701 1.00 95.06 386 GLN A CA 1
ATOM 3201 C C . GLN A 1 386 ? -21.553 9.607 28.631 1.00 95.06 386 GLN A C 1
ATOM 3203 O O . GLN A 1 386 ? -22.483 8.910 29.033 1.00 95.06 386 GLN A O 1
ATOM 3208 N N . VAL A 1 387 ? -20.423 9.085 28.150 1.00 96.62 387 VAL A N 1
ATOM 3209 C CA . VAL A 1 387 ? -20.162 7.639 28.127 1.00 96.62 387 VAL A CA 1
ATOM 3210 C C . VAL A 1 387 ? -20.247 7.058 29.532 1.00 96.62 387 VAL A C 1
ATOM 3212 O O . VAL A 1 387 ? -21.005 6.108 29.737 1.00 96.62 387 VAL A O 1
ATOM 3215 N N . ASP A 1 388 ? -19.596 7.694 30.502 1.00 95.56 388 ASP A N 1
ATOM 3216 C CA . ASP A 1 388 ? -19.604 7.277 31.900 1.00 95.56 388 ASP A CA 1
ATOM 3217 C C . ASP A 1 388 ? -21.036 7.240 32.456 1.00 95.56 388 ASP A C 1
ATOM 3219 O O . ASP A 1 388 ? -21.460 6.226 33.008 1.00 95.56 388 ASP A O 1
ATOM 3223 N N . LYS A 1 389 ? -21.847 8.286 32.220 1.00 94.62 389 LYS A N 1
ATOM 3224 C CA . LYS A 1 389 ? -23.270 8.310 32.619 1.00 94.62 389 LYS A CA 1
ATOM 3225 C C . LYS A 1 389 ? -24.070 7.140 32.035 1.00 94.62 389 LYS A C 1
ATOM 3227 O O . LYS A 1 389 ? -24.885 6.534 32.734 1.00 94.62 389 LYS A O 1
ATOM 3232 N N . TRP A 1 390 ? -23.877 6.825 30.754 1.00 94.62 390 TRP A N 1
ATOM 3233 C CA . TRP A 1 390 ? -24.598 5.734 30.092 1.00 94.62 390 TRP A CA 1
ATOM 3234 C C . TRP A 1 390 ? -24.144 4.352 30.574 1.00 94.62 390 TRP A C 1
ATOM 3236 O O . TRP A 1 390 ? -24.992 3.477 30.770 1.00 94.62 390 TRP A O 1
ATOM 3246 N N . GLN A 1 391 ? -22.841 4.162 30.795 1.00 95.38 391 GLN A N 1
ATOM 3247 C CA . GLN A 1 391 ? -22.290 2.943 31.386 1.00 95.38 391 GLN A CA 1
ATOM 3248 C C . GLN A 1 391 ? -22.824 2.722 32.805 1.00 95.38 391 GLN A C 1
ATOM 3250 O O . GLN A 1 391 ? -23.312 1.632 33.114 1.00 95.38 391 GLN A O 1
ATOM 3255 N N . ASP A 1 392 ? -22.802 3.765 33.639 1.00 95.50 392 ASP A N 1
ATOM 3256 C CA . ASP A 1 392 ? -23.284 3.720 35.021 1.00 95.50 392 ASP A CA 1
ATOM 3257 C C . ASP A 1 392 ? -24.761 3.323 35.074 1.00 95.50 392 ASP A C 1
ATOM 3259 O O . ASP A 1 392 ? -25.145 2.373 35.762 1.00 95.50 392 ASP A O 1
ATOM 3263 N N . ARG A 1 393 ? -25.583 3.972 34.237 1.00 95.06 393 ARG A N 1
ATOM 3264 C CA . ARG A 1 393 ? -27.003 3.644 34.092 1.00 95.06 393 ARG A CA 1
ATOM 3265 C C . ARG A 1 393 ? -27.214 2.206 33.628 1.00 95.06 393 ARG A C 1
ATOM 3267 O O . ARG A 1 393 ? -28.091 1.527 34.154 1.00 95.06 393 ARG A O 1
ATOM 3274 N N . ALA A 1 394 ? -26.451 1.728 32.646 1.00 94.50 394 ALA A N 1
ATOM 3275 C CA . ALA A 1 394 ? -26.598 0.368 32.132 1.00 94.50 394 ALA A CA 1
ATOM 3276 C C . ALA A 1 394 ? -26.264 -0.692 33.195 1.00 94.50 394 ALA A C 1
ATOM 3278 O O . ALA A 1 394 ? -27.005 -1.666 33.345 1.00 94.50 394 ALA A O 1
ATOM 3279 N N . LEU A 1 395 ? -25.186 -0.488 33.959 1.00 95.88 395 LEU A N 1
ATOM 3280 C CA . LEU A 1 395 ? -24.805 -1.368 35.065 1.00 95.88 395 LEU A CA 1
ATOM 3281 C C . LEU A 1 395 ? -25.841 -1.331 36.195 1.00 95.88 395 LEU A C 1
ATOM 3283 O O . LEU A 1 395 ? -26.196 -2.382 36.732 1.00 95.88 395 LEU A O 1
ATOM 3287 N N . TYR A 1 396 ? -26.379 -0.151 36.510 1.00 97.00 396 TYR A N 1
ATOM 3288 C CA . TYR A 1 396 ? -27.441 -0.011 37.502 1.00 97.00 396 TYR A CA 1
ATOM 3289 C C . TYR A 1 396 ? -28.727 -0.720 37.075 1.00 97.00 396 TYR A C 1
ATOM 3291 O O . TYR A 1 396 ? -29.336 -1.439 37.862 1.00 97.00 396 TYR A O 1
ATOM 3299 N N . GLU A 1 397 ? -29.149 -0.555 35.822 1.00 95.38 397 GLU A N 1
ATOM 3300 C CA . GLU A 1 397 ? -30.345 -1.218 35.306 1.00 95.38 397 GLU A CA 1
ATOM 3301 C C . GLU A 1 397 ? -30.195 -2.742 35.323 1.00 95.38 397 GLU A C 1
ATOM 3303 O O . GLU A 1 397 ? -31.134 -3.440 35.705 1.00 95.38 397 GLU A O 1
ATOM 3308 N N . ALA A 1 398 ? -29.005 -3.269 35.021 1.00 95.44 398 ALA A N 1
ATOM 3309 C CA . ALA A 1 398 ? -28.722 -4.694 35.177 1.00 95.44 398 ALA A CA 1
ATOM 3310 C C . ALA A 1 398 ? -28.825 -5.142 36.649 1.00 95.44 398 ALA A C 1
ATOM 3312 O O . ALA A 1 398 ? -29.459 -6.157 36.947 1.00 95.44 398 ALA A O 1
ATOM 3313 N N . ALA A 1 399 ? -28.266 -4.367 37.584 1.00 96.50 399 ALA A N 1
ATOM 3314 C CA . ALA A 1 399 ? -28.408 -4.602 39.022 1.00 96.50 399 ALA A CA 1
ATOM 3315 C C . ALA A 1 399 ? -29.885 -4.592 39.467 1.00 96.50 399 ALA A C 1
ATOM 3317 O O . ALA A 1 399 ? -30.317 -5.480 40.205 1.00 96.50 399 ALA A O 1
ATOM 3318 N N . ARG A 1 400 ? -30.682 -3.645 38.962 1.00 96.12 400 ARG A N 1
ATOM 3319 C CA . ARG A 1 400 ? -32.108 -3.478 39.273 1.00 96.12 400 ARG A CA 1
ATOM 3320 C C . ARG A 1 400 ? -32.992 -4.594 38.715 1.00 96.12 400 ARG A C 1
ATOM 3322 O O . ARG A 1 400 ? -33.939 -5.005 39.390 1.00 96.12 400 ARG A O 1
ATOM 3329 N N . GLN A 1 401 ? -32.700 -5.055 37.500 1.00 95.62 401 GLN A N 1
ATOM 3330 C CA . GLN A 1 401 ? -33.456 -6.102 36.809 1.00 95.62 401 GLN A CA 1
ATOM 3331 C C . GLN A 1 401 ? -33.170 -7.490 37.382 1.00 95.62 401 GLN A C 1
ATOM 3333 O O . GLN A 1 401 ? -34.108 -8.230 37.663 1.00 95.62 401 GLN A O 1
ATOM 3338 N N . HIS A 1 402 ? -31.895 -7.832 37.581 1.00 94.94 402 HIS A N 1
ATOM 3339 C CA . HIS A 1 402 ? -31.511 -9.179 38.008 1.00 94.94 402 HIS A CA 1
ATOM 3340 C C . HIS A 1 402 ? -31.514 -9.354 39.526 1.00 94.94 402 HIS A C 1
ATOM 3342 O O . HIS A 1 402 ? -31.867 -10.425 40.006 1.00 94.94 402 HIS A O 1
ATOM 3348 N N . ARG A 1 403 ? -31.139 -8.319 40.293 1.00 92.56 403 ARG A N 1
ATOM 3349 C CA . ARG A 1 403 ? -31.123 -8.330 41.771 1.00 92.56 403 ARG A CA 1
ATOM 3350 C C . ARG A 1 403 ? -30.277 -9.442 42.410 1.00 92.56 403 ARG A C 1
ATOM 3352 O O . ARG A 1 403 ? -30.438 -9.773 43.579 1.00 92.56 403 ARG A O 1
ATOM 3359 N N . GLU A 1 404 ? -29.340 -9.999 41.655 1.00 92.50 404 GLU A N 1
ATOM 3360 C CA . GLU A 1 404 ? -28.409 -11.026 42.119 1.00 92.50 404 GLU A CA 1
ATOM 3361 C C . GLU A 1 404 ? -27.102 -10.407 42.615 1.00 92.50 404 GLU A C 1
ATOM 3363 O O . GLU A 1 404 ? -26.624 -9.418 42.051 1.00 92.50 404 GLU A O 1
ATOM 3368 N N . ALA A 1 405 ? -26.448 -11.060 43.582 1.00 91.75 405 ALA A N 1
ATOM 3369 C CA . ALA A 1 405 ? -25.180 -10.605 44.159 1.00 91.75 405 ALA A CA 1
ATOM 3370 C C . ALA A 1 405 ? -24.121 -10.266 43.094 1.00 91.75 405 ALA A C 1
ATOM 3372 O O . ALA A 1 405 ? -23.433 -9.256 43.217 1.00 91.75 405 ALA A O 1
ATOM 3373 N N . LYS A 1 406 ? -24.041 -11.049 42.009 1.00 95.75 406 LYS A N 1
ATOM 3374 C CA . LYS A 1 406 ? -23.129 -10.796 40.883 1.00 95.75 406 LYS A CA 1
ATOM 3375 C C . LYS A 1 406 ? -23.353 -9.421 40.244 1.00 95.75 406 LYS A C 1
ATOM 3377 O O . LYS A 1 406 ? -22.390 -8.701 40.013 1.00 95.75 406 LYS A O 1
ATOM 3382 N N . HIS A 1 407 ? -24.600 -9.059 39.948 1.00 96.75 407 HIS A N 1
ATOM 3383 C CA . HIS A 1 407 ? -24.930 -7.802 39.269 1.00 96.75 407 HIS A CA 1
ATOM 3384 C C . HIS A 1 407 ? -24.806 -6.599 40.212 1.00 96.75 407 HIS A C 1
ATOM 3386 O O . HIS A 1 407 ? -24.305 -5.553 39.808 1.00 96.75 407 HIS A O 1
ATOM 3392 N N . ILE A 1 408 ? -25.192 -6.777 41.480 1.00 96.62 408 ILE A N 1
ATOM 3393 C CA . ILE A 1 408 ? -25.019 -5.783 42.548 1.00 96.62 408 ILE A CA 1
ATOM 3394 C C . ILE A 1 408 ? -23.534 -5.450 42.747 1.00 96.62 408 ILE A C 1
ATOM 3396 O O . ILE A 1 408 ? -23.150 -4.283 42.720 1.00 96.62 408 ILE A O 1
ATOM 3400 N N . LEU A 1 409 ? -22.688 -6.474 42.902 1.00 96.12 409 LEU A N 1
ATOM 3401 C CA . LEU A 1 409 ? -21.244 -6.299 43.071 1.00 96.12 409 LEU A CA 1
ATOM 3402 C C . LEU A 1 409 ? -20.602 -5.679 41.837 1.00 96.12 409 LEU A C 1
ATOM 3404 O O . LEU A 1 409 ? -19.799 -4.763 41.973 1.00 96.12 409 LEU A O 1
ATOM 3408 N N . ARG A 1 410 ? -20.990 -6.140 40.644 1.00 96.88 410 ARG A N 1
ATOM 3409 C CA . ARG A 1 410 ? -20.472 -5.604 39.388 1.00 96.88 410 ARG A CA 1
ATOM 3410 C C . ARG A 1 410 ? -20.706 -4.101 39.277 1.00 96.88 410 ARG A C 1
ATOM 3412 O O . ARG A 1 410 ? -19.782 -3.378 38.940 1.00 96.88 410 ARG A O 1
ATOM 3419 N N . TYR A 1 411 ? -21.905 -3.622 39.603 1.00 97.62 411 TYR A N 1
ATOM 3420 C CA . TYR A 1 411 ? -22.174 -2.187 39.623 1.00 97.62 411 TYR A CA 1
ATOM 3421 C C . TYR A 1 411 ? -21.276 -1.449 40.633 1.00 97.62 411 TYR A C 1
ATOM 3423 O O . TYR A 1 411 ? -20.624 -0.477 40.276 1.00 97.62 411 TYR A O 1
ATOM 3431 N N . LEU A 1 412 ? -21.177 -1.935 41.874 1.00 96.25 412 LEU A N 1
ATOM 3432 C CA . LEU A 1 412 ? -20.368 -1.284 42.917 1.00 96.25 412 LEU A CA 1
ATOM 3433 C C . LEU A 1 412 ? -18.855 -1.281 42.628 1.00 96.25 412 LEU A C 1
ATOM 3435 O O . LEU A 1 412 ? -18.116 -0.551 43.284 1.00 96.25 412 LEU A O 1
ATOM 3439 N N . GLN A 1 413 ? -18.385 -2.111 41.696 1.00 96.44 413 GLN A N 1
ATOM 3440 C CA . GLN A 1 413 ? -16.970 -2.233 41.336 1.00 96.44 413 GLN A CA 1
ATOM 3441 C C . GLN A 1 413 ? -16.630 -1.554 40.008 1.00 96.44 413 GLN A C 1
ATOM 3443 O O . GLN A 1 413 ? -15.591 -0.911 39.910 1.00 96.44 413 GLN A O 1
ATOM 3448 N N . GLU A 1 414 ? -17.473 -1.723 38.989 1.00 95.69 414 GLU A N 1
ATOM 3449 C CA . GLU A 1 414 ? -17.169 -1.336 37.606 1.00 95.69 414 GLU A CA 1
ATOM 3450 C C . GLU A 1 414 ? -17.872 -0.048 37.169 1.00 95.69 414 GLU A C 1
ATOM 3452 O O . GLU A 1 414 ? -17.498 0.515 36.144 1.00 95.69 414 GLU A O 1
ATOM 3457 N N . ALA A 1 415 ? -18.909 0.408 37.881 1.00 95.31 415 ALA A N 1
ATOM 3458 C CA . ALA A 1 415 ? -19.671 1.568 37.437 1.00 95.31 415 ALA A CA 1
ATOM 3459 C C . ALA A 1 415 ? -18.843 2.858 37.619 1.00 95.31 415 ALA A C 1
ATOM 3461 O O . ALA A 1 415 ? -18.318 3.085 38.713 1.00 95.31 415 ALA A O 1
ATOM 3462 N N . PRO A 1 416 ? -18.675 3.677 36.563 1.00 94.56 416 PRO A N 1
ATOM 3463 C CA . PRO A 1 416 ? -17.689 4.758 36.559 1.00 94.56 416 PRO A CA 1
ATOM 3464 C C . PRO A 1 416 ? -18.066 5.939 37.460 1.00 94.56 416 PRO A C 1
ATOM 3466 O O . PRO A 1 416 ? -17.181 6.606 37.989 1.00 94.56 416 PRO A O 1
ATOM 3469 N N . LEU A 1 417 ? -19.361 6.205 37.656 1.00 94.94 417 LEU A N 1
ATOM 3470 C CA . LEU A 1 417 ? -19.850 7.335 38.460 1.00 94.94 417 LEU A CA 1
ATOM 3471 C C . LEU A 1 417 ? -20.473 6.888 39.786 1.00 94.94 417 LEU A C 1
ATOM 3473 O O . LEU A 1 417 ? -20.564 7.670 40.729 1.00 94.94 417 LEU A O 1
ATOM 3477 N N . GLN A 1 418 ? -20.929 5.640 39.843 1.00 94.38 418 GLN A N 1
ATOM 3478 C CA . GLN A 1 418 ? -21.650 5.017 40.941 1.00 94.38 418 GLN A CA 1
ATOM 3479 C C . GLN A 1 418 ? -22.796 5.884 41.484 1.00 94.38 418 GLN A C 1
ATOM 3481 O O . GLN A 1 418 ? -23.014 5.977 42.692 1.00 94.38 418 GLN A O 1
ATOM 3486 N N . THR A 1 419 ? -23.592 6.480 40.596 1.00 95.19 419 THR A N 1
ATOM 3487 C CA . THR A 1 419 ? -24.614 7.488 40.947 1.00 95.19 419 THR A CA 1
ATOM 3488 C C . THR A 1 419 ? -25.639 6.962 41.966 1.00 95.19 419 THR A C 1
ATOM 3490 O O . THR A 1 419 ? -26.067 7.675 42.868 1.00 95.19 419 THR A O 1
ATOM 3493 N N . MET A 1 420 ? -25.990 5.681 41.860 1.00 96.06 420 MET A N 1
ATOM 3494 C CA . MET A 1 420 ? -26.908 4.937 42.734 1.00 96.06 420 MET A CA 1
ATOM 3495 C C . MET A 1 420 ? -26.184 4.026 43.756 1.00 96.06 420 MET A C 1
ATOM 3497 O O . MET A 1 420 ? -26.740 3.017 44.203 1.00 96.06 420 MET A O 1
ATOM 3501 N N . ALA A 1 421 ? -24.917 4.308 44.104 1.00 95.31 421 ALA A N 1
ATOM 3502 C CA . ALA A 1 421 ? -24.113 3.478 45.020 1.00 95.31 421 ALA A CA 1
ATOM 3503 C C . ALA A 1 421 ? -24.805 3.211 46.354 1.00 95.31 421 ALA A C 1
ATOM 3505 O O . ALA A 1 421 ? -24.736 2.098 46.878 1.00 95.31 421 ALA A O 1
ATOM 3506 N N . LYS A 1 422 ? -25.481 4.226 46.901 1.00 94.81 422 LYS A N 1
ATOM 3507 C CA . LYS A 1 422 ? -26.151 4.150 48.199 1.00 94.81 422 LYS A CA 1
ATOM 3508 C C . LYS A 1 422 ? -27.247 3.087 48.186 1.00 94.81 422 LYS A C 1
ATOM 3510 O O . LYS A 1 422 ? -27.262 2.211 49.045 1.00 94.81 422 LYS A O 1
ATOM 3515 N N . GLU A 1 423 ? -28.135 3.131 47.200 1.00 95.44 423 GLU A N 1
ATOM 3516 C CA . GLU A 1 423 ? -29.251 2.199 47.053 1.00 95.44 423 GLU A CA 1
ATOM 3517 C C . GLU A 1 423 ? -28.756 0.781 46.769 1.00 95.44 423 GLU A C 1
ATOM 3519 O O . GLU A 1 423 ? -29.231 -0.178 47.377 1.00 95.44 423 GLU A O 1
ATOM 3524 N N . VAL A 1 424 ? -27.760 0.642 45.887 1.00 96.00 424 VAL A N 1
ATOM 3525 C CA . VAL A 1 424 ? -27.184 -0.668 45.560 1.00 96.00 424 VAL A CA 1
ATOM 3526 C C . VAL A 1 424 ? -26.436 -1.263 46.757 1.00 96.00 424 VAL A C 1
ATOM 3528 O O . VAL A 1 424 ? -26.527 -2.466 46.989 1.00 96.00 424 VAL A O 1
ATOM 3531 N N . SER A 1 425 ? -25.772 -0.443 47.575 1.00 95.31 425 SER A N 1
ATOM 3532 C CA . SER A 1 425 ? -25.109 -0.894 48.807 1.00 95.31 425 SER A CA 1
ATOM 3533 C C . SER A 1 425 ? -26.106 -1.366 49.864 1.00 95.31 425 SER A C 1
ATOM 3535 O O . SER A 1 425 ? -25.869 -2.382 50.513 1.00 95.31 425 SER A O 1
ATOM 3537 N N . VAL A 1 426 ? -27.249 -0.684 50.004 1.00 95.44 426 VAL A N 1
ATOM 3538 C CA . VAL A 1 426 ? -28.348 -1.137 50.877 1.00 95.44 426 VAL A CA 1
ATOM 3539 C C . VAL A 1 426 ? -28.898 -2.481 50.395 1.00 95.44 426 VAL A C 1
ATOM 3541 O O . VAL A 1 426 ? -29.093 -3.392 51.198 1.00 95.44 426 VAL A O 1
ATOM 3544 N N . TYR A 1 427 ? -29.084 -2.648 49.082 1.00 96.12 427 TYR A N 1
ATOM 3545 C CA . TYR A 1 427 ? -29.520 -3.926 48.518 1.00 96.12 427 TYR A CA 1
ATOM 3546 C C . TYR A 1 427 ? -28.474 -5.034 48.695 1.00 96.12 427 TYR A C 1
ATOM 3548 O O . TYR A 1 427 ? -28.822 -6.173 48.994 1.00 96.12 427 TYR A O 1
ATOM 3556 N N . LYS A 1 428 ? -27.181 -4.709 48.575 1.00 95.31 428 LYS A N 1
ATOM 3557 C CA . LYS A 1 428 ? -26.093 -5.642 48.884 1.00 95.31 428 LYS A CA 1
ATOM 3558 C C . LYS A 1 428 ? -26.157 -6.098 50.341 1.00 95.31 428 LYS A C 1
ATOM 3560 O O . LYS A 1 428 ? -26.097 -7.295 50.590 1.00 95.31 428 LYS A O 1
ATOM 3565 N N . ALA A 1 429 ? -26.306 -5.161 51.279 1.00 93.12 429 ALA A N 1
ATOM 3566 C CA . ALA A 1 429 ? -26.422 -5.484 52.697 1.00 93.12 429 ALA A CA 1
ATOM 3567 C C . ALA A 1 429 ? -27.613 -6.417 52.958 1.00 93.12 429 ALA A C 1
ATOM 3569 O O . ALA A 1 429 ? -27.468 -7.385 53.695 1.00 93.12 429 ALA A O 1
ATOM 3570 N N . TYR A 1 430 ? -28.751 -6.193 52.292 1.00 93.06 430 TYR A N 1
ATOM 3571 C CA . TYR A 1 430 ? -29.881 -7.125 52.313 1.00 93.06 430 TYR A CA 1
ATOM 3572 C C . TYR A 1 430 ? -29.504 -8.524 51.800 1.00 93.06 430 TYR A C 1
ATOM 3574 O O . TYR A 1 430 ? -29.767 -9.512 52.477 1.00 93.06 430 TYR A O 1
ATOM 3582 N N . LEU A 1 431 ? -28.845 -8.639 50.643 1.00 91.44 431 LEU A N 1
ATOM 3583 C CA . LEU A 1 431 ? -28.405 -9.945 50.134 1.00 91.44 431 LEU A CA 1
ATOM 3584 C C . LEU A 1 431 ? -27.455 -10.663 51.104 1.00 91.44 431 LEU A C 1
ATOM 3586 O O . LEU A 1 431 ? -27.511 -11.888 51.217 1.00 91.44 431 LEU A O 1
ATOM 3590 N N . ASP A 1 432 ? -26.622 -9.913 51.825 1.00 89.06 432 ASP A N 1
ATOM 3591 C CA . ASP A 1 432 ? -25.739 -10.462 52.853 1.00 89.06 432 ASP A CA 1
ATOM 3592 C C . ASP A 1 432 ? -26.537 -10.980 54.075 1.00 89.06 432 ASP A C 1
ATOM 3594 O O . ASP A 1 432 ? -26.154 -11.999 54.654 1.00 89.06 432 ASP A O 1
ATOM 3598 N N . 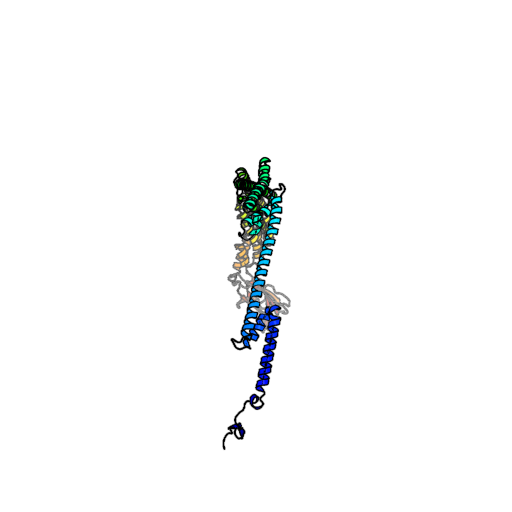THR A 1 433 ? -27.672 -10.356 54.442 1.00 88.19 433 THR A N 1
ATOM 3599 C CA . THR A 1 433 ? -28.533 -10.828 55.552 1.00 88.19 433 THR A CA 1
ATOM 3600 C C . THR A 1 433 ? -29.392 -12.040 55.204 1.00 88.19 433 THR A C 1
ATOM 3602 O O . THR A 1 433 ? -29.794 -12.766 56.111 1.00 88.19 433 THR A O 1
ATOM 3605 N N . ILE A 1 434 ? -29.659 -12.291 53.920 1.00 87.69 434 ILE A N 1
ATOM 3606 C CA . ILE A 1 434 ? -30.444 -13.451 53.460 1.00 87.69 434 ILE A CA 1
ATOM 3607 C C . ILE A 1 434 ? -29.605 -14.516 52.742 1.00 87.69 434 ILE A C 1
ATOM 3609 O O . ILE A 1 434 ? -30.160 -15.464 52.180 1.00 87.69 434 ILE A O 1
ATOM 3613 N N . GLY A 1 435 ? -28.277 -14.378 52.744 1.00 83.81 435 GLY A N 1
ATOM 3614 C CA . GLY A 1 435 ? -27.370 -15.309 52.077 1.00 83.81 435 GLY A CA 1
ATOM 3615 C C . GLY A 1 435 ? -27.458 -16.746 52.625 1.00 83.81 435 GLY A C 1
ATOM 3616 O O . GLY A 1 435 ? -27.969 -16.962 53.724 1.00 83.81 435 GLY A O 1
ATOM 3617 N N . PRO A 1 436 ? -26.898 -17.752 51.923 1.00 77.31 436 PRO A N 1
ATOM 3618 C CA . PRO A 1 436 ? -27.053 -19.168 52.289 1.00 77.31 436 PRO A CA 1
ATOM 3619 C C . PRO A 1 436 ? -26.588 -19.497 53.715 1.00 77.31 436 PRO A C 1
ATOM 3621 O O . PRO A 1 436 ? -27.133 -20.353 54.395 1.00 77.31 436 PRO A O 1
ATOM 3624 N N . LYS A 1 437 ? -25.577 -18.780 54.213 1.00 79.25 437 LYS A N 1
ATOM 3625 C CA . LYS A 1 437 ? -25.033 -18.985 55.563 1.00 79.25 437 LYS A CA 1
ATOM 3626 C C . LYS A 1 437 ? -25.647 -18.064 56.620 1.00 79.25 437 LYS A C 1
ATOM 3628 O O . LYS A 1 437 ? -25.251 -18.160 57.780 1.00 79.25 437 LYS A O 1
ATOM 3633 N N . ALA A 1 438 ? -26.555 -17.169 56.238 1.00 84.81 438 ALA A N 1
ATOM 3634 C CA . ALA A 1 438 ? -27.130 -16.200 57.154 1.00 84.81 438 ALA A CA 1
ATOM 3635 C C . ALA A 1 438 ? -28.098 -16.879 58.128 1.00 84.81 438 ALA A C 1
ATOM 3637 O O . ALA A 1 438 ? -28.898 -17.734 57.742 1.00 84.81 438 ALA A O 1
ATOM 3638 N N . ILE A 1 439 ? -27.996 -16.494 59.399 1.00 87.44 439 ILE A N 1
ATOM 3639 C CA . ILE A 1 439 ? -28.826 -16.997 60.492 1.00 87.44 439 ILE A CA 1
ATOM 3640 C C . ILE A 1 439 ? -29.868 -15.924 60.819 1.00 87.44 439 ILE A C 1
ATOM 3642 O O . ILE A 1 439 ? -29.508 -14.810 61.198 1.00 87.44 439 ILE A O 1
ATOM 3646 N N . LEU A 1 440 ? -31.149 -16.263 60.677 1.00 90.06 440 LEU A N 1
ATOM 3647 C CA . LEU A 1 440 ? -32.281 -15.376 60.944 1.00 90.06 440 LEU A CA 1
ATOM 3648 C C . LEU A 1 440 ? -32.836 -15.687 62.342 1.00 90.06 440 LEU A C 1
ATOM 3650 O O . LEU A 1 440 ? -33.203 -16.830 62.598 1.00 90.06 440 LEU A O 1
ATOM 3654 N N . ASN A 1 441 ? -32.870 -14.698 63.246 1.00 84.12 441 ASN A N 1
ATOM 3655 C CA . ASN A 1 441 ? -33.042 -14.914 64.697 1.00 84.12 441 ASN A CA 1
ATOM 3656 C C . ASN A 1 441 ? -34.421 -14.542 65.276 1.00 84.12 441 ASN A C 1
ATOM 3658 O O . ASN A 1 441 ? -34.582 -14.528 66.493 1.00 84.12 441 ASN A O 1
ATOM 3662 N N . GLN A 1 442 ? -35.403 -14.210 64.440 1.00 90.19 442 GLN A N 1
ATOM 3663 C CA . GLN A 1 442 ? -36.722 -13.730 64.878 1.00 90.19 442 GLN A CA 1
ATOM 3664 C C . GLN A 1 442 ? -37.831 -14.215 63.938 1.00 90.19 442 GLN A C 1
ATOM 3666 O O . GLN A 1 442 ? -38.719 -13.456 63.566 1.00 90.19 442 GLN A O 1
ATOM 3671 N N . LEU A 1 443 ? -37.761 -15.478 63.514 1.00 94.25 443 LEU A N 1
ATOM 3672 C CA . LEU A 1 443 ? -38.769 -16.047 62.623 1.00 94.25 443 LEU A CA 1
ATOM 3673 C C . LEU A 1 443 ? -39.963 -16.562 63.425 1.00 94.25 443 LEU A C 1
ATOM 3675 O O . LEU A 1 443 ? -39.773 -17.168 64.479 1.00 94.25 443 LEU A O 1
ATOM 3679 N N . GLN A 1 444 ? -41.175 -16.382 62.909 1.00 95.75 444 GLN A N 1
ATOM 3680 C CA . GLN A 1 444 ? -42.387 -16.996 63.457 1.00 95.75 444 GLN A CA 1
ATOM 3681 C C . GLN A 1 444 ? -43.159 -17.691 62.344 1.00 95.75 444 GLN A C 1
ATOM 3683 O O . GLN A 1 444 ? -43.334 -17.140 61.264 1.00 95.75 444 GLN A O 1
ATOM 3688 N N . LEU A 1 445 ? -43.617 -18.913 62.600 1.00 96.12 445 LEU A N 1
ATOM 3689 C CA . LEU A 1 445 ? -44.544 -19.617 61.732 1.00 96.12 445 LEU A CA 1
ATOM 3690 C C . LEU A 1 445 ? -45.954 -19.188 62.099 1.00 96.12 445 LEU A C 1
ATOM 3692 O O . LEU A 1 445 ? -46.374 -19.359 63.240 1.00 96.12 445 LEU A O 1
ATOM 3696 N N . LYS A 1 446 ? -46.694 -18.682 61.126 1.00 96.75 446 LYS A N 1
ATOM 3697 C CA . LYS A 1 446 ? -48.079 -18.273 61.293 1.00 96.75 446 LYS A CA 1
ATOM 3698 C C . LYS A 1 446 ? -48.976 -19.138 60.432 1.00 96.75 446 LYS A C 1
ATOM 3700 O O . LYS A 1 446 ? -48.773 -19.246 59.224 1.00 96.75 446 LYS A O 1
ATOM 3705 N N . LEU A 1 447 ? -49.975 -19.748 61.060 1.00 96.62 447 LEU A N 1
ATOM 3706 C CA . LEU A 1 447 ? -51.073 -20.408 60.368 1.00 96.62 447 LEU A CA 1
ATOM 3707 C C . LEU A 1 447 ? -52.166 -19.360 60.140 1.00 96.62 447 LEU A C 1
ATOM 3709 O O . LEU A 1 447 ? -52.929 -19.031 61.049 1.00 96.62 447 LEU A O 1
ATOM 3713 N N . THR A 1 448 ? -52.183 -18.783 58.938 1.00 95.00 448 THR A N 1
ATOM 3714 C CA . THR A 1 448 ? -52.990 -17.595 58.621 1.00 95.00 448 THR A CA 1
ATOM 3715 C C . THR A 1 448 ? -54.468 -17.904 58.484 1.00 95.00 448 THR A C 1
ATOM 3717 O O . THR A 1 448 ? -55.281 -17.058 58.832 1.00 95.00 448 THR A O 1
ATOM 3720 N N . GLN A 1 449 ? -54.805 -19.085 57.965 1.00 95.38 449 GLN A N 1
ATOM 3721 C CA . GLN A 1 449 ? -56.175 -19.580 57.835 1.00 95.38 449 GLN A CA 1
ATOM 3722 C C . GLN A 1 449 ? -56.180 -21.058 57.429 1.00 95.38 449 GLN A C 1
ATOM 3724 O O . GLN A 1 449 ? -55.244 -21.541 56.782 1.00 95.38 449 GLN A O 1
ATOM 3729 N N . ILE A 1 450 ? -57.283 -21.746 57.706 1.00 96.88 450 ILE A N 1
ATOM 3730 C CA . ILE A 1 450 ? -57.692 -22.960 57.000 1.00 96.88 450 ILE A CA 1
ATOM 3731 C C . ILE A 1 450 ? -58.926 -22.624 56.168 1.00 96.88 450 ILE A C 1
ATOM 3733 O O . ILE A 1 450 ? -59.882 -22.028 56.659 1.00 96.88 450 ILE A O 1
ATOM 3737 N N . ARG A 1 451 ? -58.893 -22.998 54.888 1.00 96.94 451 ARG A N 1
ATOM 3738 C CA . ARG A 1 451 ? -60.061 -22.982 54.003 1.00 96.94 451 ARG A CA 1
ATOM 3739 C C . ARG A 1 451 ? -60.674 -24.368 53.980 1.00 96.94 451 ARG A C 1
ATOM 3741 O O . ARG A 1 451 ? -60.046 -25.286 53.449 1.00 96.94 451 ARG A O 1
ATOM 3748 N N . TRP A 1 452 ? -61.856 -24.506 54.558 1.00 95.94 452 TRP A N 1
ATOM 3749 C CA . TRP A 1 452 ? -62.573 -25.770 54.665 1.00 95.94 452 TRP A CA 1
ATOM 3750 C C . TRP A 1 452 ? -63.303 -26.096 53.365 1.00 95.94 452 TRP A C 1
ATOM 3752 O O . TRP A 1 452 ? -63.797 -25.200 52.681 1.00 95.94 452 TRP A O 1
ATOM 3762 N N . GLU A 1 453 ? -63.363 -27.381 53.019 1.00 93.62 453 GLU A N 1
ATOM 3763 C CA . GLU A 1 453 ? -64.177 -27.872 51.904 1.00 93.62 453 GLU A CA 1
ATOM 3764 C C . GLU A 1 453 ? -65.545 -28.311 52.437 1.00 93.62 453 GLU A C 1
ATOM 3766 O O . GLU A 1 453 ? -66.395 -27.464 52.688 1.00 93.62 453 GLU A O 1
ATOM 3771 N N . ASN A 1 454 ? -65.755 -29.602 52.684 1.00 89.31 454 ASN A N 1
ATOM 3772 C CA . ASN A 1 454 ? -67.044 -30.149 53.125 1.00 89.31 454 ASN A CA 1
ATOM 3773 C C . ASN A 1 454 ? -67.008 -30.637 54.583 1.00 89.31 454 ASN A C 1
ATOM 3775 O O . ASN A 1 454 ? -67.529 -31.709 54.878 1.00 89.31 454 ASN A O 1
ATOM 3779 N N . VAL A 1 455 ? -66.345 -29.891 55.469 1.00 90.06 455 VAL A N 1
ATOM 3780 C CA . VAL A 1 455 ? -66.289 -30.184 56.912 1.00 90.06 455 VAL A CA 1
ATOM 3781 C C . VAL A 1 455 ? -67.230 -29.232 57.646 1.00 90.06 455 VAL A C 1
ATOM 3783 O O . VAL A 1 455 ? -67.169 -28.028 57.394 1.00 90.06 455 VAL A O 1
ATOM 3786 N N . ASP A 1 456 ? -68.084 -29.775 58.511 1.00 91.19 456 ASP A N 1
ATOM 3787 C CA . ASP A 1 456 ? -68.997 -29.036 59.389 1.00 91.19 456 ASP A CA 1
ATOM 3788 C C . ASP A 1 456 ? -68.852 -29.594 60.806 1.00 91.19 456 ASP A C 1
ATOM 3790 O O . ASP A 1 456 ? -69.407 -30.648 61.109 1.00 91.19 456 ASP A O 1
ATOM 3794 N N . ASP A 1 457 ? -68.020 -28.947 61.617 1.00 89.56 457 ASP A N 1
ATOM 3795 C CA . ASP A 1 457 ? -67.745 -29.366 62.988 1.00 89.56 457 ASP A CA 1
ATOM 3796 C C . ASP A 1 457 ? -67.234 -28.196 63.841 1.00 89.56 457 ASP A C 1
ATOM 3798 O O . ASP A 1 457 ? -66.680 -27.225 63.320 1.00 89.56 457 ASP A O 1
ATOM 3802 N N . TYR A 1 458 ? -67.392 -28.292 65.153 1.00 87.56 458 TYR A N 1
ATOM 3803 C CA . TYR A 1 458 ? -66.992 -27.279 66.127 1.00 87.56 458 TYR A CA 1
ATOM 3804 C C . TYR A 1 458 ? -65.835 -27.798 66.983 1.00 87.56 458 TYR A C 1
ATOM 3806 O O . TYR A 1 458 ? -65.599 -29.000 67.039 1.00 87.56 458 TYR A O 1
ATOM 3814 N N . ASP A 1 459 ? -65.101 -26.892 67.630 1.00 87.94 459 ASP A N 1
ATOM 3815 C CA . ASP A 1 459 ? -64.073 -27.255 68.620 1.00 87.94 459 ASP A CA 1
ATOM 3816 C C . ASP A 1 459 ? -62.963 -28.186 68.073 1.00 87.94 459 ASP A C 1
ATOM 3818 O O . ASP A 1 459 ? -62.442 -29.070 68.757 1.00 87.94 459 ASP A O 1
ATOM 3822 N N . ASN A 1 460 ? -62.563 -27.993 66.806 1.00 91.56 460 ASN A N 1
ATOM 3823 C CA . ASN A 1 460 ? -61.476 -28.780 66.226 1.00 91.56 460 ASN A CA 1
ATOM 3824 C C . ASN A 1 460 ? -60.130 -28.400 66.854 1.00 91.56 460 ASN A C 1
ATOM 3826 O O . ASN A 1 460 ? -59.756 -27.226 66.933 1.00 91.56 460 ASN A O 1
ATOM 3830 N N . ILE A 1 461 ? -59.333 -29.421 67.156 1.00 94.12 461 ILE A N 1
ATOM 3831 C CA . ILE A 1 461 ? -57.958 -29.308 67.624 1.00 94.12 461 ILE A CA 1
ATOM 3832 C C . ILE A 1 461 ? -57.003 -29.242 66.433 1.00 94.12 461 ILE A C 1
ATOM 3834 O O . ILE A 1 461 ? -56.711 -30.239 65.766 1.00 94.12 461 ILE A O 1
ATOM 3838 N N . VAL A 1 462 ? -56.442 -28.057 66.206 1.00 96.00 462 VAL A N 1
ATOM 3839 C CA . VAL A 1 462 ? -55.395 -27.798 65.218 1.00 96.00 462 VAL A CA 1
ATOM 3840 C C . VAL A 1 462 ? -54.024 -27.808 65.887 1.00 96.00 462 VAL A C 1
ATOM 3842 O O . VAL A 1 462 ? -53.705 -26.965 66.728 1.00 96.00 462 VAL A O 1
ATOM 3845 N N . ARG A 1 463 ? -53.162 -28.735 65.460 1.00 97.25 463 ARG A N 1
ATOM 3846 C CA . ARG A 1 463 ? -51.763 -28.849 65.898 1.00 97.25 463 ARG A CA 1
ATOM 3847 C C . ARG A 1 463 ? -50.831 -28.600 64.719 1.00 97.25 463 ARG A C 1
ATOM 3849 O O . ARG A 1 463 ? -50.969 -29.237 63.677 1.00 97.25 463 ARG A O 1
ATOM 3856 N N . VAL A 1 464 ? -49.857 -27.706 64.888 1.00 97.12 464 VAL A N 1
ATOM 3857 C CA . VAL A 1 464 ? -48.795 -27.476 63.894 1.00 97.12 464 VAL A CA 1
ATOM 3858 C C . VAL A 1 464 ? -47.443 -27.819 64.493 1.00 97.12 464 VAL A C 1
ATOM 3860 O O . VAL A 1 464 ? -47.074 -27.297 65.548 1.00 97.12 464 VAL A O 1
ATOM 3863 N N . PHE A 1 465 ? -46.681 -28.652 63.793 1.00 97.12 465 PHE A N 1
ATOM 3864 C CA . PHE A 1 465 ? -45.329 -29.046 64.150 1.00 97.12 465 PHE A CA 1
ATOM 3865 C C . PHE A 1 465 ? -44.330 -28.432 63.174 1.00 97.12 465 PHE A C 1
ATOM 3867 O O . PHE A 1 465 ? -44.468 -28.554 61.959 1.00 97.12 465 PHE A O 1
ATOM 3874 N N . LEU A 1 466 ? -43.296 -27.796 63.717 1.00 95.69 466 LEU A N 1
ATOM 3875 C CA . LEU A 1 466 ? -42.151 -27.289 62.975 1.00 95.69 466 LEU A CA 1
ATOM 3876 C C . LEU A 1 466 ? -40.954 -28.192 63.273 1.00 95.69 466 LEU A C 1
ATOM 3878 O O . LEU A 1 466 ? -40.495 -28.268 64.414 1.00 95.69 466 LEU A O 1
ATOM 3882 N N . ASN A 1 467 ? -40.454 -28.893 62.254 1.00 93.88 467 ASN A N 1
ATOM 3883 C CA . ASN A 1 467 ? -39.385 -29.892 62.373 1.00 93.88 467 ASN A CA 1
ATOM 3884 C C . ASN A 1 467 ? -39.655 -30.933 63.482 1.00 93.88 467 ASN A C 1
ATOM 3886 O O . ASN A 1 467 ? -38.759 -31.270 64.254 1.00 93.88 467 ASN A O 1
ATOM 3890 N N . GLY A 1 468 ? -40.903 -31.405 63.588 1.00 93.00 468 GLY A N 1
ATOM 3891 C CA . GLY A 1 468 ? -41.334 -32.399 64.579 1.00 93.00 468 GLY A CA 1
ATOM 3892 C C . GLY A 1 468 ? -41.632 -31.851 65.981 1.00 93.00 468 GLY A C 1
ATOM 3893 O O . GLY A 1 468 ? -42.088 -32.603 66.838 1.00 93.00 468 GLY A O 1
ATOM 3894 N N . LYS A 1 469 ? -41.424 -30.552 66.244 1.00 95.06 469 LYS A N 1
ATOM 3895 C CA . LYS A 1 469 ? -41.802 -29.909 67.514 1.00 95.06 469 LYS A CA 1
ATOM 3896 C C . LYS A 1 469 ? -43.131 -29.173 67.362 1.00 95.06 469 LYS A C 1
ATOM 3898 O O . LYS A 1 469 ? -43.240 -28.323 66.485 1.00 95.06 469 LYS A O 1
ATOM 3903 N N . GLN A 1 470 ? -44.105 -29.433 68.235 1.00 96.50 470 GLN A N 1
ATOM 3904 C CA . GLN A 1 470 ? -45.363 -28.679 68.252 1.00 96.50 470 GLN A CA 1
ATOM 3905 C C . GLN A 1 470 ? -45.089 -27.205 68.576 1.00 96.50 470 GLN A C 1
ATOM 3907 O O . GLN A 1 470 ? -44.430 -26.892 69.571 1.00 96.50 470 GLN A O 1
ATOM 3912 N N . VAL A 1 471 ? -45.577 -26.307 67.724 1.00 96.12 471 VAL A N 1
ATOM 3913 C CA . VAL A 1 471 ? -45.359 -24.858 67.833 1.00 96.12 471 VAL A CA 1
ATOM 3914 C C . VAL A 1 471 ? -46.644 -24.038 67.816 1.00 96.12 471 VAL A C 1
ATOM 3916 O O . VAL A 1 471 ? -46.619 -22.901 68.278 1.00 96.12 471 VAL A O 1
ATOM 3919 N N . ILE A 1 472 ? -47.748 -24.596 67.315 1.00 96.50 472 ILE A N 1
ATOM 3920 C CA . ILE A 1 472 ? -49.086 -23.998 67.386 1.00 96.50 472 ILE A CA 1
ATOM 3921 C C . ILE A 1 472 ? -50.052 -25.078 67.872 1.00 96.50 472 ILE A C 1
ATOM 3923 O O . ILE A 1 472 ? -49.967 -26.228 67.434 1.00 96.50 472 ILE A O 1
ATOM 3927 N N . TYR A 1 473 ? -50.943 -24.687 68.776 1.00 95.81 473 TYR A N 1
ATOM 3928 C CA . TYR A 1 473 ? -52.043 -25.485 69.297 1.00 95.81 473 TYR A CA 1
ATOM 3929 C C . TYR A 1 473 ? -53.248 -24.561 69.475 1.00 95.81 473 TYR A C 1
ATOM 3931 O O . TYR A 1 473 ? -53.096 -23.489 70.061 1.00 95.81 473 TYR A O 1
ATOM 3939 N N . ASN A 1 474 ? -54.397 -24.959 68.943 1.00 93.69 474 ASN A N 1
ATOM 3940 C CA . ASN A 1 474 ? -55.674 -24.279 69.124 1.00 93.69 474 ASN A CA 1
ATOM 3941 C C . ASN A 1 474 ? -56.776 -25.344 69.085 1.00 93.69 474 ASN A C 1
ATOM 3943 O O . ASN A 1 474 ? -56.815 -26.109 68.126 1.00 93.69 474 ASN A O 1
ATOM 3947 N N . ASP A 1 475 ? -57.594 -25.425 70.125 1.00 91.56 475 ASP A N 1
ATOM 3948 C CA . ASP A 1 475 ? -58.663 -26.408 70.326 1.00 91.56 475 ASP A CA 1
ATOM 3949 C C . ASP A 1 475 ? -60.077 -25.836 70.173 1.00 91.56 475 ASP A C 1
ATOM 3951 O O . ASP A 1 475 ? -61.050 -26.542 70.396 1.00 91.56 475 ASP A O 1
ATOM 3955 N N . GLU A 1 476 ? -60.200 -24.589 69.717 1.00 88.75 476 GLU A N 1
ATOM 3956 C CA . GLU A 1 476 ? -61.481 -23.903 69.505 1.00 88.75 476 GLU A CA 1
ATOM 3957 C C . GLU A 1 476 ? -61.617 -23.452 68.036 1.00 88.75 476 GLU A C 1
ATOM 3959 O O . GLU A 1 476 ? -61.949 -22.301 67.732 1.00 88.75 476 GLU A O 1
ATOM 3964 N N . VAL A 1 477 ? -61.274 -24.330 67.081 1.00 92.06 477 VAL A N 1
ATOM 3965 C CA . VAL A 1 477 ? -61.346 -24.002 65.647 1.00 92.06 477 VAL A CA 1
ATOM 3966 C C . VAL A 1 477 ? -62.610 -24.573 65.017 1.00 92.06 477 VAL A C 1
ATOM 3968 O O . VAL A 1 477 ? -62.689 -25.757 64.705 1.00 92.06 477 VAL A O 1
ATOM 3971 N N . ASP A 1 478 ? -63.573 -23.707 64.721 1.00 92.06 478 ASP A N 1
ATOM 3972 C CA . ASP A 1 478 ? -64.771 -24.101 63.979 1.00 92.06 478 ASP A CA 1
ATOM 3973 C C . ASP A 1 478 ? -64.466 -24.369 62.497 1.00 92.06 478 ASP A C 1
ATOM 3975 O O . ASP A 1 478 ? -63.877 -23.544 61.780 1.00 92.06 478 ASP A O 1
ATOM 3979 N N . ALA A 1 479 ? -64.944 -25.509 62.011 1.00 91.31 479 ALA A N 1
ATOM 3980 C CA . ALA A 1 479 ? -64.983 -25.865 60.607 1.00 91.31 479 ALA A CA 1
ATOM 3981 C C . ALA A 1 479 ? -66.411 -25.720 60.079 1.00 91.31 479 ALA A C 1
ATOM 3983 O O . ALA A 1 479 ? -67.334 -26.364 60.556 1.00 91.31 479 ALA A O 1
ATOM 3984 N N . LYS A 1 480 ? -66.601 -24.870 59.065 1.00 92.94 480 LYS A N 1
ATOM 3985 C CA . LYS A 1 480 ? -67.883 -24.738 58.357 1.00 92.94 480 LYS A CA 1
ATOM 3986 C C . LYS A 1 480 ? -67.674 -24.932 56.864 1.00 92.94 480 LYS A C 1
ATOM 3988 O O . LYS A 1 480 ? -66.709 -24.357 56.333 1.00 92.94 480 LYS A O 1
ATOM 3993 N N . PRO A 1 481 ? -68.579 -25.631 56.155 1.00 92.62 481 PRO A N 1
ATOM 3994 C CA . PRO A 1 481 ? -68.374 -25.958 54.754 1.00 92.62 481 PRO A CA 1
ATOM 3995 C C . PRO A 1 481 ? -68.130 -24.716 53.899 1.00 92.62 481 PRO A C 1
ATOM 3997 O O . PRO A 1 481 ? -68.881 -23.742 53.962 1.00 92.62 481 PRO A O 1
ATOM 4000 N N . ASN A 1 482 ? -67.089 -24.760 53.070 1.00 92.00 482 ASN A N 1
ATOM 4001 C CA . ASN A 1 482 ? -66.690 -23.695 52.148 1.00 92.00 482 ASN A CA 1
ATOM 4002 C C . ASN A 1 482 ? -66.388 -22.340 52.817 1.00 92.00 482 ASN A C 1
ATOM 4004 O O . ASN A 1 482 ? -66.481 -21.293 52.171 1.00 92.00 482 ASN A O 1
ATOM 4008 N N . THR A 1 483 ? -66.008 -22.338 54.097 1.00 93.44 483 THR A N 1
ATOM 4009 C CA . THR A 1 483 ? -65.592 -21.121 54.810 1.00 93.44 483 THR A CA 1
ATOM 4010 C C . THR A 1 483 ? -64.077 -21.071 55.030 1.00 93.44 483 THR A C 1
ATOM 4012 O O . THR A 1 483 ? -63.341 -22.010 54.723 1.00 93.44 483 THR A O 1
ATOM 4015 N N . SER A 1 484 ? -63.581 -19.925 55.498 1.00 93.38 484 SER A N 1
ATOM 4016 C CA . SER A 1 484 ? -62.177 -19.733 55.876 1.00 93.38 484 SER A CA 1
ATOM 4017 C C . SER A 1 484 ? -62.109 -19.255 57.315 1.00 93.38 484 SER A C 1
ATOM 4019 O O . SER A 1 484 ? -62.879 -18.376 57.704 1.00 93.38 484 SER A O 1
ATOM 4021 N N . THR A 1 485 ? -61.181 -19.804 58.088 1.00 93.31 485 THR A N 1
ATOM 4022 C CA . THR A 1 485 ? -60.896 -19.307 59.436 1.00 93.31 485 THR A CA 1
ATOM 4023 C C . THR A 1 485 ? -60.121 -17.986 59.377 1.00 93.31 485 THR A C 1
ATOM 4025 O O . THR A 1 485 ? -59.556 -17.621 58.344 1.00 93.31 485 THR A O 1
ATOM 4028 N N . GLY A 1 486 ? -60.037 -17.287 60.512 1.00 90.50 486 GLY A N 1
ATOM 4029 C CA . GLY A 1 486 ? -58.999 -16.278 60.732 1.00 90.50 486 GLY A CA 1
ATOM 4030 C C . GLY A 1 486 ? -57.631 -16.910 61.021 1.00 90.50 486 GLY A C 1
ATOM 4031 O O . GLY A 1 486 ? -57.438 -18.117 60.835 1.00 90.50 486 GLY A O 1
ATOM 4032 N N . VAL A 1 487 ? -56.701 -16.091 61.523 1.00 94.00 487 VAL A N 1
ATOM 4033 C CA . VAL A 1 487 ? -55.393 -16.557 62.013 1.00 94.00 487 VAL A CA 1
ATOM 4034 C C . VAL A 1 487 ? -55.616 -17.527 63.166 1.00 94.00 487 VAL A C 1
ATOM 4036 O O . VAL A 1 487 ? -56.176 -17.147 64.189 1.00 94.00 487 VAL A O 1
ATOM 4039 N N . ILE A 1 488 ? -55.172 -18.771 62.995 1.00 93.69 488 ILE A N 1
ATOM 4040 C CA . ILE A 1 488 ? -55.370 -19.839 63.986 1.00 93.69 488 ILE A CA 1
ATOM 4041 C C . ILE A 1 488 ? -54.302 -19.764 65.076 1.00 93.69 488 ILE A C 1
ATOM 4043 O O . ILE A 1 488 ? -54.584 -20.011 66.246 1.00 93.69 488 ILE A O 1
ATOM 4047 N N . GLY A 1 489 ? -53.070 -19.410 64.704 1.00 93.62 489 GLY A N 1
ATOM 4048 C CA . GLY A 1 489 ? -51.996 -19.233 65.669 1.00 93.62 489 GLY A CA 1
ATOM 4049 C C . GLY A 1 489 ? -50.669 -18.815 65.052 1.00 93.62 489 GLY A C 1
ATOM 4050 O O . GLY A 1 489 ? -50.455 -18.900 63.839 1.00 93.62 489 GLY A O 1
ATOM 4051 N N . ILE A 1 490 ? -49.779 -18.353 65.926 1.00 96.00 490 ILE A N 1
ATOM 4052 C CA . ILE A 1 490 ? -48.430 -17.882 65.610 1.00 96.00 490 ILE A CA 1
ATOM 4053 C C . ILE A 1 490 ? -47.465 -18.605 66.550 1.00 96.00 490 ILE A C 1
ATOM 4055 O O . ILE A 1 490 ? -47.699 -18.668 67.756 1.00 96.00 490 ILE A O 1
ATOM 4059 N N . SER A 1 491 ? -46.385 -19.164 66.011 1.00 95.56 491 SER A N 1
ATOM 4060 C CA . SER A 1 491 ? -45.378 -19.852 66.811 1.00 95.56 491 SER A CA 1
ATOM 4061 C C . SER A 1 491 ? -44.580 -18.883 67.691 1.00 95.56 491 SER A C 1
ATOM 4063 O O . SER A 1 491 ? -44.428 -17.702 67.357 1.00 95.56 491 SER A O 1
ATOM 4065 N N . PRO A 1 492 ? -43.921 -19.387 68.749 1.00 94.19 492 PRO A N 1
ATOM 4066 C CA . PRO A 1 492 ? -42.788 -18.692 69.349 1.00 94.19 492 PRO A CA 1
ATOM 4067 C C . PRO A 1 492 ? -41.699 -18.387 68.309 1.00 94.19 492 PRO A C 1
ATOM 4069 O O . PRO A 1 492 ? -41.615 -19.055 67.271 1.00 94.19 492 PRO A O 1
ATOM 4072 N N . PHE A 1 493 ? -40.840 -17.411 68.609 1.00 95.00 493 PHE A N 1
ATOM 4073 C CA . PHE A 1 493 ? -39.679 -17.110 67.775 1.00 95.00 493 PHE A CA 1
ATOM 4074 C C . PHE A 1 493 ? -38.758 -18.325 67.638 1.00 95.00 493 PHE A C 1
ATOM 4076 O O . PHE A 1 493 ? -38.459 -19.012 68.619 1.00 95.00 493 PHE A O 1
ATOM 4083 N N . PHE A 1 494 ? -38.267 -18.557 66.426 1.00 93.56 494 PHE A N 1
ATOM 4084 C CA . PHE A 1 494 ? -37.256 -19.563 66.144 1.00 93.56 494 PHE A CA 1
ATOM 4085 C C . PHE A 1 494 ? -36.139 -19.007 65.261 1.00 93.56 494 PHE A C 1
ATOM 4087 O O . PHE A 1 494 ? -36.277 -17.987 64.581 1.00 93.56 494 PHE A O 1
ATOM 4094 N N . THR A 1 495 ? -35.017 -19.724 65.282 1.00 91.69 495 THR A N 1
ATOM 4095 C CA . THR A 1 495 ? -33.837 -19.422 64.479 1.00 91.69 495 THR A CA 1
ATOM 4096 C C . THR A 1 495 ? -33.687 -20.450 63.369 1.00 91.69 495 THR A C 1
ATOM 4098 O O . THR A 1 495 ? -33.732 -21.655 63.624 1.00 91.69 495 THR A O 1
ATOM 4101 N N . ALA A 1 496 ? -33.454 -19.990 62.143 1.00 90.44 496 ALA A N 1
ATOM 4102 C CA . ALA A 1 496 ? -33.128 -20.860 61.019 1.00 90.44 496 ALA A CA 1
ATOM 4103 C C . ALA A 1 496 ? -32.116 -20.197 60.082 1.00 90.44 496 ALA A C 1
ATOM 4105 O O . ALA A 1 496 ? -31.993 -18.971 60.034 1.00 90.44 496 ALA A O 1
ATOM 4106 N N . LYS A 1 497 ? -31.389 -21.020 59.322 1.00 87.62 497 LYS A N 1
ATOM 4107 C CA . LYS A 1 497 ? -30.626 -20.517 58.176 1.00 87.62 497 LYS A CA 1
ATOM 4108 C C . LYS A 1 497 ? -31.584 -20.207 57.031 1.00 87.62 497 LYS A C 1
ATOM 4110 O O . LYS A 1 497 ? -32.568 -20.922 56.856 1.00 87.62 497 LYS A O 1
ATOM 4115 N N . SER A 1 498 ? -31.274 -19.176 56.252 1.00 83.81 498 SER A N 1
ATOM 4116 C CA . SER A 1 498 ? -32.095 -18.749 55.107 1.00 83.81 498 SER A CA 1
ATOM 4117 C C . SER A 1 498 ? -32.355 -19.883 54.097 1.00 83.81 498 SER A C 1
ATOM 4119 O O . SER A 1 498 ? -33.473 -20.044 53.605 1.00 83.81 498 SER A O 1
ATOM 4121 N N . ASP A 1 499 ? -31.346 -20.725 53.843 1.00 84.00 499 ASP A N 1
ATOM 4122 C CA . ASP A 1 499 ? -31.406 -21.853 52.904 1.00 84.00 499 ASP A CA 1
ATOM 4123 C C . ASP A 1 499 ? -31.936 -23.165 53.516 1.00 84.00 499 ASP A C 1
ATOM 4125 O O . ASP A 1 499 ? -32.055 -24.177 52.817 1.00 84.00 499 ASP A O 1
ATOM 4129 N N . LEU A 1 500 ? -32.267 -23.171 54.813 1.00 87.81 500 LEU A N 1
ATOM 4130 C CA . LEU A 1 500 ? -32.700 -24.376 55.509 1.00 87.81 500 LEU A CA 1
ATOM 4131 C C . LEU A 1 500 ? -34.081 -24.816 55.017 1.00 87.81 500 LEU A C 1
ATOM 4133 O O . LEU A 1 500 ? -35.039 -24.043 55.007 1.00 87.81 500 LEU A O 1
ATOM 4137 N N . LEU A 1 501 ? -34.198 -26.100 54.681 1.00 92.31 501 LEU A N 1
ATOM 4138 C CA . LEU A 1 501 ? -35.488 -26.745 54.467 1.00 92.31 501 LEU A CA 1
ATOM 4139 C C . LEU A 1 501 ? -36.138 -27.055 55.818 1.00 92.31 501 LEU A C 1
ATOM 4141 O O . LEU A 1 501 ? -35.661 -27.937 56.533 1.00 92.31 501 LEU A O 1
ATOM 4145 N N . ILE A 1 502 ? -37.237 -26.374 56.134 1.00 93.12 502 ILE A N 1
ATOM 4146 C CA . ILE A 1 502 ? -38.047 -26.645 57.325 1.00 93.12 502 ILE A CA 1
ATOM 4147 C C . ILE A 1 502 ? -39.263 -27.503 56.960 1.00 93.12 502 ILE A C 1
ATOM 4149 O O . ILE A 1 502 ? -39.872 -27.314 55.905 1.00 93.12 502 ILE A O 1
ATOM 4153 N N . SER A 1 503 ? -39.570 -28.484 57.811 1.00 96.06 503 SER A N 1
ATOM 4154 C CA . SER A 1 503 ? -40.762 -29.332 57.716 1.00 96.06 503 SER A CA 1
ATOM 4155 C C . SER A 1 503 ? -41.876 -28.719 58.553 1.00 96.06 503 SER A C 1
ATOM 4157 O O . SER A 1 503 ? -41.661 -28.437 59.732 1.00 96.06 503 SER A O 1
ATOM 4159 N N . ILE A 1 504 ? -43.043 -28.515 57.954 1.00 96.69 504 ILE A N 1
ATOM 4160 C CA . ILE A 1 504 ? -44.264 -28.086 58.631 1.00 96.69 504 ILE A CA 1
ATOM 4161 C C . ILE A 1 504 ? -45.277 -29.212 58.486 1.00 96.69 504 ILE A C 1
ATOM 4163 O O . ILE A 1 504 ? -45.602 -29.612 57.367 1.00 96.69 504 ILE A O 1
ATOM 4167 N N . GLU A 1 505 ? -45.774 -29.702 59.612 1.00 97.75 505 GLU A N 1
ATOM 4168 C CA . GLU A 1 505 ? -46.826 -30.713 59.689 1.00 97.75 505 GLU A CA 1
ATOM 4169 C C . GLU A 1 505 ? -48.030 -30.100 60.394 1.00 97.75 505 GLU A C 1
ATOM 4171 O O . GLU A 1 505 ? -47.883 -29.456 61.428 1.00 97.75 505 GLU A O 1
ATOM 4176 N N . ILE A 1 506 ? -49.212 -30.263 59.818 1.00 97.56 506 ILE A N 1
ATOM 4177 C CA . ILE A 1 506 ? -50.473 -29.728 60.323 1.00 97.56 506 ILE A CA 1
ATOM 4178 C C . ILE A 1 506 ? -51.407 -30.913 60.513 1.00 97.56 506 ILE A C 1
ATOM 4180 O O . ILE A 1 506 ? -51.550 -31.723 59.598 1.00 97.56 506 ILE A O 1
ATOM 4184 N N . SER A 1 507 ? -52.028 -31.004 61.681 1.00 96.75 507 SER A N 1
ATOM 4185 C CA . SER A 1 507 ? -53.032 -32.008 62.017 1.00 96.75 507 SER A CA 1
ATOM 4186 C C . SER A 1 507 ? -54.271 -31.307 62.541 1.00 96.75 507 SER A C 1
ATOM 4188 O O . SER A 1 507 ? -54.156 -30.439 63.406 1.00 96.75 507 SER A O 1
ATOM 4190 N N . VAL A 1 508 ? -55.434 -31.705 62.039 1.00 95.56 508 VAL A N 1
ATOM 4191 C CA . VAL A 1 508 ? -56.739 -31.257 62.519 1.00 95.56 508 VAL A CA 1
ATOM 4192 C C . VAL A 1 508 ? -57.524 -32.485 62.945 1.00 95.56 508 VAL A C 1
ATOM 4194 O O . VAL A 1 508 ? -57.780 -33.361 62.121 1.00 95.56 508 VAL A O 1
ATOM 4197 N N . ILE A 1 509 ? -57.886 -32.546 64.219 1.00 93.88 509 ILE A N 1
ATOM 4198 C CA . ILE A 1 509 ? -58.719 -33.614 64.769 1.00 93.88 509 ILE A CA 1
ATOM 4199 C C . ILE A 1 509 ? -59.815 -33.016 65.642 1.00 93.88 509 ILE A C 1
ATOM 4201 O O . ILE A 1 509 ? -59.575 -31.996 66.279 1.00 93.88 509 ILE A O 1
ATOM 4205 N N . ASN A 1 510 ? -60.970 -33.657 65.717 1.00 89.94 510 ASN A N 1
ATOM 4206 C CA . ASN A 1 510 ? -61.900 -33.457 66.824 1.00 89.94 510 ASN A CA 1
ATOM 4207 C C . ASN A 1 510 ? -61.739 -34.642 67.786 1.00 89.94 510 ASN A C 1
ATOM 4209 O O . ASN A 1 510 ? -61.712 -35.792 67.343 1.00 89.94 510 ASN A O 1
ATOM 4213 N N . GLU A 1 511 ? -61.506 -34.368 69.070 1.00 84.81 511 GLU A N 1
ATOM 4214 C CA . GLU A 1 511 ? -61.352 -35.396 70.104 1.00 84.81 511 GLU A CA 1
ATOM 4215 C C . GLU A 1 511 ? -62.677 -35.558 70.852 1.00 84.81 511 GLU A C 1
ATOM 4217 O O . GLU A 1 511 ? -63.040 -34.722 71.676 1.00 84.81 511 GLU A O 1
ATOM 4222 N N . ASP A 1 512 ? -63.366 -36.670 70.603 1.00 76.12 512 ASP A N 1
ATOM 4223 C CA . ASP A 1 512 ? -64.620 -37.019 71.261 1.00 76.12 512 ASP A CA 1
ATOM 4224 C C . ASP A 1 512 ? -64.404 -38.167 72.264 1.00 76.12 512 ASP A C 1
ATOM 4226 O O . ASP A 1 512 ? -63.456 -38.950 72.165 1.00 76.12 512 ASP A O 1
ATOM 4230 N N . ILE A 1 513 ? -65.307 -38.326 73.243 1.00 71.62 513 ILE A N 1
ATOM 4231 C CA . ILE A 1 513 ? -65.155 -39.303 74.353 1.00 71.62 513 ILE A CA 1
ATOM 4232 C C . ILE A 1 513 ? -64.948 -40.749 73.851 1.00 71.62 513 ILE A C 1
ATOM 4234 O O . ILE A 1 513 ? -64.353 -41.574 74.550 1.00 71.62 513 ILE A O 1
ATOM 4238 N N . PHE A 1 514 ? -65.441 -41.070 72.651 1.00 69.19 514 PHE A N 1
ATOM 4239 C CA . PHE A 1 514 ? -65.428 -42.425 72.097 1.00 69.19 514 PHE A CA 1
ATOM 4240 C C . PHE A 1 514 ? -64.588 -42.590 70.823 1.00 69.19 514 PHE A C 1
ATOM 4242 O O . PHE A 1 514 ? -64.090 -43.694 70.592 1.00 69.19 514 PHE A O 1
ATOM 4249 N N . PHE A 1 515 ? -64.414 -41.543 70.011 1.00 73.62 515 PHE A N 1
ATOM 4250 C CA . PHE A 1 515 ? -63.692 -41.592 68.736 1.00 73.62 515 PHE A CA 1
ATOM 4251 C C . PHE A 1 515 ? -63.068 -40.226 68.432 1.00 73.62 515 PHE A C 1
ATOM 4253 O O . PHE A 1 515 ? -63.618 -39.208 68.827 1.00 73.62 515 PHE A O 1
ATOM 4260 N N . ASN A 1 516 ? -61.943 -40.209 67.712 1.00 82.44 516 ASN A N 1
ATOM 4261 C CA . ASN A 1 516 ? -61.355 -38.969 67.206 1.00 82.44 516 ASN A CA 1
ATOM 4262 C C . ASN A 1 516 ? -61.630 -38.864 65.708 1.00 82.44 516 ASN A C 1
ATOM 4264 O O . ASN A 1 516 ? -61.210 -39.750 64.952 1.00 82.44 516 ASN A O 1
ATOM 4268 N N . ASP A 1 517 ? -62.267 -37.780 65.280 1.00 85.94 517 ASP A N 1
ATOM 4269 C CA . ASP A 1 517 ? -62.505 -37.515 63.867 1.00 85.94 517 ASP A CA 1
ATOM 4270 C C . ASP A 1 517 ? -61.293 -36.810 63.249 1.00 85.94 517 ASP A C 1
ATOM 4272 O O . ASP A 1 517 ? -60.850 -35.754 63.694 1.00 85.94 517 ASP A O 1
ATOM 4276 N N . ASP A 1 518 ? -60.712 -37.431 62.218 1.00 89.81 518 ASP A N 1
ATOM 4277 C CA . ASP A 1 518 ? -59.573 -36.886 61.475 1.00 89.81 518 ASP A CA 1
ATOM 4278 C C . ASP A 1 518 ? -60.063 -35.971 60.350 1.00 89.81 518 ASP A C 1
ATOM 4280 O O . ASP A 1 518 ? -60.413 -36.420 59.252 1.00 89.81 518 ASP A O 1
ATOM 4284 N N . TYR A 1 519 ? -60.039 -34.668 60.619 1.00 90.50 519 TYR A N 1
ATOM 4285 C CA . TYR A 1 519 ? -60.370 -33.623 59.653 1.00 90.50 519 TYR A CA 1
ATOM 4286 C C . TYR A 1 519 ? -59.178 -33.148 58.837 1.00 90.50 519 TYR A C 1
ATOM 4288 O O . TYR A 1 519 ? -59.306 -32.237 58.017 1.00 90.50 519 TYR A O 1
ATOM 4296 N N . GLY A 1 520 ? -58.039 -33.816 58.964 1.00 92.69 520 GLY A N 1
ATOM 4297 C CA . GLY A 1 520 ? -57.024 -33.849 57.939 1.00 92.69 520 GLY A CA 1
ATOM 4298 C C . GLY A 1 520 ? -55.630 -33.507 58.422 1.00 92.69 520 GLY A C 1
ATOM 4299 O O . GLY A 1 520 ? -55.401 -32.665 59.290 1.00 92.69 520 GLY A O 1
ATOM 4300 N N . GLN A 1 521 ? -54.675 -34.134 57.748 1.00 96.19 521 GLN A N 1
ATOM 4301 C CA . GLN A 1 521 ? -53.253 -33.945 57.950 1.00 96.19 521 GLN A CA 1
ATOM 4302 C C . GLN A 1 521 ? -52.607 -33.397 56.679 1.00 96.19 521 GLN A C 1
ATOM 4304 O O . GLN A 1 521 ? -53.026 -33.701 55.556 1.00 96.19 521 GLN A O 1
ATOM 4309 N N . GLY A 1 522 ? -51.572 -32.581 56.846 1.00 96.38 522 GLY A N 1
ATOM 4310 C CA . GLY A 1 522 ? -50.806 -32.021 55.743 1.00 96.38 522 GLY A CA 1
ATOM 4311 C C . GLY A 1 522 ? -49.358 -31.773 56.134 1.00 96.38 522 GLY A C 1
ATOM 4312 O O . GLY A 1 522 ? -49.079 -31.236 57.200 1.00 96.38 522 GLY A O 1
ATOM 4313 N N . THR A 1 523 ? -48.430 -32.128 55.247 1.00 96.31 523 THR A N 1
ATOM 4314 C CA . THR A 1 523 ? -46.993 -31.935 55.465 1.00 96.31 523 THR A CA 1
ATOM 4315 C C . THR A 1 523 ? -46.374 -31.207 54.285 1.00 96.31 523 THR A C 1
ATOM 4317 O O . THR A 1 523 ? -46.654 -31.524 53.127 1.00 96.31 523 THR A O 1
ATOM 4320 N N . VAL A 1 524 ? -45.485 -30.257 54.563 1.00 95.81 524 VAL A N 1
ATOM 4321 C CA . VAL A 1 524 ? -44.668 -29.600 53.545 1.00 95.81 524 VAL A CA 1
ATOM 4322 C C . VAL A 1 524 ? -43.236 -29.422 54.042 1.00 95.81 524 VAL A C 1
ATOM 4324 O O . VAL A 1 524 ? -43.008 -29.071 55.193 1.00 95.81 524 VAL A O 1
ATOM 4327 N N . LYS A 1 525 ? -42.256 -29.630 53.158 1.00 95.94 525 LYS A N 1
ATOM 4328 C CA . LYS A 1 525 ? -40.845 -29.325 53.409 1.00 95.94 525 LYS A CA 1
ATOM 4329 C C . LYS A 1 525 ? -40.347 -28.288 52.409 1.00 95.94 525 LYS A C 1
ATOM 4331 O O . LYS A 1 525 ? -40.278 -28.573 51.212 1.00 95.94 525 LYS A O 1
ATOM 4336 N N . LYS A 1 526 ? -40.036 -27.084 52.889 1.00 94.38 526 LYS A N 1
ATOM 4337 C CA . LYS A 1 526 ? -39.765 -25.901 52.055 1.00 94.38 526 LYS A CA 1
ATOM 4338 C C . LYS A 1 526 ? -38.659 -25.036 52.641 1.00 94.38 526 LYS A C 1
ATOM 4340 O O . LYS A 1 526 ? -38.393 -25.098 53.838 1.00 94.38 526 LYS A O 1
ATOM 4345 N N . GLN A 1 527 ? -38.002 -24.246 51.791 1.00 91.56 527 GLN A N 1
ATOM 4346 C CA . GLN A 1 527 ? -37.031 -23.258 52.262 1.00 91.56 527 GLN A CA 1
ATOM 4347 C C . GLN A 1 527 ? -37.757 -22.147 53.022 1.00 91.56 527 GLN A C 1
ATOM 4349 O O . GLN A 1 527 ? -38.874 -21.772 52.656 1.00 91.56 527 GLN A O 1
ATOM 4354 N N . VAL A 1 528 ? -37.108 -21.591 54.045 1.00 89.94 528 VAL A N 1
ATOM 4355 C CA . VAL A 1 528 ? -37.651 -20.472 54.835 1.00 89.94 528 VAL A CA 1
ATOM 4356 C C . VAL A 1 528 ? -38.064 -19.300 53.931 1.00 89.94 528 VAL A C 1
ATOM 4358 O O . VAL A 1 528 ? -39.137 -18.729 54.112 1.00 89.94 528 VAL A O 1
ATOM 4361 N N . SER A 1 529 ? -37.263 -18.998 52.907 1.00 87.19 529 SER A N 1
ATOM 4362 C CA . SER A 1 529 ? -37.518 -17.933 51.926 1.00 87.19 529 SER A CA 1
ATOM 4363 C C . SER A 1 529 ? -38.757 -18.161 51.046 1.00 87.19 529 SER A C 1
ATOM 4365 O O . SER A 1 529 ? -39.388 -17.200 50.603 1.00 87.19 529 SER A O 1
ATOM 4367 N N . GLU A 1 530 ? -39.126 -19.419 50.780 1.00 88.69 530 GLU A N 1
ATOM 4368 C CA . GLU A 1 530 ? -40.359 -19.758 50.061 1.00 88.69 530 GLU A CA 1
ATOM 4369 C C . GLU A 1 530 ? -41.575 -19.609 50.975 1.00 88.69 530 GLU A C 1
ATOM 4371 O O . GLU A 1 530 ? -42.597 -19.077 50.553 1.00 88.69 530 GLU A O 1
ATOM 4376 N N . LEU A 1 531 ? -41.451 -20.026 52.235 1.00 91.25 531 LEU A N 1
ATOM 4377 C CA . LEU A 1 531 ? -42.534 -19.940 53.215 1.00 91.25 531 LEU A CA 1
ATOM 4378 C C . LEU A 1 531 ? -42.816 -18.499 53.660 1.00 91.25 531 LEU A C 1
ATOM 4380 O O . LEU A 1 531 ? -43.956 -18.176 53.975 1.00 91.25 531 LEU A O 1
ATOM 4384 N N . ALA A 1 532 ? -41.824 -17.608 53.613 1.00 89.69 532 ALA A N 1
ATOM 4385 C CA . ALA A 1 532 ? -42.015 -16.171 53.828 1.00 89.69 532 ALA A CA 1
ATOM 4386 C C . ALA A 1 532 ? -42.946 -15.509 52.789 1.00 89.69 532 ALA A C 1
ATOM 4388 O O . ALA A 1 532 ? -43.478 -14.434 53.035 1.00 89.69 532 ALA A O 1
ATOM 4389 N N . LYS A 1 533 ? -43.171 -16.145 51.628 1.00 89.31 533 LYS A N 1
ATOM 4390 C CA . LYS A 1 533 ? -44.121 -15.675 50.599 1.00 89.31 533 LYS A CA 1
ATOM 4391 C C . LYS A 1 533 ? -45.544 -16.208 50.808 1.00 89.31 533 LYS A C 1
ATOM 4393 O O . LYS A 1 533 ? -46.422 -15.921 49.996 1.00 89.31 533 LYS A O 1
ATOM 4398 N N . GLY A 1 534 ? -45.750 -17.006 51.854 1.00 92.44 534 GLY A N 1
ATOM 4399 C CA . GLY A 1 534 ? -46.961 -17.783 52.067 1.00 92.44 534 GLY A CA 1
ATOM 4400 C C . GLY A 1 534 ? -46.962 -19.087 51.266 1.00 92.44 534 GLY A C 1
ATOM 4401 O O . GLY A 1 534 ? -46.500 -19.161 50.126 1.00 92.44 534 GLY A O 1
ATOM 4402 N N . TYR A 1 535 ? -47.497 -20.145 51.868 1.00 95.94 535 TYR A N 1
ATOM 4403 C CA . TYR A 1 535 ? -47.603 -21.462 51.255 1.00 95.94 535 TYR A CA 1
ATOM 4404 C C . TYR A 1 535 ? -48.912 -22.151 51.633 1.00 95.94 535 TYR A C 1
ATOM 4406 O O . TYR A 1 535 ? -49.371 -22.069 52.770 1.00 95.94 535 TYR A O 1
ATOM 4414 N N . ALA A 1 536 ? -49.500 -22.860 50.672 1.00 96.31 536 ALA A N 1
ATOM 4415 C CA . ALA A 1 536 ? -50.736 -23.606 50.856 1.00 96.31 536 ALA A CA 1
ATOM 4416 C C . ALA A 1 536 ? -50.445 -25.104 51.038 1.00 96.31 536 ALA A C 1
ATOM 4418 O O . ALA A 1 536 ? -49.868 -25.753 50.163 1.00 96.31 536 ALA A O 1
ATOM 4419 N N . VAL A 1 537 ? -50.875 -25.663 52.165 1.00 97.00 537 VAL A N 1
ATOM 4420 C CA . VAL A 1 537 ? -50.761 -27.078 52.520 1.00 97.00 537 VAL A CA 1
ATOM 4421 C C . VAL A 1 537 ? -52.144 -27.713 52.416 1.00 97.00 537 VAL A C 1
ATOM 4423 O O . VAL A 1 537 ? -53.079 -27.308 53.102 1.00 97.00 537 VAL A O 1
ATOM 4426 N N . ALA A 1 538 ? -52.301 -28.703 51.540 1.00 97.06 538 ALA A N 1
ATOM 4427 C CA . ALA A 1 538 ? -53.551 -29.452 51.453 1.00 97.06 538 ALA A CA 1
ATOM 4428 C C . ALA A 1 538 ? -53.706 -30.356 52.685 1.00 97.06 538 ALA A C 1
ATOM 4430 O O . ALA A 1 538 ? -52.787 -31.112 52.998 1.00 97.06 538 ALA A O 1
ATOM 4431 N N . LEU A 1 539 ? -54.868 -30.293 53.334 1.00 97.25 539 LEU A N 1
ATOM 4432 C CA . LEU A 1 539 ? -55.236 -31.166 54.445 1.00 97.25 539 LEU A CA 1
ATOM 4433 C C . LEU A 1 539 ? -56.063 -32.330 53.907 1.00 97.25 539 LEU A C 1
ATOM 4435 O O . LEU A 1 539 ? -56.989 -32.125 53.115 1.00 97.25 539 LEU A O 1
ATOM 4439 N N . ARG A 1 540 ? -55.698 -33.553 54.293 1.00 96.12 540 ARG A N 1
ATOM 4440 C CA . ARG A 1 540 ? -56.393 -34.773 53.876 1.00 96.12 540 ARG A CA 1
ATOM 4441 C C . ARG A 1 540 ? -56.626 -35.690 55.061 1.00 96.12 540 ARG A C 1
ATOM 4443 O O . ARG A 1 540 ? -55.688 -35.929 55.813 1.00 96.12 540 ARG A O 1
ATOM 4450 N N . ASN A 1 541 ? -57.836 -36.219 55.189 1.00 94.12 541 ASN A N 1
ATOM 4451 C CA . ASN A 1 541 ? -58.160 -37.201 56.224 1.00 94.12 541 ASN A CA 1
ATOM 4452 C C . ASN A 1 541 ? -57.509 -38.570 55.955 1.00 94.12 541 ASN A C 1
ATOM 4454 O O . ASN A 1 541 ? -56.893 -38.800 54.907 1.00 94.12 541 ASN A O 1
ATOM 4458 N N . SER A 1 542 ? -57.714 -39.511 56.872 1.00 91.19 542 SER A N 1
ATOM 4459 C CA . SER A 1 542 ? -57.280 -40.912 56.783 1.00 91.19 542 SER A CA 1
ATOM 4460 C C . SER A 1 542 ? -57.719 -41.636 55.496 1.00 91.19 542 SER A C 1
ATOM 4462 O O . SER A 1 542 ? -56.999 -42.504 54.996 1.00 91.19 542 SER A O 1
ATOM 4464 N N . TYR A 1 543 ? -58.835 -41.221 54.884 1.00 92.44 543 TYR A N 1
ATOM 4465 C CA . TYR A 1 543 ? -59.327 -41.715 53.589 1.00 92.44 543 TYR A CA 1
ATOM 4466 C C . TYR A 1 543 ? -58.710 -41.005 52.371 1.00 92.44 543 TYR A C 1
ATOM 4468 O O . TYR A 1 543 ? -59.099 -41.265 51.231 1.00 92.44 543 TYR A O 1
ATOM 4476 N N . LYS A 1 544 ? -57.730 -40.117 52.584 1.00 91.75 544 LYS A N 1
ATOM 4477 C CA . LYS A 1 544 ? -57.055 -39.278 51.575 1.00 91.75 544 LYS A CA 1
ATOM 4478 C C . LYS A 1 544 ? -57.965 -38.255 50.885 1.00 91.75 544 LYS A C 1
ATOM 4480 O O . LYS A 1 544 ? -57.549 -37.641 49.891 1.00 91.75 544 LYS A O 1
ATOM 4485 N N . ILE A 1 545 ? -59.168 -38.031 51.406 1.00 93.69 545 ILE A N 1
ATOM 4486 C CA . ILE A 1 545 ? -60.102 -37.015 50.918 1.00 93.69 545 ILE A CA 1
ATOM 4487 C C . ILE A 1 545 ? -59.602 -35.656 51.395 1.00 93.69 545 ILE A C 1
ATOM 4489 O O . ILE A 1 545 ? -59.196 -35.511 52.545 1.00 93.69 545 ILE A O 1
ATOM 4493 N N . LYS A 1 546 ? -59.591 -34.668 50.498 1.00 95.50 546 LYS A N 1
ATOM 4494 C CA . LYS A 1 546 ? -59.217 -33.302 50.854 1.00 95.50 546 LYS A CA 1
ATOM 4495 C C . LYS A 1 546 ? -60.346 -32.684 51.676 1.00 95.50 546 LYS A C 1
ATOM 4497 O O . LYS A 1 546 ? -61.489 -32.661 51.240 1.00 95.50 546 LYS A O 1
ATOM 4502 N N . THR A 1 547 ? -60.013 -32.240 52.874 1.00 95.25 547 THR A N 1
ATOM 4503 C CA . THR A 1 547 ? -60.951 -31.663 53.846 1.00 95.25 547 THR A CA 1
ATOM 4504 C C . THR A 1 547 ? -60.773 -30.152 53.956 1.00 95.25 547 THR A C 1
ATOM 4506 O O . THR A 1 547 ? -61.713 -29.426 54.274 1.00 95.25 547 THR A O 1
ATOM 4509 N N . GLY A 1 548 ? -59.581 -29.658 53.614 1.00 96.19 548 GLY A N 1
ATOM 4510 C CA . GLY A 1 548 ? -59.283 -28.237 53.588 1.00 96.19 548 GLY A CA 1
ATOM 4511 C C . GLY A 1 548 ? -57.920 -27.903 52.989 1.00 96.19 548 GLY A C 1
ATOM 4512 O O . GLY A 1 548 ? -57.180 -28.754 52.485 1.00 96.19 548 GLY A O 1
ATOM 4513 N N . THR A 1 549 ? -57.583 -26.617 53.018 1.00 97.62 549 THR A N 1
ATOM 4514 C CA . THR A 1 549 ? -56.257 -26.092 52.671 1.00 97.62 549 THR A CA 1
ATOM 4515 C C . THR A 1 549 ? -55.803 -25.126 53.755 1.00 97.62 549 THR A C 1
ATOM 4517 O O . THR A 1 549 ? -56.426 -24.085 53.951 1.00 97.62 549 THR A O 1
ATOM 4520 N N . ALA A 1 550 ? -54.715 -25.459 54.438 1.00 97.00 550 ALA A N 1
ATOM 4521 C CA . ALA A 1 550 ? -54.070 -24.600 55.416 1.00 97.00 550 ALA A CA 1
ATOM 4522 C C . ALA A 1 550 ? -53.095 -23.641 54.727 1.00 97.00 550 ALA A C 1
ATOM 4524 O O . ALA A 1 550 ? -52.334 -24.045 53.850 1.00 97.00 550 ALA A O 1
ATOM 4525 N N . PHE A 1 551 ? -53.093 -22.376 55.128 1.00 97.25 551 PHE A N 1
ATOM 4526 C CA . PHE A 1 551 ? -52.178 -21.362 54.616 1.00 97.25 551 PHE A CA 1
ATOM 4527 C C . PHE A 1 551 ? -51.194 -20.988 55.714 1.00 97.25 551 PHE A C 1
ATOM 4529 O O . PHE A 1 551 ? -51.590 -20.537 56.785 1.00 97.25 551 PHE A O 1
ATOM 4536 N N . VAL A 1 552 ? -49.908 -21.183 55.449 1.00 96.12 552 VAL A N 1
ATOM 4537 C CA . VAL A 1 552 ? -48.831 -20.888 56.393 1.00 96.12 552 VAL A CA 1
ATOM 4538 C C . VAL A 1 552 ? -47.897 -19.838 55.821 1.00 96.12 552 VAL A C 1
ATOM 4540 O O . VAL A 1 552 ? -47.612 -19.853 54.627 1.00 96.12 552 VAL A O 1
ATOM 4543 N N . GLU A 1 553 ? -47.396 -18.946 56.664 1.00 94.94 553 GLU A N 1
ATOM 4544 C CA . GLU A 1 553 ? -46.371 -17.969 56.297 1.00 94.94 553 GLU A CA 1
ATOM 4545 C C . GLU A 1 553 ? -45.306 -17.862 57.391 1.00 94.94 553 GLU A C 1
ATOM 4547 O O . GLU A 1 553 ? -45.575 -18.153 58.559 1.00 94.94 553 GLU A O 1
ATOM 4552 N N . ILE A 1 554 ? -44.086 -17.476 57.012 1.00 94.25 554 ILE A N 1
ATOM 4553 C CA . ILE A 1 554 ? -43.043 -17.101 57.972 1.00 94.25 554 ILE A CA 1
ATOM 4554 C C . ILE A 1 554 ? -43.011 -15.581 58.108 1.00 94.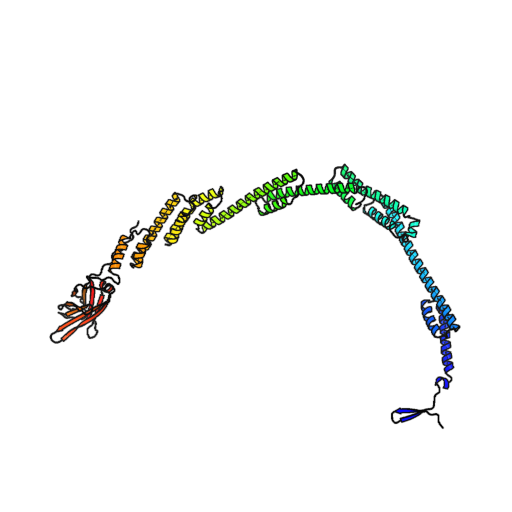25 554 ILE A C 1
ATOM 4556 O O . ILE A 1 554 ? -42.662 -14.882 57.159 1.00 94.25 554 ILE A O 1
ATOM 4560 N N . GLU A 1 555 ? -43.310 -15.084 59.303 1.00 93.00 555 GLU A N 1
ATOM 4561 C CA . GLU A 1 555 ? -43.084 -13.691 59.688 1.00 93.00 555 GLU A CA 1
ATOM 4562 C C . GLU A 1 555 ? -41.639 -13.497 60.184 1.00 93.00 555 GLU A C 1
ATOM 4564 O O . GLU A 1 555 ? -40.988 -14.437 60.651 1.00 93.00 555 GLU A O 1
ATOM 4569 N N . GLY A 1 556 ? -41.116 -12.272 60.062 1.00 89.62 556 GLY A N 1
ATOM 4570 C CA . GLY A 1 556 ? -39.750 -11.920 60.479 1.00 89.62 556 GLY A CA 1
ATOM 4571 C C . GLY A 1 556 ? -38.656 -12.186 59.436 1.00 89.62 556 GLY A C 1
ATOM 4572 O O . GLY A 1 556 ? -37.473 -11.990 59.721 1.00 89.62 556 GLY A O 1
ATOM 4573 N N . TYR A 1 557 ? -39.017 -12.611 58.219 1.00 90.06 557 TYR A N 1
ATOM 4574 C CA . TYR A 1 557 ? -38.071 -12.696 57.104 1.00 90.06 557 TYR A CA 1
ATOM 4575 C C . TYR A 1 557 ? -37.749 -11.286 56.563 1.00 90.06 557 TYR A C 1
ATOM 4577 O O . TYR A 1 557 ? -38.680 -10.516 56.330 1.00 90.06 557 TYR A O 1
ATOM 4585 N N . PRO A 1 558 ? -36.470 -10.919 56.334 1.00 89.94 558 PRO A N 1
ATOM 4586 C CA . PRO A 1 558 ? -36.118 -9.578 55.870 1.00 89.94 558 PRO A CA 1
ATOM 4587 C C . PRO A 1 558 ? -36.782 -9.202 54.538 1.00 89.94 558 PRO A C 1
ATOM 4589 O O . PRO A 1 558 ? -36.732 -9.960 53.563 1.00 89.94 558 PRO A O 1
ATOM 4592 N N . GLU A 1 559 ? -37.346 -7.997 54.469 1.00 87.75 559 GLU A N 1
ATOM 4593 C CA . GLU A 1 559 ? -37.921 -7.455 53.239 1.00 87.75 559 GLU A CA 1
ATOM 4594 C C . GLU A 1 559 ? -36.837 -6.913 52.303 1.00 87.75 559 GLU A C 1
ATOM 4596 O O . GLU A 1 559 ? -35.878 -6.262 52.726 1.00 87.75 559 GLU A O 1
ATOM 4601 N N . ALA A 1 560 ? -36.999 -7.170 51.004 1.00 89.12 560 ALA A N 1
ATOM 4602 C CA . ALA A 1 560 ? -36.075 -6.668 49.998 1.00 89.12 560 ALA A CA 1
ATOM 4603 C C . ALA A 1 560 ? -36.228 -5.142 49.846 1.00 89.12 560 ALA A C 1
ATOM 4605 O O . ALA A 1 560 ? -37.323 -4.676 49.519 1.00 89.12 560 ALA A O 1
ATOM 4606 N N . PRO A 1 561 ? -35.150 -4.352 49.996 1.00 93.38 561 PRO A N 1
ATOM 4607 C CA . PRO A 1 561 ? -35.218 -2.916 49.777 1.00 93.38 561 PRO A CA 1
ATOM 4608 C C . PRO A 1 561 ? -35.502 -2.606 48.302 1.00 93.38 561 PRO A C 1
ATOM 4610 O O . PRO A 1 561 ? -35.106 -3.339 47.392 1.00 93.38 561 PRO A O 1
ATOM 4613 N N . VAL A 1 562 ? -36.189 -1.495 48.045 1.00 92.19 562 VAL A N 1
ATOM 4614 C CA . VAL A 1 562 ? -36.527 -1.075 46.680 1.00 92.19 562 VAL A CA 1
ATOM 4615 C C . VAL A 1 562 ? -35.301 -0.461 46.004 1.00 92.19 562 VAL A C 1
ATOM 4617 O O . VAL A 1 562 ? -34.692 0.467 46.531 1.00 92.19 562 VAL A O 1
ATOM 4620 N N . LEU A 1 563 ? -34.977 -0.937 44.799 1.00 94.19 563 LEU A N 1
ATOM 4621 C CA . LEU A 1 563 ? -34.059 -0.257 43.884 1.00 94.19 563 LEU A CA 1
ATOM 4622 C C . LEU A 1 563 ? -34.877 0.706 43.002 1.00 94.19 563 LEU A C 1
ATOM 4624 O O . LEU A 1 563 ? -35.632 0.226 42.148 1.00 94.19 563 LEU A O 1
ATOM 4628 N N . PRO A 1 564 ? -34.802 2.035 43.227 1.00 93.94 564 PRO A N 1
ATOM 4629 C CA . PRO A 1 564 ? -35.640 3.005 42.523 1.00 93.94 564 PRO A CA 1
ATOM 4630 C C . PRO A 1 564 ? -35.302 3.111 41.025 1.00 93.94 564 PRO A C 1
ATOM 4632 O O . PRO A 1 564 ? -34.431 2.433 40.489 1.00 93.94 564 PRO A O 1
ATOM 4635 N N . ALA A 1 565 ? -36.030 3.957 40.297 1.00 92.56 565 ALA A N 1
ATOM 4636 C CA . ALA A 1 565 ? -35.575 4.364 38.972 1.00 92.56 565 ALA A CA 1
ATOM 4637 C C . ALA A 1 565 ? -34.271 5.165 39.076 1.00 92.56 565 ALA A C 1
ATOM 4639 O O . ALA A 1 565 ? -34.036 5.860 40.066 1.00 92.56 565 ALA A O 1
ATOM 4640 N N . TRP A 1 566 ? -33.433 5.049 38.049 1.00 89.75 566 TRP A N 1
ATOM 4641 C CA . TRP A 1 566 ? -32.194 5.807 37.926 1.00 89.75 566 TRP A CA 1
ATOM 4642 C C . TRP A 1 566 ? -32.440 7.320 38.076 1.00 89.75 566 TRP A C 1
ATOM 4644 O O . TRP A 1 566 ? -33.302 7.874 37.392 1.00 89.75 566 TRP A O 1
ATOM 4654 N N . ARG A 1 567 ? -31.670 7.986 38.948 1.00 80.50 567 ARG A N 1
ATOM 4655 C CA . ARG A 1 567 ? -31.735 9.433 39.214 1.00 80.50 567 ARG A CA 1
ATOM 4656 C C . ARG A 1 567 ? -30.438 10.088 38.753 1.00 80.50 567 ARG A C 1
ATOM 4658 O O . ARG A 1 567 ? -29.518 10.247 39.542 1.00 80.50 567 ARG A O 1
ATOM 4665 N N . GLY A 1 568 ? -30.338 10.413 37.472 1.00 63.09 568 GLY A N 1
ATOM 4666 C CA . GLY A 1 568 ? -29.101 10.976 36.928 1.00 63.09 568 GLY A CA 1
ATOM 4667 C C . GLY A 1 568 ? -29.329 11.793 35.672 1.00 63.09 568 GLY A C 1
ATOM 4668 O O . GLY A 1 568 ? -28.699 11.507 34.653 1.00 63.09 568 GLY A O 1
ATOM 4669 N N . GLU A 1 569 ? -30.243 12.763 35.750 1.00 50.41 569 GLU A N 1
ATOM 4670 C CA . GLU A 1 569 ? -30.271 13.884 34.802 1.00 50.41 569 GLU A CA 1
ATOM 4671 C C . GLU A 1 569 ? -29.171 14.885 35.169 1.00 50.41 569 GLU A C 1
ATOM 4673 O O . GLU A 1 569 ? -29.194 15.400 36.309 1.00 50.41 569 GLU A O 1
#

Secondary structure (DSSP, 8-state):
---EEEEEEETTEEEEEE----HHHHTT-HHHHHHHHHHHHHHHHHHHHHHTTT-HHHHHHHHHHHHTTSPTT-HHHHHHHHHHHHHHHHHHHHHHHHHHHHHHHHHHHHHHHHHHHHHHHHHHHH-TT--HHHHHHHHHHHHHHHHS-TTTTTTGGGTS-HHHHHHHHHHHHHHHHHHHHHHHHHHHHTT-HHHHHHHHHHHHHH-TTSTTHHHHHHHHHHHHHHHHHHHHHHHHHHHHHHHHHTTT-HHHHHHHHHHHHT----SHHHHHHHHHHHHHHHHHHHHHHHHHHHHHHHHHHHHHHHHT-HHHHHHHHHSSPP-HHHHHHHHHHHHHHHHHHHHHHHHHHHTT-HHHHHHHHHHHHTS-GGG--HHHHHHHHHHHHHHHHHHHHHHHHHHHHH--HHHHHHHHHH-SS-TTHHHHHHHHHHHHHSSTTPEEEEEEEEEEEEEESS--EEEEEEEEEETTEEEEEEEEEEE-TT-B----EEPPPEEEETT-EEEEEEEEEEE-SS-EEEEEEEEEEEEHHHHTT-EEEEEE-TT--EEEEEEEEEESPPPPPP-------

pLDDT: mean 88.02, std 9.73, range [34.38, 97.75]

Organism: NCBI:txid1003181

Radius of gyration: 75.58 Å; chains: 1; bounding box: 129×140×174 Å